Protein AF-A0A367GFA7-F1 (afdb_monomer_lite)

Secondary structure (DSSP, 8-state):
------------EEEHHHHTT--EEEEEHHHHHHS---S-HHHHHHHHHHHHT--TT--S-PEEEEEHHHHHHHHT--TT-TTHHHHHHHHHHHHHTSPPEEEEPTTSS-EEEE-SEEEEEEETTTTEEEEEE-GGGHHHHSS--SSEEEEETHHHHT---HHHHHHHHHHHHHHHHHHHHHHHTPPPEEEHHHHHHHTT-----HHHHIIIIIHHHHHHHHHHSSEEEEEEEEEEETTEEEEEEEEEEEPPHHHHHHHHHHHHHHHHHHHHGGG--------TT---TT---SS----TTSPPPGGGGG-HHHHHHHHHHHHTHHHHHHHS-HHHHHHHHHHHHHHHHHHHPPPTTPPEETTEEHHHHHHHHHHHHHHTSHHHHHHHHHHHIIIIIHHHHHTSS-HHHHHHHHHHHHHHSGGGGGG----PPPPPPP-------------------PPPPPP--SS-TT---HHHHHHHHHHH--HHHHHHHS-HHHHHHHHHHHHHHHHHTS--HHHHHH----HHHHHHHHHHHHHHHHHSSSHHHHHHHHHHT-HHHHHHHHTT-TT-S-HHHHHHHHHHHHHHSHHHHHHHHHHHHHHHHHHHTT-------S-TTTT-----------

pLDDT: mean 73.68, std 19.85, range [23.25, 96.25]

Foldseek 3Di:
DDDDPPPDDQFDEDECVRQQPFFKAKWFLQVLQQWALQADLLLVQVLSSLRSSADQPDQAFGWYKYALVVSCLRSQFDLQDLCSVVVSVVNVVCQQVTDWGWTDDPPDPDIDIAGQFPDKDADQLQNMIITTGTRVRNVTRYNDDDRMFMFGSLLSSPQDASLLSSVVSNLRSCVVVQVVCVVVVHFDKDWPVSVCRRHVPDDDDPVCCCVRHVVSSQVSPCQAAQWHKDWDQDDDDVPRGTMIGIDIHGHDPVVRVVSSVVSVVVLVVLAPPVPDDDDDDDDPDDDDPSGHHSYDDQHLLAADHLLCLQPLVVQLVSLCNVQVLVVCVVVDDPLLSVLLNVLSSLLSVQQNDDDVPFDHDNNTGSVSSSLQRVCSNVQSTNNLLSSLCSVCSSPPLVVVLVVDPHSSVSSNVVSVVCSVVSVVSNPPDDDDDDDDDDDDDDDDDDDDDDDDDDDDDDDDPDDPQLQDLPDADLVVLLVSQVVFADPVVCVVPDDPQLVVLLVVLSSLLSVLLHDDPVCVVPVDDPVSNVLLSVLLSVCCVVPVHCHLLSNLLSVVRRRVPQVVVLVPDPVRPDSVVVSSVVSSVCSSVRVVSSVVSVVVVVVVVCVVVPPDPPDDDPDPPVPPPDDDDDDDDD

Structure (mmCIF, N/CA/C/O backbone):
data_AF-A0A367GFA7-F1
#
_entry.id   AF-A0A367GFA7-F1
#
loop_
_atom_site.group_PDB
_atom_site.id
_atom_site.type_symbol
_atom_site.label_atom_id
_atom_site.label_alt_id
_atom_site.label_comp_id
_atom_site.label_asym_id
_atom_site.label_entity_id
_atom_site.label_seq_id
_atom_site.pdbx_PDB_ins_code
_atom_site.Cartn_x
_atom_site.Cartn_y
_atom_site.Cartn_z
_atom_site.occupancy
_atom_site.B_iso_or_equiv
_atom_site.auth_seq_id
_atom_site.auth_comp_id
_atom_site.auth_asym_id
_atom_site.auth_atom_id
_atom_site.pdbx_PDB_model_num
ATOM 1 N N . MET A 1 1 ? 47.691 -13.388 25.208 1.00 37.09 1 MET A N 1
ATOM 2 C CA . MET A 1 1 ? 46.562 -12.565 24.731 1.00 37.09 1 MET A CA 1
ATOM 3 C C . MET A 1 1 ? 46.347 -12.837 23.252 1.00 37.09 1 MET A C 1
ATOM 5 O O . MET A 1 1 ? 47.129 -12.370 22.441 1.00 37.09 1 MET A O 1
ATOM 9 N N . ALA A 1 2 ? 45.324 -13.606 22.904 1.00 31.75 2 ALA A N 1
ATOM 10 C CA . ALA A 1 2 ? 44.774 -13.623 21.554 1.00 31.75 2 ALA A CA 1
ATOM 11 C C . ALA A 1 2 ? 43.262 -13.665 21.746 1.00 31.75 2 ALA A C 1
ATOM 13 O O . ALA A 1 2 ? 42.684 -14.711 22.030 1.00 31.75 2 ALA A O 1
ATOM 14 N N . ALA A 1 3 ? 42.662 -12.476 21.766 1.00 32.75 3 ALA A N 1
ATOM 15 C CA . ALA A 1 3 ? 41.233 -12.314 21.928 1.00 32.75 3 ALA A CA 1
ATOM 16 C C . ALA A 1 3 ? 40.539 -12.980 20.738 1.00 32.75 3 ALA A C 1
ATOM 18 O O . ALA A 1 3 ? 40.661 -12.527 19.598 1.00 32.75 3 ALA A O 1
ATOM 19 N N . SER A 1 4 ? 39.826 -14.067 21.029 1.00 32.00 4 SER A N 1
ATOM 20 C CA . SER A 1 4 ? 38.764 -14.586 20.181 1.00 32.00 4 SER A CA 1
ATOM 21 C C . SER A 1 4 ? 37.814 -13.425 19.896 1.00 32.00 4 SER A C 1
ATOM 23 O O . SER A 1 4 ? 37.114 -12.951 20.792 1.00 32.00 4 SER A O 1
ATOM 25 N N . LYS A 1 5 ? 37.850 -12.897 18.668 1.00 36.34 5 LYS A N 1
ATOM 26 C CA . LYS A 1 5 ? 36.817 -11.987 18.180 1.00 36.34 5 LYS A CA 1
ATOM 27 C C . LYS A 1 5 ? 35.529 -12.800 18.128 1.00 36.34 5 LYS A C 1
ATOM 29 O O . LYS A 1 5 ? 35.286 -13.515 17.160 1.00 36.34 5 LYS A O 1
ATOM 34 N N . GLN A 1 6 ? 34.734 -12.701 19.190 1.00 31.38 6 GLN A N 1
ATOM 35 C CA . GLN A 1 6 ? 33.326 -13.067 19.179 1.00 31.38 6 GLN A CA 1
ATOM 36 C C . GLN A 1 6 ? 32.696 -12.425 17.936 1.00 31.38 6 GLN A C 1
ATOM 38 O O . GLN A 1 6 ? 32.674 -11.198 17.803 1.00 31.38 6 GLN A O 1
ATOM 43 N N . LYS A 1 7 ? 32.227 -13.261 17.001 1.00 31.41 7 LYS A N 1
ATOM 44 C CA . LYS A 1 7 ? 31.194 -12.863 16.044 1.00 31.41 7 LYS A CA 1
ATOM 45 C C . LYS A 1 7 ? 30.041 -12.345 16.900 1.00 31.41 7 LYS A C 1
ATOM 47 O O . LYS A 1 7 ? 29.426 -13.134 17.604 1.00 31.41 7 LYS A O 1
ATOM 52 N N . LYS A 1 8 ? 29.826 -11.029 16.902 1.00 33.38 8 LYS A N 1
ATOM 53 C CA . LYS A 1 8 ? 28.608 -10.426 17.447 1.00 33.38 8 LYS A CA 1
ATOM 54 C C . LYS A 1 8 ? 27.434 -11.133 16.779 1.00 33.38 8 LYS A C 1
ATOM 56 O O . LYS A 1 8 ? 27.402 -11.173 15.551 1.00 33.38 8 LYS A O 1
ATOM 61 N N . ASP A 1 9 ? 26.565 -11.709 17.597 1.00 39.31 9 ASP A N 1
ATOM 62 C CA . ASP A 1 9 ? 25.363 -12.433 17.206 1.00 39.31 9 ASP A CA 1
ATOM 63 C C . ASP A 1 9 ? 24.597 -11.646 16.130 1.00 39.31 9 ASP A C 1
ATOM 65 O O . ASP A 1 9 ? 24.011 -10.600 16.414 1.00 39.31 9 ASP A O 1
ATOM 69 N N . ASP A 1 10 ? 24.635 -12.110 14.875 1.00 46.47 10 ASP A N 1
ATOM 70 C CA . ASP A 1 10 ? 23.561 -11.758 13.949 1.00 46.47 10 ASP A CA 1
ATOM 71 C C . ASP A 1 10 ? 22.315 -12.454 14.527 1.00 46.47 10 ASP A C 1
ATOM 73 O O . ASP A 1 10 ? 22.379 -13.658 14.806 1.00 46.47 10 ASP A O 1
ATOM 77 N N . PRO A 1 11 ? 21.214 -11.724 14.780 1.00 55.59 11 PRO A N 1
ATOM 78 C CA . PRO A 1 11 ? 19.987 -12.329 15.281 1.00 55.59 11 PRO A CA 1
ATOM 79 C C . PRO A 1 11 ? 19.577 -13.481 14.362 1.00 55.59 11 PRO A C 1
ATOM 81 O O . PRO A 1 11 ? 19.750 -13.399 13.145 1.00 55.59 11 PRO A O 1
ATOM 84 N N . PHE A 1 12 ? 19.059 -14.559 14.955 1.00 74.19 12 PHE A N 1
ATOM 85 C CA . PHE A 1 12 ? 18.502 -15.699 14.225 1.00 74.19 12 PHE A CA 1
ATOM 86 C C . PHE A 1 12 ? 17.605 -15.180 13.088 1.00 74.19 12 PHE A C 1
ATOM 88 O O . PHE A 1 12 ? 16.720 -14.360 13.334 1.00 74.19 12 PHE A O 1
ATOM 95 N N . VAL A 1 13 ? 17.889 -15.583 11.845 1.00 80.12 13 VAL A N 1
ATOM 96 C CA . VAL A 1 13 ? 17.148 -15.138 10.658 1.00 80.12 13 VAL A CA 1
ATOM 97 C C . VAL A 1 13 ? 16.163 -16.228 10.270 1.00 80.12 13 VAL A C 1
ATOM 99 O O . VAL A 1 13 ? 16.548 -17.382 10.108 1.00 80.12 13 VAL A O 1
ATOM 102 N N . VAL A 1 14 ? 14.899 -15.851 10.120 1.00 82.12 14 VAL A N 1
ATOM 103 C CA . VAL A 1 14 ? 13.815 -16.719 9.663 1.00 82.12 14 VAL A CA 1
ATOM 104 C C . VAL A 1 14 ? 13.429 -16.301 8.257 1.00 82.12 14 VAL A C 1
ATOM 106 O O . VAL A 1 14 ? 13.132 -15.130 8.026 1.00 82.12 14 VAL A O 1
ATOM 109 N N . THR A 1 15 ? 13.408 -17.248 7.324 1.00 80.81 15 THR A N 1
ATOM 110 C CA . THR A 1 15 ? 13.050 -16.969 5.932 1.00 80.81 15 THR A CA 1
ATOM 111 C C . THR A 1 15 ? 11.555 -17.163 5.686 1.00 80.81 15 THR A C 1
ATOM 113 O O . THR A 1 15 ? 10.907 -18.045 6.255 1.00 80.81 15 THR A O 1
ATOM 116 N N . PHE A 1 16 ? 11.000 -16.352 4.789 1.00 73.38 16 PHE A N 1
ATOM 117 C CA . PHE A 1 16 ? 9.635 -16.511 4.295 1.00 73.38 16 PHE A CA 1
ATOM 118 C C . PHE A 1 16 ? 9.426 -17.879 3.618 1.00 73.38 16 PHE A C 1
ATOM 120 O O . PHE A 1 16 ? 8.361 -18.466 3.739 1.00 73.38 16 PHE A O 1
ATOM 127 N N . GLU A 1 17 ? 10.453 -18.453 2.995 1.00 72.06 17 GLU A N 1
ATOM 128 C CA . GLU A 1 17 ? 10.395 -19.796 2.396 1.00 72.06 17 GLU A CA 1
ATOM 129 C C . GLU A 1 17 ? 10.124 -20.900 3.440 1.00 72.06 17 GLU A C 1
ATOM 131 O O . GLU A 1 17 ? 9.496 -21.908 3.129 1.00 72.06 17 GLU A O 1
ATOM 136 N N . GLU A 1 18 ? 10.553 -20.710 4.693 1.00 74.00 18 GLU A N 1
ATOM 137 C CA . GLU A 1 18 ? 10.349 -21.681 5.775 1.00 74.00 18 GLU A CA 1
ATOM 138 C C . GLU A 1 18 ? 9.006 -21.533 6.500 1.00 74.00 18 GLU A C 1
ATOM 140 O O . GLU A 1 18 ? 8.484 -22.510 7.046 1.00 74.00 18 GLU A O 1
ATOM 145 N N . ARG A 1 19 ? 8.481 -20.304 6.608 1.00 77.38 19 ARG A N 1
ATOM 146 C CA . ARG A 1 19 ? 7.331 -19.986 7.482 1.00 77.38 19 ARG A CA 1
ATOM 147 C C . ARG A 1 19 ? 6.226 -19.160 6.818 1.00 77.38 19 ARG A C 1
ATOM 149 O O . ARG A 1 19 ? 5.247 -18.827 7.479 1.00 77.38 19 ARG A O 1
ATOM 156 N N . GLY A 1 20 ? 6.352 -18.850 5.536 1.00 64.56 20 GLY A N 1
ATOM 157 C CA . GLY A 1 20 ? 5.462 -17.956 4.795 1.00 64.56 20 GLY A CA 1
ATOM 158 C C . GLY A 1 20 ? 4.057 -18.491 4.541 1.00 64.56 20 GLY A C 1
ATOM 159 O O . GLY A 1 20 ? 3.131 -17.710 4.337 1.00 64.56 20 GLY A O 1
ATOM 160 N N . ASP A 1 21 ? 3.871 -19.809 4.622 1.00 70.44 21 ASP A N 1
ATOM 161 C CA . ASP A 1 21 ? 2.556 -20.447 4.484 1.00 70.44 21 ASP A CA 1
ATOM 162 C C . ASP A 1 21 ? 1.658 -20.244 5.716 1.00 70.44 21 ASP A C 1
ATOM 164 O O . ASP A 1 21 ? 0.487 -20.628 5.719 1.00 70.44 21 ASP A O 1
ATOM 168 N N . GLN A 1 22 ? 2.187 -19.654 6.792 1.00 79.06 22 GLN A N 1
ATOM 169 C CA . GLN A 1 22 ? 1.412 -19.393 7.994 1.00 79.06 22 GLN A CA 1
ATOM 170 C C . GLN A 1 22 ? 0.462 -18.212 7.794 1.00 79.06 22 GLN A C 1
ATOM 172 O O . GLN A 1 22 ? 0.869 -17.109 7.431 1.00 79.06 22 GLN A O 1
ATOM 177 N N . THR A 1 23 ? -0.814 -18.434 8.106 1.00 84.50 23 THR A N 1
ATOM 178 C CA . THR A 1 23 ? -1.873 -17.422 7.980 1.00 84.50 23 THR A CA 1
ATOM 179 C C . THR A 1 23 ? -2.392 -16.923 9.328 1.00 84.50 23 THR A C 1
ATOM 181 O O . THR A 1 23 ? -3.072 -15.902 9.399 1.00 84.50 23 THR A O 1
ATOM 184 N N . ILE A 1 24 ? -2.072 -17.612 10.425 1.00 88.38 24 ILE A N 1
ATOM 185 C CA . ILE A 1 24 ? -2.610 -17.288 11.747 1.00 88.38 24 ILE A CA 1
ATOM 186 C C . ILE A 1 24 ? -1.707 -16.292 12.463 1.00 88.38 24 ILE A C 1
ATOM 188 O O . ILE A 1 24 ? -0.560 -16.591 12.782 1.00 88.38 24 ILE A O 1
ATOM 192 N N . VAL A 1 25 ? -2.274 -15.141 12.809 1.00 90.62 25 VAL A N 1
ATOM 193 C CA . VAL A 1 25 ? -1.627 -14.101 13.607 1.00 90.62 25 VAL A CA 1
ATOM 194 C C . VAL A 1 25 ? -2.117 -14.147 15.043 1.00 90.62 25 VAL A C 1
ATOM 196 O O . VAL A 1 25 ? -3.310 -14.318 15.312 1.00 90.62 25 VAL A O 1
ATOM 199 N N . ARG A 1 26 ? -1.180 -13.942 15.974 1.00 89.94 26 ARG A N 1
ATOM 200 C CA . ARG A 1 26 ? -1.446 -13.815 17.409 1.00 89.94 26 ARG A CA 1
ATOM 201 C C . ARG A 1 26 ? -0.869 -12.499 17.913 1.00 89.94 26 ARG A C 1
ATOM 203 O O . ARG A 1 26 ? 0.305 -12.219 17.700 1.00 89.94 26 ARG A O 1
ATOM 210 N N . LYS A 1 27 ? -1.699 -11.686 18.563 1.00 91.44 27 LYS A N 1
ATOM 211 C CA . LYS A 1 27 ? -1.308 -10.383 19.127 1.00 91.44 27 LYS A CA 1
ATOM 212 C C . LYS A 1 27 ? -1.911 -10.215 20.507 1.00 91.44 27 LYS A C 1
ATOM 214 O O . LYS A 1 27 ? -3.053 -10.615 20.710 1.00 91.44 27 LYS A O 1
ATOM 219 N N . SER A 1 28 ? -1.206 -9.587 21.439 1.00 90.19 28 SER A N 1
ATOM 220 C CA . SER A 1 28 ? -1.817 -9.164 22.701 1.00 90.19 28 SER A CA 1
ATOM 221 C C . SER A 1 28 ? -2.974 -8.192 22.436 1.00 90.19 28 SER A C 1
ATOM 223 O O . SER A 1 28 ? -2.954 -7.412 21.478 1.00 90.19 28 SER A O 1
ATOM 225 N N . ASN A 1 29 ? -3.989 -8.218 23.296 1.00 89.19 29 ASN A N 1
ATOM 226 C CA . ASN A 1 29 ? -5.107 -7.287 23.181 1.00 89.19 29 ASN A CA 1
ATOM 227 C C . ASN A 1 29 ? -4.646 -5.840 23.371 1.00 89.19 29 ASN A C 1
ATOM 229 O O . ASN A 1 29 ? -5.164 -4.962 22.692 1.00 89.19 29 ASN A O 1
ATOM 233 N N . ASP A 1 30 ? -3.641 -5.590 24.211 1.00 87.25 30 ASP A N 1
ATOM 234 C CA . ASP A 1 30 ? -3.101 -4.243 24.427 1.00 87.25 30 ASP A CA 1
ATOM 235 C C . ASP A 1 30 ? -2.425 -3.698 23.170 1.00 87.25 30 ASP A C 1
ATOM 237 O O . ASP A 1 30 ? -2.676 -2.557 22.784 1.00 87.25 30 ASP A O 1
ATOM 241 N N . LEU A 1 31 ? -1.652 -4.532 22.461 1.00 89.94 31 LEU A N 1
ATOM 242 C CA . LEU A 1 31 ? -1.060 -4.145 21.182 1.00 89.94 31 LEU A CA 1
ATOM 243 C C . LEU A 1 31 ? -2.146 -3.808 20.164 1.00 89.94 31 LEU A C 1
ATOM 245 O O . LEU A 1 31 ? -2.027 -2.825 19.437 1.00 89.94 31 LEU A O 1
ATOM 249 N N . VAL A 1 32 ? -3.229 -4.584 20.125 1.00 89.50 32 VAL A N 1
ATOM 250 C CA . VAL A 1 32 ? -4.349 -4.308 19.223 1.00 89.50 32 VAL A CA 1
ATOM 251 C C . VAL A 1 32 ? -5.133 -3.071 19.654 1.00 89.50 32 VAL A C 1
ATOM 253 O O . VAL A 1 32 ? -5.514 -2.299 18.792 1.00 89.50 32 VAL A O 1
ATOM 256 N N . GLN A 1 33 ? -5.372 -2.827 20.937 1.00 88.69 33 GLN A N 1
ATOM 257 C CA . GLN A 1 33 ? -6.296 -1.782 21.393 1.00 88.69 33 GLN A CA 1
ATOM 258 C C . GLN A 1 33 ? -5.623 -0.426 21.635 1.00 88.69 33 GLN A C 1
ATOM 260 O O . GLN A 1 33 ? -6.298 0.598 21.545 1.00 88.69 33 GLN A O 1
ATOM 265 N N . MET A 1 34 ? -4.322 -0.385 21.932 1.00 84.12 34 MET A N 1
ATOM 266 C CA . MET A 1 34 ? -3.617 0.863 22.264 1.00 84.12 34 MET A CA 1
ATOM 267 C C . MET A 1 34 ? -2.897 1.508 21.079 1.00 84.12 34 MET A C 1
ATOM 269 O O . MET A 1 34 ? -2.650 2.712 21.097 1.00 84.12 34 MET A O 1
ATOM 273 N N . THR A 1 35 ? -2.575 0.737 20.040 1.00 84.62 35 THR A N 1
ATOM 274 C CA . THR A 1 35 ? -1.882 1.268 18.860 1.00 84.62 35 THR A CA 1
ATOM 275 C C . THR A 1 35 ? -2.814 2.067 17.951 1.00 84.62 35 THR A C 1
ATOM 277 O O . THR A 1 35 ? -4.036 1.888 17.933 1.00 84.62 35 THR A O 1
ATOM 280 N N . ARG A 1 36 ? -2.235 2.973 17.167 1.00 84.69 36 ARG A N 1
ATOM 281 C CA . ARG A 1 36 ? -2.951 3.782 16.181 1.00 84.69 36 ARG A CA 1
ATOM 282 C C . ARG A 1 36 ? -2.789 3.193 14.790 1.00 84.69 36 ARG A C 1
ATOM 284 O O . ARG A 1 36 ? -1.758 2.617 14.455 1.00 84.69 36 ARG A O 1
ATOM 291 N N . ASN A 1 37 ? -3.798 3.387 13.950 1.00 78.81 37 ASN A N 1
ATOM 292 C CA . ASN A 1 37 ? -3.736 2.991 12.554 1.00 78.81 37 ASN A CA 1
ATOM 293 C C . ASN A 1 37 ? -2.985 4.029 11.712 1.00 78.81 37 ASN A C 1
ATOM 295 O O . ASN A 1 37 ? -3.600 4.893 11.092 1.00 78.81 37 ASN A O 1
ATOM 299 N N . ASN A 1 38 ? -1.658 4.007 11.749 1.00 80.50 38 ASN A N 1
ATOM 300 C CA . ASN A 1 38 ? -0.807 4.951 11.020 1.00 80.50 38 ASN A CA 1
ATOM 301 C C . ASN A 1 38 ? -0.128 4.336 9.785 1.00 80.50 38 ASN A C 1
ATOM 303 O O . ASN A 1 38 ? 0.761 4.959 9.212 1.00 80.50 38 ASN A O 1
ATOM 307 N N . LEU A 1 39 ? -0.533 3.124 9.401 1.00 83.75 39 LEU A N 1
ATOM 308 C CA . LEU A 1 39 ? 0.043 2.372 8.293 1.00 83.75 39 LEU A CA 1
ATOM 309 C C . LEU A 1 39 ? -0.884 2.394 7.073 1.00 83.75 39 LEU A C 1
ATOM 311 O O . LEU A 1 39 ? -2.110 2.347 7.201 1.00 83.75 39 LEU A O 1
ATOM 315 N N . THR A 1 40 ? -0.301 2.423 5.876 1.00 83.31 40 THR A N 1
ATOM 316 C CA . THR A 1 40 ? -1.044 2.237 4.621 1.00 83.31 40 THR A CA 1
ATOM 317 C C . THR A 1 40 ? -1.580 0.806 4.508 1.00 83.31 40 THR A C 1
ATOM 319 O O . THR A 1 40 ? -1.138 -0.094 5.220 1.00 83.31 40 THR A O 1
ATOM 322 N N . LEU A 1 41 ? -2.518 0.554 3.587 1.00 81.12 41 LEU A N 1
ATOM 323 C CA . LEU A 1 41 ? -3.105 -0.783 3.401 1.00 81.12 41 LEU A CA 1
ATOM 324 C C . LEU A 1 41 ? -2.029 -1.844 3.112 1.00 81.12 41 LEU A C 1
ATOM 326 O O . LEU A 1 41 ? -2.036 -2.925 3.699 1.00 81.12 41 LEU A O 1
ATOM 330 N N . SER A 1 42 ? -1.075 -1.509 2.243 1.00 77.75 42 SER A N 1
ATOM 331 C CA . SER A 1 42 ? 0.053 -2.376 1.896 1.00 77.75 42 SER A CA 1
ATOM 332 C C . SER A 1 42 ? 0.965 -2.632 3.097 1.00 77.75 42 SER A C 1
ATOM 334 O O . SER A 1 42 ? 1.379 -3.766 3.326 1.00 77.75 42 SER A O 1
ATOM 336 N N . GLN A 1 43 ? 1.233 -1.603 3.905 1.00 82.19 43 GLN A N 1
ATOM 337 C CA . GLN A 1 43 ? 2.045 -1.716 5.118 1.00 82.19 43 GLN A CA 1
ATOM 338 C C . GLN A 1 43 ? 1.355 -2.548 6.208 1.00 82.19 43 GLN A C 1
ATOM 340 O O . GLN A 1 43 ? 2.000 -3.389 6.827 1.00 82.19 43 GLN A O 1
ATOM 345 N N . GLN A 1 44 ? 0.046 -2.374 6.419 1.00 84.81 44 GLN A N 1
ATOM 346 C CA . GLN A 1 44 ? -0.734 -3.201 7.347 1.00 84.81 44 GLN A CA 1
ATOM 347 C C . GLN A 1 44 ? -0.662 -4.682 6.968 1.00 84.81 44 GLN A C 1
ATOM 349 O O . GLN A 1 44 ? -0.426 -5.528 7.828 1.00 84.81 44 GLN A O 1
ATOM 354 N N . ARG A 1 45 ? -0.836 -4.994 5.677 1.00 81.94 45 ARG A N 1
ATOM 355 C CA . ARG A 1 45 ? -0.742 -6.365 5.161 1.00 81.94 45 ARG A CA 1
ATOM 356 C C . ARG A 1 45 ? 0.652 -6.947 5.349 1.00 81.94 45 ARG A C 1
ATOM 358 O O . ARG A 1 45 ? 0.757 -8.073 5.820 1.00 81.94 45 ARG A O 1
ATOM 365 N N . LEU A 1 46 ? 1.701 -6.174 5.052 1.00 80.62 46 LEU A N 1
ATOM 366 C CA . LEU A 1 46 ? 3.078 -6.588 5.322 1.00 80.62 46 LEU A CA 1
ATOM 367 C C . LEU A 1 46 ? 3.260 -6.937 6.802 1.00 80.62 46 LEU A C 1
ATOM 369 O O . LEU A 1 46 ? 3.746 -8.016 7.115 1.00 80.62 46 LEU A O 1
ATOM 373 N N . MET A 1 47 ? 2.855 -6.048 7.710 1.00 87.00 47 MET A N 1
ATOM 374 C CA . MET A 1 47 ? 3.019 -6.281 9.144 1.00 87.00 47 MET A CA 1
ATOM 375 C C . MET A 1 47 ? 2.237 -7.507 9.616 1.00 87.00 47 MET A C 1
ATOM 377 O O . MET A 1 47 ? 2.782 -8.325 10.348 1.00 87.00 47 MET A O 1
ATOM 381 N N . LEU A 1 48 ? 0.984 -7.672 9.179 1.00 87.62 48 LEU A N 1
ATOM 382 C CA . LEU A 1 48 ? 0.182 -8.860 9.488 1.00 87.62 48 LEU A CA 1
ATOM 383 C C . LEU A 1 48 ? 0.848 -10.140 8.996 1.00 87.62 48 LEU A C 1
ATOM 385 O O . LEU A 1 48 ? 0.857 -11.134 9.711 1.00 87.62 48 LEU A O 1
ATOM 389 N N . HIS A 1 49 ? 1.443 -10.095 7.813 1.00 83.31 49 HIS A N 1
ATOM 390 C CA . HIS A 1 49 ? 2.159 -11.225 7.264 1.00 83.31 49 HIS A CA 1
ATOM 391 C C . HIS A 1 49 ? 3.461 -11.527 8.030 1.00 83.31 49 HIS A C 1
ATOM 393 O O . HIS A 1 49 ? 3.759 -12.672 8.344 1.00 83.31 49 HIS A O 1
ATOM 399 N N . ILE A 1 50 ? 4.219 -10.503 8.432 1.00 87.00 50 ILE A N 1
ATOM 400 C CA . ILE A 1 50 ? 5.386 -10.704 9.306 1.00 87.00 50 ILE A CA 1
ATOM 401 C C . ILE A 1 50 ? 4.959 -11.341 10.630 1.00 87.00 50 ILE A C 1
ATOM 403 O O . ILE A 1 50 ? 5.598 -12.277 11.104 1.00 87.00 50 ILE A O 1
ATOM 407 N N . PHE A 1 51 ? 3.847 -10.884 11.206 1.00 89.62 51 PHE A N 1
ATOM 408 C CA . PHE A 1 51 ? 3.314 -11.463 12.434 1.00 89.62 51 PHE A CA 1
ATOM 409 C C . PHE A 1 51 ? 2.790 -12.890 12.260 1.00 89.62 51 PHE A C 1
ATOM 411 O O . PHE A 1 51 ? 2.750 -13.621 13.247 1.00 89.62 51 PHE A O 1
ATOM 418 N N . SER A 1 52 ? 2.390 -13.302 11.053 1.00 87.44 52 SER A N 1
ATOM 419 C CA . SER A 1 52 ? 1.926 -14.671 10.820 1.00 87.44 52 SER A CA 1
ATOM 420 C C . SER A 1 52 ? 3.079 -15.671 10.801 1.00 87.44 52 SER A C 1
ATOM 422 O O . SER A 1 52 ? 2.851 -16.826 11.130 1.00 87.44 52 SER A O 1
ATOM 424 N N . MET A 1 53 ? 4.312 -15.227 10.521 1.00 85.81 53 MET A N 1
ATOM 425 C CA . MET A 1 53 ? 5.531 -16.051 10.594 1.00 85.81 53 MET A CA 1
ATOM 426 C C . MET A 1 53 ? 5.994 -16.363 12.034 1.00 85.81 53 MET A C 1
ATOM 428 O O . MET A 1 53 ? 6.923 -17.161 12.228 1.00 85.81 53 MET A O 1
ATOM 432 N N . ILE A 1 54 ? 5.388 -15.719 13.041 1.00 88.06 54 ILE A N 1
ATOM 433 C CA . ILE A 1 54 ? 5.712 -15.904 14.461 1.00 88.06 54 ILE A CA 1
ATOM 434 C C . ILE A 1 54 ? 5.023 -17.164 14.975 1.00 88.06 54 ILE A C 1
ATOM 436 O O . ILE A 1 54 ? 3.791 -17.256 15.031 1.00 88.06 54 ILE A O 1
ATOM 440 N N . LYS A 1 55 ? 5.825 -18.135 15.409 1.00 84.31 55 LYS A N 1
ATOM 441 C CA . LYS A 1 55 ? 5.326 -19.399 15.939 1.00 84.31 55 LYS A CA 1
ATOM 442 C C . LYS A 1 55 ? 5.026 -19.292 17.438 1.00 84.31 55 LYS A C 1
ATOM 444 O O . LYS A 1 55 ? 5.729 -18.578 18.153 1.00 84.31 55 LYS A O 1
ATOM 449 N N . PRO A 1 56 ? 4.026 -20.029 17.957 1.00 80.88 56 PRO A N 1
ATOM 450 C CA . PRO A 1 56 ? 3.741 -20.062 19.394 1.00 80.88 56 PRO A CA 1
ATOM 451 C C . PRO A 1 56 ? 4.933 -20.507 20.252 1.00 80.88 56 PRO A C 1
ATOM 453 O O . PRO A 1 56 ? 5.029 -20.113 21.414 1.00 80.88 56 PRO A O 1
ATOM 456 N N . GLU A 1 57 ? 5.818 -21.331 19.687 1.00 82.75 57 GLU A N 1
ATOM 457 C CA . GLU A 1 57 ? 6.991 -21.886 20.363 1.00 82.75 57 GLU A CA 1
ATOM 458 C C . GLU A 1 57 ? 8.199 -20.941 20.351 1.00 82.75 57 GLU A C 1
ATOM 460 O O . GLU A 1 57 ? 9.166 -21.190 21.076 1.00 82.75 57 GLU A O 1
ATOM 465 N N . ASP A 1 58 ? 8.168 -19.874 19.542 1.00 85.31 58 ASP A N 1
ATOM 466 C CA . ASP A 1 58 ? 9.259 -18.907 19.505 1.00 85.31 58 ASP A CA 1
ATOM 467 C C . ASP A 1 58 ? 9.423 -18.270 20.901 1.00 85.31 58 ASP A C 1
ATOM 469 O O . ASP A 1 58 ? 8.465 -18.070 21.652 1.00 85.31 58 ASP A O 1
ATOM 473 N N . THR A 1 59 ? 10.666 -17.996 21.293 1.00 85.50 59 THR A N 1
ATOM 474 C CA . THR A 1 59 ? 11.007 -17.362 22.581 1.00 85.50 59 THR A CA 1
ATOM 475 C C . THR A 1 59 ? 11.562 -15.953 22.401 1.00 85.50 59 THR A C 1
ATOM 477 O O . THR A 1 59 ? 11.646 -15.182 23.361 1.00 85.50 59 THR A O 1
ATOM 480 N N . ASP A 1 60 ? 11.921 -15.605 21.168 1.00 86.69 60 ASP A N 1
ATOM 481 C CA . ASP A 1 60 ? 12.450 -14.313 20.771 1.00 86.69 60 ASP A CA 1
ATOM 482 C C . ASP A 1 60 ? 11.867 -13.866 19.432 1.00 86.69 60 ASP A C 1
ATOM 484 O O . ASP A 1 60 ? 11.262 -14.670 18.724 1.00 86.69 60 ASP A O 1
ATOM 488 N N . LEU A 1 61 ? 12.052 -12.589 19.094 1.00 88.19 61 LEU A N 1
ATOM 489 C CA . LEU A 1 61 ? 11.715 -12.049 17.780 1.00 88.19 61 LEU A CA 1
ATOM 490 C C . LEU A 1 61 ? 12.948 -12.117 16.865 1.00 88.19 61 LEU A C 1
ATOM 492 O O . LEU A 1 61 ? 13.844 -11.281 17.000 1.00 88.19 61 LEU A O 1
ATOM 496 N N . PRO A 1 62 ? 13.023 -13.096 15.944 1.00 87.12 62 PRO A N 1
ATOM 497 C CA . PRO A 1 62 ? 14.087 -13.143 14.953 1.00 87.12 62 PRO A CA 1
ATOM 498 C C . PRO A 1 62 ? 14.006 -11.993 13.949 1.00 87.12 62 PRO A C 1
ATOM 500 O O . PRO A 1 62 ? 13.025 -11.253 13.866 1.00 87.12 62 PRO A O 1
ATOM 503 N N . SER A 1 63 ? 15.048 -11.888 13.133 1.00 89.62 63 SER A N 1
ATOM 504 C CA . SER A 1 63 ? 14.987 -11.117 11.899 1.00 89.62 63 SER A CA 1
ATOM 505 C C . SER A 1 63 ? 14.231 -11.909 10.830 1.00 89.62 63 SER A C 1
ATOM 507 O O . SER A 1 63 ? 14.539 -13.072 10.587 1.00 89.62 63 SER A O 1
ATOM 509 N N . TYR A 1 64 ? 13.270 -11.279 10.161 1.00 88.62 64 TYR A N 1
ATOM 510 C CA . TYR A 1 64 ? 12.453 -11.905 9.121 1.00 88.62 64 TYR A CA 1
ATOM 511 C C . TYR A 1 64 ? 13.001 -11.549 7.746 1.00 88.62 64 TYR A C 1
ATOM 513 O O . TYR A 1 64 ? 13.040 -10.378 7.367 1.00 88.62 64 TYR A O 1
ATOM 521 N N . GLU A 1 65 ? 13.441 -12.551 7.000 1.00 86.56 65 GLU A N 1
ATOM 522 C CA . GLU A 1 65 ? 13.943 -12.407 5.642 1.00 86.56 65 GLU A CA 1
ATOM 523 C C . GLU A 1 65 ? 12.860 -12.773 4.632 1.00 86.56 65 GLU A C 1
ATOM 525 O O . GLU A 1 65 ? 12.305 -13.868 4.660 1.00 86.56 65 GLU A O 1
ATOM 530 N N . LEU A 1 66 ? 12.586 -11.864 3.705 1.00 77.81 66 LEU A N 1
ATOM 531 C CA . LEU A 1 66 ? 11.683 -12.096 2.591 1.00 77.81 66 LEU A CA 1
ATOM 532 C C . LEU A 1 66 ? 12.295 -11.576 1.297 1.00 77.81 66 LEU A C 1
ATOM 534 O O . LEU A 1 66 ? 13.040 -10.589 1.292 1.00 77.81 66 LEU A O 1
ATOM 538 N N . SER A 1 67 ? 11.982 -12.231 0.182 1.00 75.88 67 SER A N 1
ATOM 539 C CA . SER A 1 67 ? 12.363 -11.680 -1.109 1.00 75.88 67 SER A CA 1
ATOM 540 C C . SER A 1 67 ? 11.541 -10.419 -1.391 1.00 75.88 67 SER A C 1
ATOM 542 O O . SER A 1 67 ? 10.385 -10.281 -0.981 1.00 75.88 67 SER A O 1
ATOM 544 N N . ILE A 1 68 ? 12.139 -9.471 -2.110 1.00 72.88 68 ILE A N 1
ATOM 545 C CA . ILE A 1 68 ? 11.422 -8.281 -2.585 1.00 72.88 68 ILE A CA 1
ATOM 546 C C . ILE A 1 68 ? 10.251 -8.706 -3.475 1.00 72.88 68 ILE A C 1
ATOM 548 O O . ILE A 1 68 ? 9.188 -8.092 -3.448 1.00 72.88 68 ILE A O 1
ATOM 552 N N . TYR A 1 69 ? 10.426 -9.808 -4.197 1.00 66.62 69 TYR A N 1
ATOM 553 C CA . TYR A 1 69 ? 9.392 -10.440 -4.994 1.00 66.62 69 TYR A CA 1
ATOM 554 C C . TYR A 1 69 ? 8.184 -10.899 -4.152 1.00 66.62 69 TYR A C 1
ATOM 556 O O . TYR A 1 69 ? 7.049 -10.530 -4.462 1.00 66.62 69 TYR A O 1
ATOM 564 N N . ASP A 1 70 ? 8.412 -11.614 -3.047 1.00 68.88 70 ASP A N 1
ATOM 565 C CA . ASP A 1 70 ? 7.340 -12.042 -2.138 1.00 68.88 70 ASP A CA 1
ATOM 566 C C . ASP A 1 70 ? 6.622 -10.833 -1.542 1.00 68.88 70 ASP A C 1
ATOM 568 O O . ASP A 1 70 ? 5.396 -10.804 -1.466 1.00 68.88 70 ASP A O 1
ATOM 572 N N . PHE A 1 71 ? 7.364 -9.782 -1.193 1.00 67.69 71 PHE A N 1
ATOM 573 C CA . PHE A 1 71 ? 6.779 -8.533 -0.718 1.00 67.69 71 PHE A CA 1
ATOM 574 C C . PHE A 1 71 ? 5.815 -7.901 -1.725 1.00 67.69 71 PHE A C 1
ATOM 576 O O . PHE A 1 71 ? 4.715 -7.487 -1.354 1.00 67.69 71 PHE A O 1
ATOM 583 N N . ILE A 1 72 ? 6.192 -7.848 -3.001 1.00 65.56 72 ILE A N 1
ATOM 584 C CA . ILE A 1 72 ? 5.344 -7.308 -4.073 1.00 65.56 72 ILE A CA 1
ATOM 585 C C . ILE A 1 72 ? 4.079 -8.155 -4.223 1.00 65.56 72 ILE A C 1
ATOM 587 O O . ILE A 1 72 ? 2.972 -7.611 -4.250 1.00 65.56 72 ILE A O 1
ATOM 591 N N . LYS A 1 73 ? 4.236 -9.484 -4.230 1.00 63.16 73 LYS A N 1
ATOM 592 C CA . LYS A 1 73 ? 3.122 -10.434 -4.292 1.00 63.16 73 LYS A CA 1
ATOM 593 C C . LYS A 1 73 ? 2.151 -10.233 -3.126 1.00 63.16 73 LYS A C 1
ATOM 595 O O . LYS A 1 73 ? 0.947 -10.179 -3.343 1.00 63.16 73 LYS A O 1
ATOM 600 N N . MET A 1 74 ? 2.664 -10.068 -1.908 1.00 61.16 74 MET A N 1
ATOM 601 C CA . MET A 1 74 ? 1.863 -9.913 -0.689 1.00 61.16 74 MET A CA 1
ATOM 602 C C . MET A 1 74 ? 1.172 -8.551 -0.569 1.00 61.16 74 MET A C 1
ATOM 604 O O . MET A 1 74 ? 0.064 -8.457 -0.038 1.00 61.16 74 MET A O 1
ATOM 608 N N . THR A 1 75 ? 1.807 -7.489 -1.061 1.00 56.03 75 THR A N 1
ATOM 609 C CA . THR A 1 75 ? 1.271 -6.121 -0.986 1.00 56.03 75 THR A CA 1
ATOM 610 C C . THR A 1 75 ? 0.324 -5.774 -2.135 1.00 56.03 75 THR A C 1
ATOM 612 O O . THR A 1 75 ? -0.489 -4.861 -1.979 1.00 56.03 75 THR A O 1
ATOM 615 N N . GLY A 1 76 ? 0.364 -6.522 -3.245 1.00 53.84 76 GLY A N 1
ATOM 616 C CA . GLY A 1 76 ? -0.481 -6.304 -4.424 1.00 53.84 76 GLY A CA 1
ATOM 617 C C . GLY A 1 76 ? -0.024 -5.139 -5.310 1.00 53.84 76 GLY A C 1
ATOM 618 O O . GLY A 1 76 ? -0.859 -4.531 -5.978 1.00 53.84 76 GLY A O 1
ATOM 619 N N . MET A 1 77 ? 1.271 -4.798 -5.284 1.00 55.88 77 MET A N 1
ATOM 620 C CA . MET A 1 77 ? 1.879 -3.743 -6.116 1.00 55.88 77 MET A CA 1
ATOM 621 C C . MET A 1 77 ? 2.165 -4.209 -7.553 1.00 55.88 77 MET A C 1
ATOM 623 O O . MET A 1 77 ? 2.299 -5.410 -7.779 1.00 55.88 77 MET A O 1
ATOM 627 N N . ASP A 1 78 ? 2.283 -3.274 -8.515 1.00 49.84 78 ASP A N 1
ATOM 628 C CA . ASP A 1 78 ? 2.474 -3.617 -9.937 1.00 49.84 78 ASP A CA 1
ATOM 629 C C . ASP A 1 78 ? 3.888 -4.102 -10.238 1.00 49.84 78 ASP A C 1
ATOM 631 O O . ASP A 1 78 ? 4.819 -3.300 -10.142 1.00 49.84 78 ASP A O 1
ATOM 635 N N . PRO A 1 79 ? 4.080 -5.364 -10.660 1.00 49.06 79 PRO A N 1
ATOM 636 C CA . PRO A 1 79 ? 5.389 -5.877 -11.005 1.00 49.06 79 PRO A CA 1
ATOM 637 C C . PRO A 1 79 ? 5.955 -5.199 -12.260 1.00 49.06 79 PRO A C 1
ATOM 639 O O . PRO A 1 79 ? 7.159 -5.210 -12.457 1.00 49.06 79 PRO A O 1
ATOM 642 N N . HIS A 1 80 ? 5.144 -4.576 -13.122 1.00 45.31 80 HIS A N 1
ATOM 643 C CA . HIS A 1 80 ? 5.599 -4.149 -14.454 1.00 45.31 80 HIS A CA 1
ATOM 644 C C . HIS A 1 80 ? 6.351 -2.809 -14.512 1.00 45.31 80 HIS A C 1
ATOM 646 O O . HIS A 1 80 ? 6.693 -2.358 -15.604 1.00 45.31 80 HIS A O 1
ATOM 652 N N . SER A 1 81 ? 6.634 -2.162 -13.380 1.00 45.34 81 SER A N 1
ATOM 653 C CA . SER A 1 81 ? 7.331 -0.870 -13.354 1.00 45.34 81 SER A CA 1
ATOM 654 C C . SER A 1 81 ? 8.81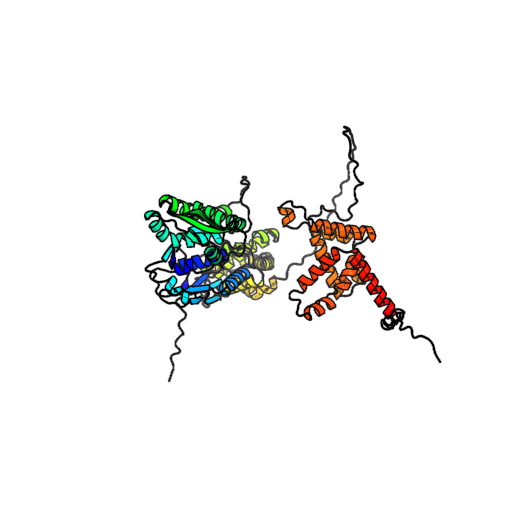0 -1.038 -12.988 1.00 45.34 81 SER A C 1
ATOM 656 O O . SER A 1 81 ? 9.108 -1.483 -11.888 1.00 45.34 81 SER A O 1
ATOM 658 N N . GLY A 1 82 ? 9.773 -0.607 -13.811 1.00 45.56 82 GLY A N 1
ATOM 659 C CA . GLY A 1 82 ? 11.189 -0.520 -13.395 1.00 45.56 82 GLY A CA 1
ATOM 660 C C . GLY A 1 82 ? 11.446 0.405 -12.206 1.00 45.56 82 GLY A C 1
ATOM 661 O O . GLY A 1 82 ? 12.518 0.376 -11.607 1.00 45.56 82 GLY A O 1
ATOM 662 N N . ALA A 1 83 ? 10.446 1.187 -11.787 1.00 52.12 83 ALA A N 1
ATOM 663 C CA . ALA A 1 83 ? 10.469 1.928 -10.531 1.00 52.12 83 ALA A CA 1
ATOM 664 C C . ALA A 1 83 ? 10.141 1.058 -9.295 1.00 52.12 83 ALA A C 1
ATOM 666 O O . ALA A 1 83 ? 10.064 1.593 -8.190 1.00 52.12 83 ALA A O 1
ATOM 667 N N . LEU A 1 84 ? 9.953 -0.258 -9.437 1.00 54.94 84 LEU A N 1
ATOM 668 C CA . LEU A 1 84 ? 9.456 -1.148 -8.384 1.00 54.94 84 LEU A CA 1
ATOM 669 C C . LEU A 1 84 ? 10.389 -1.257 -7.180 1.00 54.94 84 LEU A C 1
ATOM 671 O O . LEU A 1 84 ? 9.937 -1.069 -6.057 1.00 54.94 84 LEU A O 1
ATOM 675 N N . TYR A 1 85 ? 11.695 -1.458 -7.378 1.00 60.72 85 TYR A N 1
ATOM 676 C CA . TYR A 1 85 ? 12.653 -1.446 -6.261 1.00 60.72 85 TYR A CA 1
ATOM 677 C C . TYR A 1 85 ? 12.642 -0.109 -5.524 1.00 60.72 85 TYR A C 1
ATOM 679 O O . TYR A 1 85 ? 12.704 -0.072 -4.298 1.00 60.72 85 TYR A O 1
ATOM 687 N N . LYS A 1 86 ? 12.490 0.993 -6.267 1.00 64.44 86 LYS A N 1
ATOM 688 C CA . LYS A 1 86 ? 12.388 2.339 -5.701 1.00 64.44 86 LYS A CA 1
ATOM 689 C C . LYS A 1 86 ? 11.095 2.512 -4.900 1.00 64.44 86 LYS A C 1
ATOM 691 O O . LYS A 1 86 ? 11.123 3.126 -3.840 1.00 64.44 86 LYS A O 1
ATOM 696 N N . GLN A 1 87 ? 9.981 1.948 -5.365 1.00 63.28 87 GLN A N 1
ATOM 697 C CA . GLN A 1 87 ? 8.695 1.965 -4.662 1.00 63.28 87 GLN A CA 1
ATOM 698 C C . GLN A 1 87 ? 8.686 1.058 -3.429 1.00 63.28 87 GLN A C 1
ATOM 700 O O . GLN A 1 87 ? 8.183 1.467 -2.387 1.00 63.28 87 GLN A O 1
ATOM 705 N N . VAL A 1 88 ? 9.254 -0.146 -3.518 1.00 68.88 88 VAL A N 1
ATOM 706 C CA . VAL A 1 88 ? 9.421 -1.076 -2.393 1.00 68.88 88 VAL A CA 1
ATOM 707 C C . VAL A 1 88 ? 10.282 -0.424 -1.320 1.00 68.88 88 VAL A C 1
ATOM 709 O O . VAL A 1 88 ? 9.854 -0.305 -0.175 1.00 68.88 88 VAL A O 1
ATOM 712 N N . ARG A 1 89 ? 11.452 0.089 -1.714 1.00 72.75 89 ARG A N 1
ATOM 713 C CA . ARG A 1 89 ? 12.357 0.821 -0.831 1.00 72.75 89 ARG A CA 1
ATOM 714 C C . ARG A 1 89 ? 11.657 2.006 -0.176 1.00 72.75 89 ARG A C 1
ATOM 716 O O . ARG A 1 89 ? 11.695 2.109 1.042 1.00 72.75 89 ARG A O 1
ATOM 723 N N . LYS A 1 90 ? 10.948 2.831 -0.952 1.00 76.00 90 LYS A N 1
ATOM 724 C CA . LYS A 1 90 ? 10.177 3.965 -0.426 1.00 76.00 90 LYS A CA 1
ATOM 725 C C . LYS A 1 90 ? 9.102 3.526 0.576 1.00 76.00 90 LYS A C 1
ATOM 727 O O . LYS A 1 90 ? 9.019 4.107 1.648 1.00 76.00 90 LYS A O 1
ATOM 732 N N . ASN A 1 91 ? 8.317 2.489 0.277 1.00 74.25 91 ASN A N 1
ATOM 733 C CA . ASN A 1 91 ? 7.287 1.978 1.193 1.00 74.25 91 ASN A CA 1
ATOM 734 C C . ASN A 1 91 ? 7.880 1.473 2.515 1.00 74.25 91 ASN A C 1
ATOM 736 O O . ASN A 1 91 ? 7.274 1.658 3.570 1.00 74.25 91 ASN A O 1
ATOM 740 N N . ILE A 1 92 ? 9.045 0.822 2.456 1.00 76.81 92 ILE A N 1
ATOM 741 C CA . ILE A 1 92 ? 9.749 0.318 3.637 1.00 76.81 92 ILE A CA 1
ATOM 742 C C . ILE A 1 92 ? 10.382 1.465 4.427 1.00 76.81 92 ILE A C 1
ATOM 744 O O . ILE A 1 92 ? 10.301 1.474 5.651 1.00 76.81 92 ILE A O 1
ATOM 748 N N . GLU A 1 93 ? 10.969 2.450 3.746 1.00 79.44 93 GLU A N 1
ATOM 749 C CA . GLU A 1 93 ? 11.467 3.679 4.368 1.00 79.44 93 GLU A CA 1
ATOM 750 C C . GLU A 1 93 ? 10.324 4.429 5.069 1.00 79.44 93 GLU A C 1
ATOM 752 O O . GLU A 1 93 ? 10.488 4.864 6.206 1.00 79.44 93 GLU A O 1
ATOM 757 N N . GLU A 1 94 ? 9.145 4.523 4.453 1.00 81.94 94 GLU A N 1
ATOM 758 C CA . GLU A 1 94 ? 7.941 5.098 5.067 1.00 81.94 94 GLU A CA 1
ATOM 759 C C . GLU A 1 94 ? 7.445 4.273 6.263 1.00 81.94 94 GLU A C 1
ATOM 761 O O . GLU A 1 94 ? 7.046 4.849 7.271 1.00 81.94 94 GLU A O 1
ATOM 766 N N . LEU A 1 95 ? 7.510 2.939 6.192 1.00 81.75 95 LEU A N 1
ATOM 767 C CA . LEU A 1 95 ? 7.129 2.051 7.295 1.00 81.75 95 LEU A CA 1
ATOM 768 C C . LEU A 1 95 ? 8.096 2.160 8.485 1.00 81.75 95 LEU A C 1
ATOM 770 O O . LEU A 1 95 ? 7.660 2.234 9.632 1.00 81.75 95 LEU A O 1
ATOM 774 N N . ALA A 1 96 ? 9.403 2.216 8.226 1.00 80.88 96 ALA A N 1
ATOM 775 C CA . ALA A 1 96 ? 10.433 2.402 9.249 1.00 80.88 96 ALA A CA 1
ATOM 776 C C . ALA A 1 96 ? 10.385 3.808 9.883 1.00 80.88 96 ALA A C 1
ATOM 778 O O . ALA A 1 96 ? 10.723 3.990 11.057 1.00 80.88 96 ALA A O 1
ATOM 779 N N . ASN A 1 97 ? 9.928 4.803 9.115 1.00 82.44 97 ASN A N 1
ATOM 780 C CA . ASN A 1 97 ? 9.714 6.178 9.568 1.00 82.44 97 ASN A CA 1
ATOM 781 C C . ASN A 1 97 ? 8.270 6.462 10.009 1.00 82.44 97 ASN A C 1
ATOM 783 O O . ASN A 1 97 ? 7.924 7.624 10.239 1.00 82.44 97 ASN A O 1
ATOM 787 N N . ALA A 1 98 ? 7.428 5.433 10.150 1.00 81.88 98 ALA A N 1
ATOM 788 C CA . ALA A 1 98 ? 6.059 5.604 10.612 1.00 81.88 98 ALA A CA 1
ATOM 789 C C . ALA A 1 98 ? 6.031 6.273 12.004 1.00 81.88 98 ALA A C 1
ATOM 791 O O . ALA A 1 98 ? 6.929 6.035 12.822 1.00 81.88 98 ALA A O 1
ATOM 792 N N . PRO A 1 99 ? 5.004 7.094 12.311 1.00 81.69 99 PRO A N 1
ATOM 793 C CA . PRO A 1 99 ? 4.894 7.764 13.601 1.00 81.69 99 PRO A CA 1
ATOM 794 C C . PRO A 1 99 ? 5.039 6.805 14.786 1.00 81.69 99 PRO A C 1
ATOM 796 O O . PRO A 1 99 ? 4.441 5.724 14.798 1.00 81.69 99 PRO A O 1
ATOM 799 N N . ILE A 1 100 ? 5.800 7.244 15.791 1.00 84.81 100 ILE A N 1
ATOM 800 C CA . ILE A 1 100 ? 6.055 6.489 17.020 1.00 84.81 100 ILE A CA 1
ATOM 801 C C . ILE A 1 100 ? 4.731 6.056 17.654 1.00 84.81 100 ILE A C 1
ATOM 803 O O . ILE A 1 100 ? 3.800 6.854 17.803 1.00 84.81 100 ILE A O 1
ATOM 807 N N . GLN A 1 101 ? 4.669 4.781 18.022 1.00 86.94 101 GLN A N 1
ATOM 808 C CA . GLN A 1 101 ? 3.544 4.193 18.729 1.00 86.94 101 GLN A CA 1
ATOM 809 C C . GLN A 1 101 ? 3.782 4.224 20.232 1.00 86.94 101 GLN A C 1
ATOM 811 O O . GLN A 1 101 ? 4.921 4.279 20.689 1.00 86.94 101 GLN A O 1
ATOM 816 N N . TRP A 1 102 ? 2.689 4.186 20.987 1.00 85.12 102 TRP A N 1
ATOM 817 C CA . TRP A 1 102 ? 2.703 4.186 22.443 1.00 85.12 102 TRP A CA 1
ATOM 818 C C . TRP A 1 102 ? 1.987 2.936 22.935 1.00 85.12 102 TRP A C 1
ATOM 820 O O . TRP A 1 102 ? 0.893 2.623 22.462 1.00 85.12 102 TRP A O 1
ATOM 830 N N . ILE A 1 103 ? 2.589 2.239 23.890 1.00 83.69 103 ILE A N 1
ATOM 831 C CA . ILE A 1 103 ? 1.991 1.078 24.544 1.00 83.69 103 ILE A CA 1
ATOM 832 C C . ILE A 1 103 ? 2.207 1.169 26.049 1.00 83.69 103 ILE A C 1
ATOM 834 O O . ILE A 1 103 ? 3.229 1.668 26.518 1.00 83.69 103 ILE A O 1
ATOM 838 N N . LYS A 1 104 ? 1.210 0.746 26.826 1.00 73.06 104 LYS A N 1
ATOM 839 C CA . LYS A 1 104 ? 1.363 0.616 28.276 1.00 73.06 104 LYS A CA 1
ATOM 840 C C . LYS A 1 104 ? 1.854 -0.785 28.587 1.00 73.06 104 LYS A C 1
ATOM 842 O O . LYS A 1 104 ? 1.295 -1.752 28.075 1.00 73.06 104 LYS A O 1
ATOM 847 N N . ASN A 1 105 ? 2.850 -0.884 29.456 1.00 65.31 105 ASN A N 1
ATOM 848 C CA . ASN A 1 105 ? 3.317 -2.183 29.908 1.00 65.31 105 ASN A CA 1
ATOM 849 C C . ASN A 1 105 ? 2.340 -2.782 30.920 1.00 65.31 105 ASN A C 1
ATOM 851 O O . ASN A 1 105 ? 1.847 -2.115 31.834 1.00 65.31 105 ASN A O 1
ATOM 855 N N . ASN A 1 106 ? 2.033 -4.064 30.734 1.00 55.59 106 ASN A N 1
ATOM 856 C CA . ASN A 1 106 ? 1.064 -4.754 31.571 1.00 55.59 106 ASN A CA 1
ATOM 857 C C . ASN A 1 106 ? 1.554 -4.843 33.017 1.00 55.59 106 ASN A C 1
ATOM 859 O O . ASN A 1 106 ? 2.601 -5.420 33.300 1.00 55.59 106 ASN A O 1
ATOM 863 N N . GLY A 1 107 ? 0.761 -4.286 33.936 1.00 57.84 107 GLY A N 1
ATOM 864 C CA . GLY A 1 107 ? 1.054 -4.284 35.371 1.00 57.84 107 GLY A CA 1
ATOM 865 C C . GLY A 1 107 ? 1.925 -3.122 35.859 1.00 57.84 107 GLY A C 1
ATOM 866 O O . GLY A 1 107 ? 2.188 -3.052 37.058 1.00 57.84 107 GLY A O 1
ATOM 867 N N . THR A 1 108 ? 2.331 -2.189 34.990 1.00 60.75 108 THR A N 1
ATOM 868 C CA . THR A 1 108 ? 3.076 -0.980 35.376 1.00 60.75 108 THR A CA 1
ATOM 869 C C . THR A 1 108 ? 2.354 0.299 34.941 1.00 60.75 108 THR A C 1
ATOM 871 O O . THR A 1 108 ? 1.547 0.314 34.016 1.00 60.75 108 THR A O 1
ATOM 874 N N . SER A 1 109 ? 2.632 1.416 35.620 1.00 67.62 109 SER A N 1
ATOM 875 C CA . SER A 1 109 ? 2.150 2.754 35.233 1.00 67.62 109 SER A CA 1
ATOM 876 C C . SER A 1 109 ? 2.987 3.396 34.116 1.00 67.62 109 SER A C 1
ATOM 878 O O . SER A 1 109 ? 2.809 4.575 33.808 1.00 67.62 109 SER A O 1
ATOM 880 N N . THR A 1 110 ? 3.914 2.641 33.524 1.00 74.19 110 THR A N 1
ATOM 881 C CA . THR A 1 110 ? 4.867 3.126 32.527 1.00 74.19 110 THR A CA 1
ATOM 882 C C . THR A 1 110 ? 4.296 3.006 31.117 1.00 74.19 110 THR A C 1
ATOM 884 O O . THR A 1 110 ? 3.647 2.018 30.766 1.00 74.19 110 THR A O 1
ATOM 887 N N . VAL A 1 111 ? 4.540 4.034 30.304 1.00 79.94 111 VAL A N 1
ATOM 888 C CA . VAL A 1 111 ? 4.223 4.039 28.873 1.00 79.94 111 VAL A CA 1
ATOM 889 C C . VAL A 1 111 ? 5.538 3.973 28.113 1.00 79.94 111 VAL A C 1
ATOM 891 O O . VAL A 1 111 ? 6.438 4.765 28.386 1.00 79.94 111 VAL A O 1
ATOM 894 N N . GLU A 1 112 ? 5.641 3.036 27.182 1.00 85.44 112 GLU A N 1
ATOM 895 C CA . GLU A 1 112 ? 6.800 2.875 26.313 1.00 85.44 112 GLU A CA 1
ATOM 896 C C . GLU A 1 112 ? 6.452 3.287 24.890 1.00 85.44 112 GLU A C 1
ATOM 898 O O . GLU A 1 112 ? 5.321 3.129 24.415 1.00 85.44 112 GLU A O 1
ATOM 903 N N . THR A 1 113 ? 7.442 3.862 24.220 1.00 88.06 113 THR A N 1
ATOM 904 C CA . THR A 1 113 ? 7.366 4.222 22.814 1.00 88.06 113 THR A CA 1
ATOM 905 C C . THR A 1 113 ? 8.119 3.203 21.982 1.00 88.06 113 THR A C 1
ATOM 907 O O . THR A 1 113 ? 9.184 2.740 22.382 1.00 88.06 113 THR A O 1
ATOM 910 N N . PHE A 1 114 ? 7.581 2.864 20.814 1.00 89.81 114 PHE A N 1
ATOM 911 C CA . PHE A 1 114 ? 8.219 1.906 19.913 1.00 89.81 114 PHE A CA 1
ATOM 912 C C . PHE A 1 114 ? 7.981 2.266 18.445 1.00 89.81 114 PHE A C 1
ATOM 914 O O . PHE A 1 114 ? 7.068 3.034 18.103 1.00 89.81 114 PHE A O 1
ATOM 921 N N . ARG A 1 115 ? 8.813 1.704 17.566 1.00 89.88 115 ARG A N 1
ATOM 922 C CA . ARG A 1 115 ? 8.603 1.713 16.111 1.00 89.88 115 ARG A CA 1
ATOM 923 C C . ARG A 1 115 ? 8.197 0.320 15.654 1.00 89.88 115 ARG A C 1
ATOM 925 O O . ARG A 1 115 ? 8.569 -0.668 16.261 1.00 89.88 115 ARG A O 1
ATOM 932 N N . TRP A 1 116 ? 7.452 0.200 14.559 1.00 89.31 116 TRP A N 1
ATOM 933 C CA . TRP A 1 116 ? 7.103 -1.133 14.045 1.00 89.31 116 TRP A CA 1
ATOM 934 C C . TRP A 1 116 ? 8.334 -1.931 13.603 1.00 89.31 116 TRP A C 1
ATOM 936 O O . TRP A 1 116 ? 8.379 -3.147 13.772 1.00 89.31 116 TRP A O 1
ATOM 946 N N . ILE A 1 117 ? 9.327 -1.233 13.051 1.00 89.25 117 ILE A N 1
ATOM 947 C CA . ILE A 1 117 ? 10.566 -1.805 12.541 1.00 89.25 117 ILE A CA 1
ATOM 948 C C . ILE A 1 117 ? 11.740 -1.114 13.232 1.00 89.25 117 ILE A C 1
ATOM 950 O O . ILE A 1 117 ? 11.850 0.111 13.183 1.00 89.25 117 ILE A O 1
ATOM 954 N N . ASP A 1 118 ? 12.622 -1.913 13.826 1.00 89.38 118 ASP A N 1
ATOM 955 C CA . ASP A 1 118 ? 13.896 -1.462 14.390 1.00 89.38 118 ASP A CA 1
ATOM 956 C C . ASP A 1 118 ? 14.947 -1.291 13.287 1.00 89.38 118 ASP A C 1
ATOM 958 O O . ASP A 1 118 ? 15.630 -0.271 13.188 1.00 89.38 118 ASP A O 1
ATOM 962 N N . LYS A 1 119 ? 15.044 -2.283 12.392 1.00 88.44 119 LYS A N 1
ATOM 963 C CA . LYS A 1 119 ? 16.069 -2.305 11.349 1.00 88.44 119 LYS A CA 1
ATOM 964 C C . LYS A 1 119 ? 15.589 -2.987 10.079 1.00 88.44 119 LYS A C 1
ATOM 966 O O . LYS A 1 119 ? 14.946 -4.031 10.125 1.00 88.44 119 LYS A O 1
ATOM 971 N N . VAL A 1 120 ? 15.995 -2.437 8.937 1.00 86.94 120 VAL A N 1
ATOM 972 C CA . VAL A 1 120 ? 15.850 -3.068 7.620 1.00 86.94 120 VAL A CA 1
ATOM 973 C C . VAL A 1 120 ? 17.225 -3.206 6.981 1.00 86.94 120 VAL A C 1
ATOM 975 O O . VAL A 1 120 ? 18.011 -2.259 6.971 1.00 86.94 120 VAL A O 1
ATOM 978 N N . ARG A 1 121 ? 17.519 -4.380 6.426 1.00 85.06 121 ARG A N 1
ATOM 979 C CA . ARG A 1 121 ? 18.681 -4.633 5.569 1.00 85.06 121 ARG A CA 1
ATOM 980 C C . ARG A 1 121 ? 18.169 -5.068 4.200 1.00 85.06 121 ARG A C 1
ATOM 982 O O . ARG A 1 121 ? 17.409 -6.021 4.127 1.00 85.06 121 ARG A O 1
ATOM 989 N N . ILE A 1 122 ? 18.578 -4.385 3.136 1.00 79.88 122 ILE A N 1
ATOM 990 C CA . ILE A 1 122 ? 18.246 -4.762 1.756 1.00 79.88 122 ILE A CA 1
ATOM 991 C C . ILE A 1 122 ? 19.528 -5.254 1.087 1.00 79.88 122 ILE A C 1
ATOM 993 O O . ILE A 1 122 ? 20.531 -4.543 1.077 1.00 79.88 122 ILE A O 1
ATOM 997 N N . ASP A 1 123 ? 19.493 -6.470 0.550 1.00 77.19 123 ASP A N 1
ATOM 998 C CA . ASP A 1 123 ? 20.529 -7.024 -0.315 1.00 77.19 123 ASP A CA 1
ATOM 999 C C . ASP A 1 123 ? 20.055 -6.903 -1.768 1.00 77.19 123 ASP A C 1
ATOM 1001 O O . ASP A 1 123 ? 19.286 -7.729 -2.268 1.00 77.19 123 ASP A O 1
ATOM 1005 N N . GLU A 1 124 ? 20.492 -5.835 -2.441 1.00 66.75 124 GLU A N 1
ATOM 1006 C CA . GLU A 1 124 ? 20.142 -5.554 -3.839 1.00 66.75 124 GLU A CA 1
ATOM 1007 C C . GLU A 1 124 ? 20.655 -6.647 -4.791 1.00 66.75 124 GLU A C 1
ATOM 1009 O O . GLU A 1 124 ? 19.985 -6.977 -5.768 1.00 66.75 124 GLU A O 1
ATOM 1014 N N . GLY A 1 125 ? 21.796 -7.273 -4.477 1.00 61.88 125 GLY A N 1
ATOM 1015 C CA . GLY A 1 125 ? 22.382 -8.335 -5.294 1.00 61.88 125 GLY A CA 1
ATOM 1016 C C . GLY A 1 125 ? 21.592 -9.643 -5.237 1.00 61.88 125 GLY A C 1
ATOM 1017 O O . GLY A 1 125 ? 21.589 -10.399 -6.209 1.00 61.88 125 GLY A O 1
ATOM 1018 N N . ARG A 1 126 ? 20.908 -9.907 -4.117 1.00 66.88 126 ARG A N 1
ATOM 1019 C CA . ARG A 1 126 ? 20.039 -11.084 -3.929 1.00 66.88 126 ARG A CA 1
ATOM 1020 C C . ARG A 1 126 ? 18.550 -10.789 -4.079 1.00 66.88 126 ARG A C 1
ATOM 1022 O O . ARG A 1 126 ? 17.755 -11.721 -4.035 1.00 66.88 126 ARG A O 1
ATOM 1029 N N . ALA A 1 127 ? 18.171 -9.521 -4.235 1.00 71.25 127 ALA A N 1
ATOM 1030 C CA . ALA A 1 127 ? 16.784 -9.061 -4.192 1.00 71.25 127 ALA A CA 1
ATOM 1031 C C . ALA A 1 127 ? 16.031 -9.530 -2.928 1.00 71.25 127 ALA A C 1
ATOM 1033 O O . ALA A 1 127 ? 14.841 -9.853 -2.980 1.00 71.25 127 ALA A O 1
ATOM 1034 N N . ARG A 1 128 ? 16.724 -9.565 -1.784 1.00 79.62 128 ARG A N 1
ATOM 1035 C CA . ARG A 1 128 ? 16.159 -9.970 -0.491 1.00 79.62 128 ARG A CA 1
ATOM 1036 C C . ARG A 1 128 ? 16.223 -8.834 0.512 1.00 79.62 128 ARG A C 1
ATOM 1038 O O . ARG A 1 128 ? 17.102 -7.976 0.447 1.00 79.62 128 ARG A O 1
ATOM 1045 N N . MET A 1 129 ? 15.286 -8.833 1.448 1.00 81.56 129 MET A N 1
ATOM 1046 C CA . MET A 1 129 ? 15.291 -7.905 2.563 1.00 81.56 129 MET A CA 1
ATOM 1047 C C . MET A 1 129 ? 15.084 -8.625 3.881 1.00 81.56 129 MET A C 1
ATOM 1049 O O . MET A 1 129 ? 14.338 -9.593 3.973 1.00 81.56 129 MET A O 1
ATOM 1053 N N . THR A 1 130 ? 15.735 -8.106 4.908 1.00 88.44 130 THR A N 1
ATOM 1054 C CA . THR A 1 130 ? 15.664 -8.597 6.274 1.00 88.44 130 THR A CA 1
ATOM 1055 C C . THR A 1 130 ? 15.090 -7.494 7.150 1.00 88.44 130 THR A C 1
ATOM 1057 O O . THR A 1 130 ? 15.645 -6.394 7.200 1.00 88.44 130 THR A O 1
ATOM 1060 N N . ILE A 1 131 ? 13.987 -7.784 7.833 1.00 88.81 131 ILE A N 1
ATOM 1061 C CA . ILE A 1 131 ? 13.266 -6.867 8.713 1.00 88.81 131 ILE A CA 1
ATOM 1062 C C . ILE A 1 131 ? 13.419 -7.351 10.155 1.00 88.81 131 ILE A C 1
ATOM 1064 O O . ILE A 1 131 ? 13.086 -8.489 10.476 1.00 88.81 131 ILE A O 1
ATOM 1068 N N . THR A 1 132 ? 13.892 -6.477 11.033 1.00 91.44 132 THR A N 1
ATOM 1069 C CA . THR A 1 132 ? 13.937 -6.701 12.480 1.00 91.44 132 THR A CA 1
ATOM 1070 C C . THR A 1 132 ? 12.851 -5.863 13.139 1.00 91.44 132 THR A C 1
ATOM 1072 O O . THR A 1 132 ? 12.787 -4.649 12.934 1.00 91.44 132 THR A O 1
ATOM 1075 N N . LEU A 1 133 ? 11.992 -6.518 13.916 1.00 91.81 133 LEU A N 1
ATOM 1076 C CA . LEU A 1 133 ? 10.949 -5.863 14.703 1.00 91.81 133 LEU A CA 1
ATOM 1077 C C . LEU A 1 133 ? 11.537 -5.237 15.972 1.00 91.81 133 LEU A C 1
ATOM 1079 O O . LEU A 1 133 ? 12.542 -5.713 16.496 1.00 91.81 133 LEU A O 1
ATOM 1083 N N . ASP A 1 134 ? 10.885 -4.194 16.477 1.00 91.19 134 ASP A N 1
ATOM 1084 C CA . ASP A 1 134 ? 11.274 -3.554 17.735 1.00 91.19 134 ASP A CA 1
ATOM 1085 C C . ASP A 1 134 ? 11.108 -4.523 18.926 1.00 91.19 134 ASP A C 1
ATOM 1087 O O . ASP A 1 134 ? 10.039 -5.131 19.071 1.00 91.19 134 ASP A O 1
ATOM 1091 N N . PRO A 1 135 ? 12.131 -4.696 19.789 1.00 89.81 135 PRO A N 1
ATOM 1092 C CA . PRO A 1 135 ? 12.075 -5.600 20.937 1.00 89.81 135 PRO A CA 1
ATOM 1093 C C . PRO A 1 135 ? 10.919 -5.335 21.908 1.00 89.81 135 PRO A C 1
ATOM 1095 O O . PRO A 1 135 ? 10.473 -6.272 22.573 1.00 89.81 135 PRO A O 1
ATOM 1098 N N . VAL A 1 136 ? 10.388 -4.105 21.967 1.00 89.44 136 VAL A N 1
ATOM 1099 C CA . VAL A 1 136 ? 9.204 -3.761 22.782 1.00 89.44 136 VAL A CA 1
ATOM 1100 C C . VAL A 1 136 ? 7.977 -4.586 22.366 1.00 89.44 136 VAL A C 1
ATOM 1102 O O . VAL A 1 136 ? 7.097 -4.867 23.178 1.00 89.44 136 VAL A O 1
ATOM 1105 N N . LEU A 1 137 ? 7.925 -5.064 21.117 1.00 89.25 137 LEU A N 1
ATOM 1106 C CA . LEU A 1 137 ? 6.841 -5.914 20.621 1.00 89.25 137 LEU A CA 1
ATOM 1107 C C . LEU A 1 137 ? 6.894 -7.354 21.148 1.00 89.25 137 LEU A C 1
ATOM 1109 O O . LEU A 1 137 ? 5.875 -8.046 21.126 1.00 89.25 137 LEU A O 1
ATOM 1113 N N . LYS A 1 138 ? 8.050 -7.826 21.630 1.00 90.00 138 LYS A N 1
ATOM 1114 C CA . LYS A 1 138 ? 8.262 -9.214 22.073 1.00 90.00 138 LYS A CA 1
ATOM 1115 C C . LYS A 1 138 ? 7.203 -9.718 23.067 1.00 90.00 138 LYS A C 1
ATOM 1117 O O . LYS A 1 138 ? 6.558 -10.718 22.745 1.00 90.00 138 LYS A O 1
ATOM 1122 N N . PRO A 1 139 ? 6.939 -9.053 24.214 1.00 88.12 139 PRO A N 1
ATOM 1123 C CA . PRO A 1 139 ? 5.916 -9.497 25.171 1.00 88.12 139 PRO A CA 1
ATOM 1124 C C . PRO A 1 139 ? 4.487 -9.481 24.608 1.00 88.12 139 PRO A C 1
ATOM 1126 O O . PRO A 1 139 ? 3.575 -10.041 25.213 1.00 88.12 139 PRO A O 1
ATOM 1129 N N . HIS A 1 140 ? 4.274 -8.833 23.464 1.00 88.25 140 HIS A N 1
ATOM 1130 C CA . HIS A 1 140 ? 2.969 -8.671 22.842 1.00 88.25 140 HIS A CA 1
ATOM 1131 C C . HIS A 1 140 ? 2.733 -9.571 21.624 1.00 88.25 140 HIS A C 1
ATOM 1133 O O . HIS A 1 140 ? 1.613 -9.599 21.111 1.00 88.25 140 HIS A O 1
ATOM 1139 N N . LEU A 1 141 ? 3.745 -10.317 21.181 1.00 88.50 141 LEU A N 1
ATOM 1140 C CA . LEU A 1 141 ? 3.672 -11.206 20.018 1.00 88.50 141 LEU A CA 1
ATOM 1141 C C . LEU A 1 141 ? 4.096 -12.644 20.341 1.00 88.50 141 LEU A C 1
ATOM 1143 O O . LEU A 1 141 ? 3.615 -13.581 19.710 1.00 88.50 141 LEU A O 1
ATOM 1147 N N . VAL A 1 142 ? 4.969 -12.829 21.332 1.00 88.06 142 VAL A N 1
ATOM 1148 C CA . VAL A 1 142 ? 5.632 -14.103 21.624 1.00 88.06 142 VAL A CA 1
ATOM 1149 C C . VAL A 1 142 ? 5.186 -14.635 22.989 1.00 88.06 142 VAL A C 1
ATOM 1151 O O . VAL A 1 142 ? 4.967 -13.862 23.918 1.00 88.06 142 VAL A O 1
ATOM 1154 N N . GLN A 1 143 ? 5.033 -15.959 23.120 1.00 84.00 143 GLN A N 1
ATOM 1155 C CA . GLN A 1 143 ? 4.631 -16.636 24.369 1.00 84.00 143 GLN A CA 1
ATOM 1156 C C . GLN A 1 143 ? 3.353 -16.082 25.032 1.00 84.00 143 GLN A C 1
ATOM 1158 O O . GLN A 1 143 ? 3.210 -16.071 26.259 1.00 84.00 143 GLN A O 1
ATOM 1163 N N . LEU A 1 144 ? 2.389 -15.650 24.217 1.00 85.19 144 LEU A N 1
ATOM 1164 C CA . LEU A 1 144 ? 1.106 -15.129 24.684 1.00 85.19 144 LEU A CA 1
ATOM 1165 C C . LEU A 1 144 ? 0.272 -16.242 25.338 1.00 85.19 144 LEU A C 1
ATOM 1167 O O . LEU A 1 144 ? -0.139 -17.195 24.679 1.00 85.19 144 LEU A O 1
ATOM 1171 N N . LYS A 1 145 ? 0.009 -16.119 26.645 1.00 80.00 145 LYS A N 1
ATOM 1172 C CA . LYS A 1 145 ? -0.773 -17.108 27.417 1.00 80.00 145 LYS A CA 1
ATOM 1173 C C . LYS A 1 145 ? -2.227 -16.697 27.621 1.00 80.00 145 LYS A C 1
ATOM 1175 O O . LYS A 1 145 ? -3.120 -17.537 27.574 1.00 80.00 145 LYS A O 1
ATOM 1180 N N . THR A 1 146 ? -2.470 -15.415 27.871 1.00 79.56 146 THR A N 1
ATOM 1181 C CA . THR A 1 146 ? -3.789 -14.854 28.187 1.00 79.56 146 THR A CA 1
ATOM 1182 C C . THR A 1 146 ? -3.958 -13.498 27.505 1.00 79.56 146 THR A C 1
ATOM 1184 O O . THR A 1 146 ? -2.974 -12.886 27.099 1.00 79.56 146 THR A O 1
ATOM 1187 N N . LEU A 1 147 ? -5.210 -13.041 27.363 1.00 83.38 147 LEU A N 1
ATOM 1188 C CA . LEU A 1 147 ? -5.553 -11.709 26.834 1.00 83.38 147 LEU A CA 1
ATOM 1189 C C . LEU A 1 147 ? -4.911 -11.396 25.472 1.00 83.38 147 LEU A C 1
ATOM 1191 O O . LEU A 1 147 ? -4.372 -10.312 25.250 1.00 83.38 147 LEU A O 1
ATOM 1195 N N . TYR A 1 148 ? -4.982 -12.354 24.554 1.00 89.00 148 TYR A N 1
ATOM 1196 C CA . TYR A 1 148 ? -4.516 -12.188 23.187 1.00 89.00 148 TYR A CA 1
ATOM 1197 C C . TYR A 1 148 ? -5.628 -12.483 22.186 1.00 89.00 148 TYR A C 1
ATOM 1199 O O . TYR A 1 148 ? -6.603 -13.179 22.471 1.00 89.00 148 TYR A O 1
ATOM 1207 N N . THR A 1 149 ? -5.444 -11.930 21.000 1.00 88.88 149 THR A N 1
ATOM 1208 C CA . THR A 1 149 ? -6.309 -12.064 19.844 1.00 88.88 149 THR A CA 1
ATOM 1209 C C . THR A 1 149 ? -5.674 -13.028 18.854 1.00 88.88 149 THR A C 1
ATOM 1211 O O . THR A 1 149 ? -4.488 -12.904 18.539 1.00 88.88 149 THR A O 1
ATOM 1214 N N . THR A 1 150 ? -6.473 -13.958 18.337 1.00 90.25 150 THR A N 1
ATOM 1215 C CA . THR A 1 150 ? -6.125 -14.812 17.199 1.00 90.25 150 THR A CA 1
ATOM 1216 C C . THR A 1 150 ? -6.954 -14.410 15.986 1.00 90.25 150 THR A C 1
ATOM 1218 O O . THR A 1 150 ? -8.153 -14.145 16.102 1.00 90.25 150 THR A O 1
ATOM 1221 N N . MET A 1 151 ? -6.323 -14.340 14.817 1.00 91.06 151 MET A N 1
ATOM 1222 C CA . MET A 1 151 ? -7.012 -14.050 13.558 1.00 91.06 151 MET A CA 1
ATOM 1223 C C . MET A 1 151 ? -6.295 -14.702 12.378 1.00 91.06 151 MET A C 1
ATOM 1225 O O . MET A 1 151 ? -5.069 -14.808 12.389 1.00 91.06 151 MET A O 1
ATOM 1229 N N . ASP A 1 152 ? -7.049 -15.099 11.356 1.00 89.38 152 ASP A N 1
ATOM 1230 C CA . ASP A 1 152 ? -6.483 -15.499 10.066 1.00 89.38 152 ASP A CA 1
ATOM 1231 C C . ASP A 1 152 ? -6.318 -14.261 9.169 1.00 89.38 152 ASP A C 1
ATOM 1233 O O . ASP A 1 152 ? -7.270 -13.505 8.943 1.00 89.38 152 ASP A O 1
ATOM 1237 N N . VAL A 1 153 ? -5.099 -14.023 8.680 1.00 86.81 153 VAL A N 1
ATOM 1238 C CA . VAL A 1 153 ? -4.776 -12.873 7.821 1.00 86.81 153 VAL A CA 1
ATOM 1239 C C . VAL A 1 153 ? -5.364 -13.001 6.423 1.00 86.81 153 VAL A C 1
ATOM 1241 O O . VAL A 1 153 ? -5.563 -11.975 5.771 1.00 86.81 153 VAL A O 1
ATOM 1244 N N . THR A 1 154 ? -5.702 -14.213 5.977 1.00 85.25 154 THR A N 1
ATOM 1245 C CA . THR A 1 154 ? -6.345 -14.486 4.683 1.00 85.25 154 THR A CA 1
ATOM 1246 C C . THR A 1 154 ? -7.616 -13.658 4.521 1.00 85.25 154 THR A C 1
ATOM 1248 O O . THR A 1 154 ? -7.839 -13.056 3.469 1.00 85.25 154 THR A O 1
ATOM 1251 N N . TYR A 1 155 ? -8.395 -13.505 5.597 1.00 86.19 155 TYR A N 1
ATOM 1252 C CA . TYR A 1 155 ? -9.591 -12.661 5.616 1.00 86.19 155 TYR A CA 1
ATOM 1253 C C . TYR A 1 155 ? -9.311 -11.194 5.261 1.00 86.19 155 TYR A C 1
ATOM 1255 O O . TYR A 1 155 ? -10.122 -10.527 4.617 1.00 86.19 155 TYR A O 1
ATOM 1263 N N . THR A 1 156 ? -8.136 -10.684 5.630 1.00 83.75 156 THR A N 1
ATOM 1264 C CA . THR A 1 156 ? -7.747 -9.287 5.389 1.00 83.75 156 THR A CA 1
ATOM 1265 C C . THR A 1 156 ? -7.216 -9.042 3.972 1.00 83.75 156 THR A C 1
ATOM 1267 O O . THR A 1 156 ? -7.172 -7.896 3.515 1.00 83.75 156 THR A O 1
ATOM 1270 N N . MET A 1 157 ? -6.863 -10.099 3.228 1.00 77.00 157 MET A N 1
ATOM 1271 C CA . MET A 1 157 ? -6.208 -9.984 1.917 1.00 77.00 157 MET A CA 1
ATOM 1272 C C . MET A 1 157 ? -7.086 -9.301 0.860 1.00 77.00 157 MET A C 1
ATOM 1274 O O . MET A 1 157 ? -6.575 -8.558 0.024 1.00 77.00 157 MET A O 1
ATOM 1278 N N . LEU A 1 158 ? -8.408 -9.512 0.898 1.00 77.06 158 LEU A N 1
ATOM 1279 C CA . LEU A 1 158 ? -9.363 -8.915 -0.052 1.00 77.06 158 LEU A CA 1
ATOM 1280 C C . LEU A 1 158 ? -10.079 -7.664 0.487 1.00 77.06 158 LEU A C 1
ATOM 1282 O O . LEU A 1 158 ? -10.958 -7.117 -0.192 1.00 77.06 158 LEU A O 1
ATOM 1286 N N . MET A 1 159 ? -9.738 -7.202 1.693 1.00 83.50 159 MET A N 1
ATOM 1287 C CA . MET A 1 159 ? -10.254 -5.943 2.242 1.00 83.50 159 MET A CA 1
ATOM 1288 C C . MET A 1 159 ? -9.614 -4.754 1.526 1.00 83.50 159 MET A C 1
ATOM 1290 O O . MET A 1 159 ? -8.414 -4.772 1.253 1.00 83.50 159 MET A O 1
ATOM 1294 N N . ARG A 1 160 ? -10.398 -3.720 1.203 1.00 82.38 160 ARG A N 1
ATOM 1295 C CA . ARG A 1 160 ? -9.926 -2.544 0.446 1.00 82.38 160 ARG A CA 1
ATOM 1296 C C . ARG A 1 160 ? -9.802 -1.300 1.315 1.00 82.38 160 ARG A C 1
ATOM 1298 O O . ARG A 1 160 ? -9.257 -0.296 0.865 1.00 82.38 160 ARG A O 1
ATOM 1305 N N . SER A 1 161 ? -10.350 -1.310 2.527 1.00 85.12 161 SER A N 1
ATOM 1306 C CA . SER A 1 161 ? -10.213 -0.192 3.460 1.00 85.12 161 SER A CA 1
ATOM 1307 C C . SER A 1 161 ? -9.125 -0.462 4.491 1.00 85.12 161 SER A C 1
ATOM 1309 O O . SER A 1 161 ? -9.150 -1.497 5.156 1.00 85.12 161 SER A O 1
ATOM 1311 N N . THR A 1 162 ? -8.246 0.516 4.715 1.00 86.56 162 THR A N 1
ATOM 1312 C CA . THR A 1 162 ? -7.318 0.513 5.862 1.00 86.56 162 THR A CA 1
ATOM 1313 C C . THR A 1 162 ? -8.072 0.455 7.192 1.00 86.56 162 THR A C 1
ATOM 1315 O O . THR A 1 162 ? -7.594 -0.140 8.158 1.00 86.56 162 THR A O 1
ATOM 1318 N N . TYR A 1 163 ? -9.273 1.044 7.242 1.00 91.00 163 TYR A N 1
ATOM 1319 C CA . TYR A 1 163 ? -10.154 0.995 8.407 1.00 91.00 163 TYR A CA 1
ATOM 1320 C C . TYR A 1 163 ? -10.797 -0.382 8.604 1.00 91.00 163 TYR A C 1
ATOM 1322 O O . TYR A 1 163 ? -11.001 -0.769 9.747 1.00 91.00 163 TYR A O 1
ATOM 1330 N N . SER A 1 164 ? -11.083 -1.136 7.534 1.00 92.19 164 SER A N 1
ATOM 1331 C CA . SER A 1 164 ? -11.707 -2.467 7.636 1.00 92.19 164 SER A CA 1
ATOM 1332 C C . SER A 1 164 ? -10.795 -3.441 8.363 1.00 92.19 164 SER A C 1
ATOM 1334 O O . SER A 1 164 ? -11.232 -4.078 9.316 1.00 92.19 164 SER A O 1
ATOM 1336 N N . ILE A 1 165 ? -9.519 -3.497 7.958 1.00 90.94 165 ILE A N 1
ATOM 1337 C CA . ILE A 1 165 ? -8.515 -4.348 8.608 1.00 90.94 165 ILE A CA 1
ATOM 1338 C C . ILE A 1 165 ? -8.436 -3.987 10.089 1.00 90.94 165 ILE A C 1
ATOM 1340 O O . ILE A 1 165 ? -8.542 -4.854 10.950 1.00 90.94 165 ILE A O 1
ATOM 1344 N N . ARG A 1 166 ? -8.338 -2.690 10.398 1.00 92.81 166 ARG A N 1
ATOM 1345 C CA . ARG A 1 166 ? -8.200 -2.231 11.778 1.00 92.81 166 ARG A CA 1
ATOM 1346 C C . ARG A 1 166 ? -9.427 -2.520 12.644 1.00 92.81 166 ARG A C 1
ATOM 1348 O O . ARG A 1 166 ? -9.285 -2.966 13.778 1.00 92.81 166 ARG A O 1
ATOM 1355 N N . ILE A 1 167 ? -10.627 -2.260 12.129 1.00 94.50 167 ILE A N 1
ATOM 1356 C CA . ILE A 1 167 ? -11.881 -2.530 12.842 1.00 94.50 167 ILE A CA 1
ATOM 1357 C C . ILE A 1 167 ? -12.043 -4.035 13.054 1.00 94.50 167 ILE A C 1
ATOM 1359 O O . ILE A 1 167 ? -12.438 -4.439 14.141 1.00 94.50 167 ILE A O 1
ATOM 1363 N N . TYR A 1 168 ? -11.659 -4.863 12.082 1.00 94.88 168 TYR A N 1
ATOM 1364 C CA . TYR A 1 168 ? -11.642 -6.314 12.238 1.00 94.88 168 TYR A CA 1
ATOM 1365 C C . TYR A 1 168 ? -10.711 -6.766 13.375 1.00 94.88 168 TYR A C 1
ATOM 1367 O O . TYR A 1 168 ? -11.134 -7.545 14.230 1.00 94.88 168 TYR A O 1
ATOM 1375 N N . GLU A 1 169 ? -9.488 -6.225 13.463 1.00 93.50 169 GLU A N 1
ATOM 1376 C CA . GLU A 1 169 ? -8.589 -6.515 14.590 1.00 93.50 169 GLU A CA 1
ATOM 1377 C C . GLU A 1 169 ? -9.224 -6.134 15.938 1.00 93.50 169 GLU A C 1
ATOM 1379 O O . GLU A 1 169 ? -9.208 -6.927 16.883 1.00 93.50 169 GLU A O 1
ATOM 1384 N N . LEU A 1 170 ? -9.825 -4.938 16.023 1.00 94.38 170 LEU A N 1
ATOM 1385 C CA . LEU A 1 170 ? -10.521 -4.478 17.226 1.00 94.38 170 LEU A CA 1
ATOM 1386 C C . LEU A 1 170 ? -11.682 -5.413 17.582 1.00 94.38 170 LEU A C 1
ATOM 1388 O O . LEU A 1 170 ? -11.787 -5.826 18.739 1.00 94.38 170 LEU A O 1
ATOM 1392 N N . CYS A 1 171 ? -12.501 -5.805 16.602 1.00 94.62 171 CYS A N 1
ATOM 1393 C CA . CYS A 1 171 ? -13.597 -6.752 16.784 1.00 94.62 171 CYS A CA 1
ATOM 1394 C C . CYS A 1 171 ? -13.102 -8.068 17.387 1.00 94.62 171 CYS A C 1
ATOM 1396 O O . CYS A 1 171 ? -13.627 -8.500 18.413 1.00 94.62 171 CYS A O 1
ATOM 1398 N N . LYS A 1 172 ? -12.052 -8.668 16.815 1.00 93.88 172 LYS A N 1
ATOM 1399 C CA . LYS A 1 172 ? -11.467 -9.913 17.334 1.00 93.88 172 LYS A CA 1
ATOM 1400 C C . LYS A 1 172 ? -10.923 -9.744 18.757 1.00 93.88 172 LYS A C 1
ATOM 1402 O O . LYS A 1 172 ? -11.139 -10.623 19.588 1.00 93.88 172 LYS A O 1
ATOM 1407 N N . SER A 1 173 ? -10.319 -8.598 19.083 1.00 93.44 173 SER A N 1
ATOM 1408 C CA . SER A 1 173 ? -9.816 -8.334 20.442 1.00 93.44 173 SER A CA 1
ATOM 1409 C C . SER A 1 173 ? -10.920 -8.191 21.496 1.00 93.44 173 SER A C 1
ATOM 1411 O O . SER A 1 173 ? -10.748 -8.618 22.640 1.00 93.44 173 SER A O 1
ATOM 1413 N N . TYR A 1 174 ? -12.076 -7.634 21.116 1.00 93.50 174 TYR A N 1
ATOM 1414 C CA . TYR A 1 174 ? -13.221 -7.440 22.008 1.00 93.50 174 TYR A CA 1
ATOM 1415 C C . TYR A 1 174 ? -14.232 -8.593 21.973 1.00 93.50 174 TYR A C 1
ATOM 1417 O O . TYR A 1 174 ? -15.137 -8.607 22.805 1.00 93.50 174 TYR A O 1
ATOM 1425 N N . GLN A 1 175 ? -14.084 -9.574 21.077 1.00 91.62 175 GLN A N 1
ATOM 1426 C CA . GLN A 1 175 ? -15.049 -10.663 20.877 1.00 91.62 175 GLN A CA 1
ATOM 1427 C C . GLN A 1 175 ? -15.348 -11.430 22.175 1.00 91.62 175 GLN A C 1
ATOM 1429 O O . GLN A 1 175 ? -16.506 -11.615 22.546 1.00 91.62 175 GLN A O 1
ATOM 1434 N N . SER A 1 176 ? -14.311 -11.819 22.923 1.00 89.62 176 SER A N 1
ATOM 1435 C CA . SER A 1 176 ? -14.484 -12.543 24.192 1.00 89.62 176 SER A CA 1
ATOM 1436 C C . SER A 1 176 ? -15.183 -11.704 25.271 1.00 89.62 176 SER A C 1
ATOM 1438 O O . SER A 1 176 ? -15.993 -12.228 26.038 1.00 89.62 176 SER A O 1
ATOM 1440 N N . LEU A 1 177 ? -14.904 -10.396 25.323 1.00 90.00 177 LEU A N 1
ATOM 1441 C CA . LEU A 1 177 ? -15.558 -9.462 26.240 1.00 90.00 177 LEU A CA 1
ATOM 1442 C C . LEU A 1 177 ? -17.026 -9.251 25.856 1.00 90.00 177 LEU A C 1
ATOM 1444 O O . LEU A 1 177 ? -17.891 -9.261 26.729 1.00 90.00 177 LEU A O 1
ATOM 1448 N N . TYR A 1 178 ? -17.302 -9.096 24.562 1.00 93.25 178 TYR A N 1
ATOM 1449 C CA . TYR A 1 178 ? -18.651 -8.970 24.026 1.00 93.25 178 TYR A CA 1
ATOM 1450 C C . TYR A 1 178 ? -19.509 -10.182 24.390 1.00 93.25 178 TYR A C 1
ATOM 1452 O O . TYR A 1 178 ? -20.589 -9.999 24.938 1.00 93.25 178 TYR A O 1
ATOM 1460 N N . LEU A 1 179 ? -19.023 -11.410 24.176 1.00 91.25 179 LEU A N 1
ATOM 1461 C CA . LEU A 1 179 ? -19.787 -12.624 24.491 1.00 91.25 179 LEU A CA 1
ATOM 1462 C C . LEU A 1 179 ? -20.135 -12.721 25.985 1.00 91.25 179 LEU A C 1
ATOM 1464 O O . LEU A 1 179 ? -21.264 -13.065 26.332 1.00 91.25 179 LEU A O 1
ATOM 1468 N N . LYS A 1 180 ? -19.199 -12.351 26.872 1.00 92.00 180 LYS A N 1
ATOM 1469 C CA . LYS A 1 180 ? -19.452 -12.282 28.322 1.00 92.00 180 LYS A CA 1
ATOM 1470 C C . LYS A 1 180 ? -20.518 -11.242 28.666 1.00 92.00 180 LYS A C 1
ATOM 1472 O O . LYS A 1 180 ? -21.435 -11.541 29.423 1.00 92.00 180 LYS A O 1
ATOM 1477 N N . LYS A 1 181 ? -20.413 -10.038 28.096 1.00 92.62 181 LYS A N 1
ATOM 1478 C CA . LYS A 1 181 ? -21.383 -8.957 28.310 1.00 92.62 181 LYS A CA 1
ATOM 1479 C C . LYS A 1 181 ? -22.766 -9.299 27.761 1.00 92.62 181 LYS A C 1
ATOM 1481 O O . LYS A 1 181 ? -23.749 -9.129 28.470 1.00 92.62 181 LYS A O 1
ATOM 1486 N N . LYS A 1 182 ? -22.835 -9.888 26.565 1.00 91.00 182 LYS A N 1
ATOM 1487 C CA . LYS A 1 182 ? -24.070 -10.380 25.943 1.00 91.00 182 LYS A CA 1
ATOM 1488 C C . LYS A 1 182 ? -24.768 -11.408 26.834 1.00 91.00 182 LYS A C 1
ATOM 1490 O O . LYS A 1 182 ? -25.971 -11.304 27.041 1.00 91.00 182 LYS A O 1
ATOM 1495 N N . ALA A 1 183 ? -24.017 -12.355 27.403 1.00 92.31 183 ALA A N 1
ATOM 1496 C CA . ALA A 1 183 ? -24.555 -13.339 28.345 1.00 92.31 183 ALA A CA 1
ATOM 1497 C C . ALA A 1 183 ? -25.071 -12.701 29.651 1.00 92.31 183 ALA A C 1
ATOM 1499 O O . ALA A 1 183 ? -26.037 -13.191 30.227 1.00 92.31 183 ALA A O 1
ATOM 1500 N N . ALA A 1 184 ? -24.459 -11.599 30.093 1.00 92.12 184 ALA A N 1
ATOM 1501 C CA . ALA A 1 184 ? -24.906 -10.808 31.241 1.00 92.12 184 ALA A CA 1
ATOM 1502 C C . ALA A 1 184 ? -26.030 -9.799 30.910 1.00 92.12 184 ALA A C 1
ATOM 1504 O O . ALA A 1 184 ? -26.538 -9.143 31.815 1.00 92.12 184 ALA A O 1
ATOM 1505 N N . GLY A 1 185 ? -26.422 -9.657 29.637 1.00 90.00 185 GLY A N 1
ATOM 1506 C CA . GLY A 1 185 ? -27.401 -8.661 29.186 1.00 90.00 185 GLY A CA 1
ATOM 1507 C C . GLY A 1 185 ? -26.867 -7.223 29.107 1.00 90.00 185 GLY A C 1
ATOM 1508 O O . GLY A 1 185 ? -27.653 -6.287 28.983 1.00 90.00 185 GLY A O 1
ATOM 1509 N N . GLU A 1 186 ? -25.549 -7.025 29.165 1.00 91.50 186 GLU A N 1
ATOM 1510 C CA . GLU A 1 186 ? -24.911 -5.710 29.077 1.00 91.50 186 GLU A CA 1
ATOM 1511 C C . GLU A 1 186 ? -24.455 -5.382 27.643 1.00 91.50 186 GLU A C 1
ATOM 1513 O O . GLU A 1 186 ? -23.914 -6.248 26.947 1.00 91.50 186 GLU A O 1
ATOM 1518 N N . PRO A 1 187 ? -24.579 -4.122 27.187 1.00 91.75 187 PRO A N 1
ATOM 1519 C CA . PRO A 1 187 ? -24.043 -3.712 25.896 1.00 91.75 187 PRO A CA 1
ATOM 1520 C C . PRO A 1 187 ? -22.512 -3.558 25.931 1.00 91.75 187 PRO A C 1
ATOM 1522 O O . PRO A 1 187 ? -21.915 -3.052 26.893 1.00 91.75 187 PRO A O 1
ATOM 1525 N N . LEU A 1 188 ? -21.852 -3.935 24.832 1.00 94.00 188 LEU A N 1
ATOM 1526 C CA . LEU A 1 188 ? -20.479 -3.510 24.567 1.00 94.00 188 LEU A CA 1
ATOM 1527 C C . LEU A 1 188 ? -20.514 -2.115 23.941 1.00 94.00 188 LEU A C 1
ATOM 1529 O O . LEU A 1 188 ? -21.041 -1.937 22.847 1.00 94.00 188 LEU A O 1
ATOM 1533 N N . VAL A 1 189 ? -19.933 -1.137 24.633 1.00 93.88 189 VAL A N 1
ATOM 1534 C CA . VAL A 1 189 ? -19.922 0.262 24.197 1.00 93.88 189 VAL A CA 1
ATOM 1535 C C . VAL A 1 189 ? -18.506 0.672 23.809 1.00 93.88 189 VAL A C 1
ATOM 1537 O O . VAL A 1 189 ? -17.575 0.545 24.604 1.00 93.88 189 VAL A O 1
ATOM 1540 N N . TRP A 1 190 ? -18.347 1.179 22.590 1.00 93.62 190 TRP A N 1
ATOM 1541 C CA . TRP A 1 190 ? -17.127 1.816 22.107 1.00 93.62 190 TRP A CA 1
ATOM 1542 C C . TRP A 1 190 ? -17.245 3.331 22.219 1.00 93.62 190 TRP A C 1
ATOM 1544 O O . TRP A 1 190 ? -18.211 3.942 21.757 1.00 93.62 190 TRP A O 1
ATOM 1554 N N . ASN A 1 191 ? -16.235 3.949 22.826 1.00 91.12 191 ASN A N 1
ATOM 1555 C CA . ASN A 1 191 ? -16.133 5.396 22.898 1.00 91.12 191 ASN A CA 1
ATOM 1556 C C . ASN A 1 191 ? -15.602 5.953 21.566 1.00 91.12 191 ASN A C 1
ATOM 1558 O O . ASN A 1 191 ? -14.585 5.487 21.051 1.00 91.12 191 ASN A O 1
ATOM 1562 N N . LEU A 1 192 ? -16.273 6.969 21.021 1.00 89.25 192 LEU A N 1
ATOM 1563 C CA . LEU A 1 192 ? -15.949 7.488 19.696 1.00 89.25 192 LEU A CA 1
ATOM 1564 C C . LEU A 1 192 ? -14.615 8.247 19.651 1.00 89.25 192 LEU A C 1
ATOM 1566 O O . LEU A 1 192 ? -13.914 8.150 18.648 1.00 89.25 192 LEU A O 1
ATOM 1570 N N . SER A 1 193 ? -14.225 8.961 20.716 1.00 86.56 193 SER A N 1
ATOM 1571 C CA . SER A 1 193 ? -12.924 9.647 20.736 1.00 86.56 193 SER A CA 1
ATOM 1572 C C . SER A 1 193 ? -11.775 8.646 20.759 1.00 86.56 193 SER A C 1
ATOM 1574 O O . SER A 1 193 ? -10.806 8.814 20.026 1.00 86.56 193 SER A O 1
ATOM 1576 N N . MET A 1 194 ? -11.918 7.561 21.525 1.00 87.88 194 MET A N 1
ATOM 1577 C CA . MET A 1 194 ? -10.941 6.471 21.527 1.00 87.88 194 MET A CA 1
ATOM 1578 C C . MET A 1 194 ? -10.868 5.784 20.159 1.00 87.88 194 MET A C 1
ATOM 1580 O O . MET A 1 194 ? -9.776 5.547 19.649 1.00 87.88 194 MET A O 1
ATOM 1584 N N . LEU A 1 195 ? -12.018 5.528 19.528 1.00 89.69 195 LEU A N 1
ATOM 1585 C CA . LEU A 1 195 ? -12.070 4.906 18.207 1.00 89.69 195 LEU A CA 1
ATOM 1586 C C . LEU A 1 195 ? -11.417 5.783 17.125 1.00 89.69 195 LEU A C 1
ATOM 1588 O O . LEU A 1 195 ? -10.710 5.267 16.261 1.00 89.69 195 LEU A O 1
ATOM 1592 N N . TYR A 1 196 ? -11.601 7.106 17.179 1.00 89.19 196 TYR A N 1
ATOM 1593 C CA . TYR A 1 196 ? -10.909 8.034 16.279 1.00 89.19 196 TYR A CA 1
ATOM 1594 C C . TYR A 1 196 ? -9.394 7.969 16.439 1.00 89.19 196 TYR A C 1
ATOM 1596 O O . TYR A 1 196 ? -8.689 7.921 15.433 1.00 89.19 196 TYR A O 1
ATOM 1604 N N . GLU A 1 197 ? -8.889 7.899 17.671 1.00 87.25 197 GLU A N 1
ATOM 1605 C CA . GLU A 1 197 ? -7.454 7.735 17.907 1.00 87.25 197 GLU A CA 1
ATOM 1606 C C . GLU A 1 197 ? -6.933 6.389 17.392 1.00 87.25 197 GLU A C 1
ATOM 1608 O O . GLU A 1 197 ? -5.929 6.354 16.681 1.00 87.25 197 GLU A O 1
ATOM 1613 N N . GLN A 1 198 ? -7.636 5.291 17.679 1.00 89.06 198 GLN A N 1
ATOM 1614 C CA . GLN A 1 198 ? -7.266 3.944 17.226 1.00 89.06 198 GLN A CA 1
ATOM 1615 C C . GLN A 1 198 ? -7.240 3.824 15.697 1.00 89.06 198 GLN A C 1
ATOM 1617 O O . GLN A 1 198 ? -6.419 3.087 15.145 1.00 89.06 198 GLN A O 1
ATOM 1622 N N . LEU A 1 199 ? -8.122 4.550 15.006 1.00 88.00 199 LEU A N 1
ATOM 1623 C CA . LEU A 1 199 ? -8.202 4.592 13.546 1.00 88.00 199 LEU A CA 1
ATOM 1624 C C . LEU A 1 199 ? -7.362 5.715 12.919 1.00 88.00 199 LEU A C 1
ATOM 1626 O O . LEU A 1 199 ? -7.328 5.807 11.694 1.00 88.00 199 LEU A O 1
ATOM 1630 N N . SER A 1 200 ? -6.696 6.556 13.719 1.00 85.50 200 SER A N 1
ATOM 1631 C CA . SER A 1 200 ? -6.039 7.796 13.269 1.00 85.50 200 SER A CA 1
ATOM 1632 C C . SER A 1 200 ? -6.949 8.681 12.403 1.00 85.50 200 SER A C 1
ATOM 1634 O O . SER A 1 200 ? -6.507 9.292 11.429 1.00 85.50 200 SER A O 1
ATOM 1636 N N . TYR A 1 201 ? -8.245 8.719 12.711 1.00 84.25 201 TYR A N 1
ATOM 1637 C CA . TYR A 1 201 ? -9.218 9.476 11.934 1.00 84.25 201 TYR A CA 1
ATOM 1638 C C . TYR A 1 201 ? -9.221 10.943 12.373 1.00 84.25 201 TYR A C 1
ATOM 1640 O O . TYR A 1 201 ? -9.518 11.255 13.523 1.00 84.25 201 TYR A O 1
ATOM 1648 N N . THR A 1 202 ? -8.891 11.849 11.453 1.00 73.94 202 THR A N 1
ATOM 1649 C CA . THR A 1 202 ? -8.708 13.281 11.749 1.00 73.94 202 THR A CA 1
ATOM 1650 C C . THR A 1 202 ? -9.943 14.137 11.468 1.00 73.94 202 THR A C 1
ATOM 1652 O O . THR A 1 202 ? -10.005 15.280 11.918 1.00 73.94 202 THR A O 1
ATOM 1655 N N . ALA A 1 203 ? -10.934 13.630 10.726 1.00 64.06 203 ALA A N 1
ATOM 1656 C CA . ALA A 1 203 ? -12.075 14.445 10.320 1.00 64.06 203 ALA A CA 1
ATOM 1657 C C . ALA A 1 203 ? -13.158 14.523 11.410 1.00 64.06 203 ALA A C 1
ATOM 1659 O O . ALA A 1 203 ? -13.503 13.546 12.068 1.00 64.06 203 ALA A O 1
ATOM 1660 N N . ASN A 1 204 ? -13.745 15.711 11.568 1.00 64.38 204 ASN A N 1
ATOM 1661 C CA . ASN A 1 204 ? -14.665 16.019 12.669 1.00 64.38 204 ASN A CA 1
ATOM 1662 C C . ASN A 1 204 ? -16.141 15.656 12.389 1.00 64.38 204 ASN A C 1
ATOM 1664 O O . ASN A 1 204 ? -16.993 15.806 13.267 1.00 64.38 204 ASN A O 1
ATOM 1668 N N . ARG A 1 205 ? -16.477 15.220 11.165 1.00 81.31 205 ARG A N 1
ATOM 1669 C CA . ARG A 1 205 ? -17.865 14.968 10.739 1.00 81.31 205 ARG A CA 1
ATOM 1670 C C . ARG A 1 205 ? -18.258 13.503 10.919 1.00 81.31 205 ARG A C 1
ATOM 1672 O O . ARG A 1 205 ? -17.724 12.618 10.257 1.00 81.31 205 ARG A O 1
ATOM 1679 N N . TRP A 1 206 ? -19.279 13.268 11.748 1.00 85.12 206 TRP A N 1
ATOM 1680 C CA . TRP A 1 206 ? -19.850 11.936 11.990 1.00 85.12 206 TRP A CA 1
ATOM 1681 C C . TRP A 1 206 ? -20.335 11.246 10.706 1.00 85.12 206 TRP A C 1
ATOM 1683 O O . TRP A 1 206 ? -20.114 10.051 10.535 1.00 85.12 206 TRP A O 1
ATOM 1693 N N . SER A 1 207 ? -20.960 11.985 9.783 1.00 85.38 207 SER A N 1
ATOM 1694 C CA . SER A 1 207 ? -21.455 11.434 8.512 1.00 85.38 207 SER A CA 1
ATOM 1695 C C . SER A 1 207 ? -20.336 10.845 7.651 1.00 85.38 207 SER A C 1
ATOM 1697 O O . SER A 1 207 ? -20.500 9.767 7.081 1.00 85.38 207 SER A O 1
ATOM 1699 N N . ASP A 1 208 ? -19.197 11.536 7.581 1.00 86.31 208 ASP A N 1
ATOM 1700 C CA . ASP A 1 208 ? -18.048 11.102 6.792 1.00 86.31 208 ASP A CA 1
ATOM 1701 C C . ASP A 1 208 ? -17.365 9.908 7.454 1.00 86.31 208 ASP A C 1
ATOM 1703 O O . ASP A 1 208 ? -17.068 8.930 6.770 1.00 86.31 208 ASP A O 1
ATOM 1707 N N . PHE A 1 209 ? -17.199 9.935 8.781 1.00 88.88 209 PHE A N 1
ATOM 1708 C CA . PHE A 1 209 ? -16.661 8.798 9.526 1.00 88.88 209 PHE A CA 1
ATOM 1709 C C . PHE A 1 209 ? -17.515 7.545 9.337 1.00 88.88 209 PHE A C 1
ATOM 1711 O O . PHE A 1 209 ? -17.007 6.469 9.015 1.00 88.88 209 PHE A O 1
ATOM 1718 N N . ARG A 1 210 ? -18.834 7.701 9.475 1.00 88.81 210 ARG A N 1
ATOM 1719 C CA . ARG A 1 210 ? -19.794 6.623 9.279 1.00 88.81 210 ARG A CA 1
ATOM 1720 C C . ARG A 1 210 ? -19.665 6.023 7.878 1.00 88.81 210 ARG A C 1
ATOM 1722 O O . ARG A 1 210 ? -19.489 4.817 7.756 1.00 88.81 210 ARG A O 1
ATOM 1729 N N . ARG A 1 211 ? -19.703 6.853 6.830 1.00 86.00 211 ARG A N 1
ATOM 1730 C CA . ARG A 1 211 ? -19.660 6.402 5.428 1.00 86.00 211 ARG A CA 1
ATOM 1731 C C . ARG A 1 211 ? -18.310 5.791 5.037 1.00 86.00 211 ARG A C 1
ATOM 1733 O O . ARG A 1 211 ? -18.283 4.775 4.353 1.00 86.00 211 ARG A O 1
ATOM 1740 N N . LEU A 1 212 ? -17.198 6.417 5.427 1.00 84.62 212 LEU A N 1
ATOM 1741 C CA . LEU A 1 212 ? -15.857 6.060 4.945 1.00 84.62 212 LEU A CA 1
ATOM 1742 C C . LEU A 1 212 ? -15.184 4.957 5.770 1.00 84.62 212 LEU A C 1
ATOM 1744 O O . LEU A 1 212 ? -14.422 4.168 5.208 1.00 84.62 212 LEU A O 1
ATOM 1748 N N . ALA A 1 213 ? -15.450 4.898 7.079 1.00 89.06 213 ALA A N 1
ATOM 1749 C CA . ALA A 1 213 ? -14.848 3.918 7.978 1.00 89.06 213 ALA A CA 1
ATOM 1750 C C . ALA A 1 213 ? -15.845 2.821 8.373 1.00 89.06 213 ALA A C 1
ATOM 1752 O O . ALA A 1 213 ? -15.630 1.664 8.024 1.00 89.06 213 ALA A O 1
ATOM 1753 N N . LEU A 1 214 ? -16.939 3.168 9.061 1.00 91.94 214 LEU A N 1
ATOM 1754 C CA . LEU A 1 214 ? -17.813 2.171 9.694 1.00 91.94 214 LEU A CA 1
ATOM 1755 C C . LEU A 1 214 ? -18.635 1.343 8.699 1.00 91.94 214 LEU A C 1
ATOM 1757 O O . LEU A 1 214 ? -18.613 0.121 8.786 1.00 91.94 214 LEU A O 1
ATOM 1761 N N . GLU A 1 215 ? -19.345 1.970 7.756 1.00 92.12 215 GLU A N 1
ATOM 1762 C CA . GLU A 1 215 ? -20.183 1.249 6.780 1.00 92.12 215 GLU A CA 1
ATOM 1763 C C . GLU A 1 215 ? -19.328 0.396 5.838 1.00 92.12 215 GLU A C 1
ATOM 1765 O O . GLU A 1 215 ? -19.664 -0.752 5.552 1.00 92.12 215 GLU A O 1
ATOM 1770 N N . LYS A 1 216 ? -18.171 0.921 5.414 1.00 91.81 216 LYS A N 1
ATOM 1771 C CA . LYS A 1 216 ? -17.227 0.173 4.579 1.00 91.81 216 LYS A CA 1
ATOM 1772 C C . LYS A 1 216 ? -16.637 -1.027 5.325 1.00 91.81 216 LYS A C 1
ATOM 1774 O O . LYS A 1 216 ? -16.584 -2.117 4.762 1.00 91.81 216 LYS A O 1
ATOM 1779 N N . ALA A 1 217 ? -16.244 -0.845 6.588 1.00 93.06 217 ALA A N 1
ATOM 1780 C CA . ALA A 1 217 ? -15.759 -1.940 7.422 1.00 93.06 217 ALA A CA 1
ATOM 1781 C C . ALA A 1 217 ? -16.852 -2.973 7.693 1.00 93.06 217 ALA A C 1
ATOM 1783 O O . ALA A 1 217 ? -16.604 -4.160 7.550 1.00 93.06 217 ALA A O 1
ATOM 1784 N N . LYS A 1 218 ? -18.075 -2.540 8.005 1.00 94.69 218 LYS A N 1
ATOM 1785 C CA . LYS A 1 218 ? -19.229 -3.425 8.191 1.00 94.69 218 LYS A CA 1
ATOM 1786 C C . LYS A 1 218 ? -19.501 -4.288 6.963 1.00 94.69 218 LYS A C 1
ATOM 1788 O O . LYS A 1 218 ? -19.661 -5.495 7.113 1.00 94.69 218 LYS A O 1
ATOM 1793 N N . ALA A 1 219 ? -19.519 -3.694 5.772 1.00 93.31 219 ALA A N 1
ATOM 1794 C CA . ALA A 1 219 ? -19.716 -4.438 4.533 1.00 93.31 219 ALA A CA 1
ATOM 1795 C C . ALA A 1 219 ? -18.594 -5.463 4.303 1.00 93.31 219 ALA A C 1
ATOM 1797 O O . ALA A 1 219 ? -18.872 -6.643 4.122 1.00 93.31 219 ALA A O 1
ATOM 1798 N N . GLU A 1 220 ? -17.328 -5.036 4.3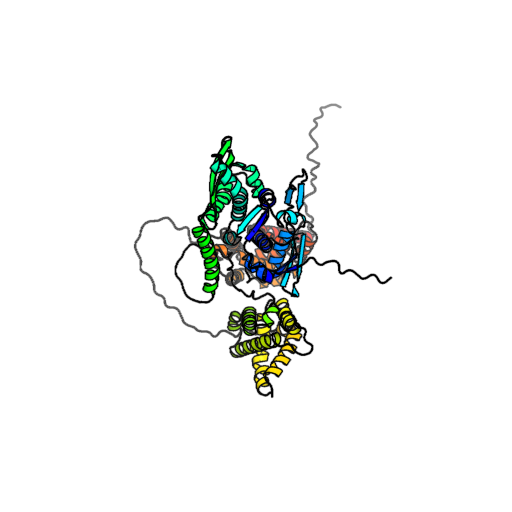69 1.00 91.88 220 GLU A N 1
ATOM 1799 C CA . GLU A 1 220 ? -16.195 -5.926 4.091 1.00 91.88 220 GLU A CA 1
ATOM 1800 C C . GLU A 1 220 ? -16.013 -7.021 5.152 1.00 91.88 220 GLU A C 1
ATOM 1802 O O . GLU A 1 220 ? -15.642 -8.136 4.796 1.00 91.88 220 GLU A O 1
ATOM 1807 N N . ILE A 1 221 ? -16.262 -6.726 6.432 1.00 94.06 221 ILE A N 1
ATOM 1808 C CA . ILE A 1 221 ? -16.137 -7.697 7.527 1.00 94.06 221 ILE A CA 1
ATOM 1809 C C . ILE A 1 221 ? -17.226 -8.763 7.392 1.00 94.06 221 ILE A C 1
ATOM 1811 O O . ILE A 1 221 ? -16.902 -9.942 7.309 1.00 94.06 221 ILE A O 1
ATOM 1815 N N . ASN A 1 222 ? -18.492 -8.354 7.276 1.00 93.56 222 ASN A N 1
ATOM 1816 C CA . ASN A 1 222 ? -19.617 -9.294 7.236 1.00 93.56 222 ASN A CA 1
ATOM 1817 C C . ASN A 1 222 ? -19.631 -10.163 5.972 1.00 93.56 222 ASN A C 1
ATOM 1819 O O . ASN A 1 222 ? -20.179 -11.259 5.994 1.00 93.56 222 ASN A O 1
ATOM 1823 N N . GLU A 1 223 ? -19.055 -9.676 4.871 1.00 89.69 223 GLU A N 1
ATOM 1824 C CA . GLU A 1 223 ? -18.937 -10.435 3.625 1.00 89.69 223 GLU A CA 1
ATOM 1825 C C . GLU A 1 223 ? -17.787 -11.454 3.667 1.00 89.69 223 GLU A C 1
ATOM 1827 O O . GLU A 1 223 ? -17.895 -12.515 3.059 1.00 89.69 223 GLU A O 1
ATOM 1832 N N . LYS A 1 224 ? -16.669 -11.137 4.336 1.00 85.94 224 LYS A N 1
ATOM 1833 C CA . LYS A 1 224 ? -15.395 -11.838 4.096 1.00 85.94 224 LYS A CA 1
ATOM 1834 C C . LYS A 1 224 ? -14.820 -12.568 5.298 1.00 85.94 224 LYS A C 1
ATOM 1836 O O . LYS A 1 224 ? -13.893 -13.338 5.084 1.00 85.94 224 LYS A O 1
ATOM 1841 N N . THR A 1 225 ? -15.271 -12.316 6.525 1.00 91.25 225 THR A N 1
ATOM 1842 C CA . THR A 1 225 ? -14.585 -12.801 7.739 1.00 91.25 225 THR A CA 1
ATOM 1843 C C . THR A 1 225 ? -15.383 -13.865 8.496 1.00 91.25 225 THR A C 1
ATOM 1845 O O . THR A 1 225 ? -16.452 -14.297 8.067 1.00 91.25 225 THR A O 1
ATOM 1848 N N . ASP A 1 226 ? -14.829 -14.298 9.629 1.00 91.94 226 ASP A N 1
ATOM 1849 C CA . ASP A 1 226 ? -15.421 -15.190 10.627 1.00 91.94 226 ASP A CA 1
ATOM 1850 C C . ASP A 1 226 ? -16.292 -14.457 11.670 1.00 91.94 226 ASP A C 1
ATOM 1852 O O . ASP A 1 226 ? -16.724 -15.057 12.657 1.00 91.94 226 ASP A O 1
ATOM 1856 N N . VAL A 1 227 ? -16.536 -13.153 11.502 1.00 93.50 227 VAL A N 1
ATOM 1857 C CA . VAL A 1 227 ? -17.257 -12.325 12.479 1.00 93.50 227 VAL A CA 1
ATOM 1858 C C . VAL A 1 227 ? -18.290 -11.436 11.798 1.00 93.50 227 VAL A C 1
ATOM 1860 O O . VAL A 1 227 ? -18.019 -10.800 10.786 1.00 93.50 227 VAL A O 1
ATOM 1863 N N . ILE A 1 228 ? -19.458 -11.314 12.425 1.00 93.88 228 ILE A N 1
ATOM 1864 C CA . ILE A 1 228 ? -20.487 -10.339 12.075 1.00 93.88 228 ILE A CA 1
ATOM 1865 C C . ILE A 1 228 ? -20.316 -9.107 12.960 1.00 93.88 228 ILE A C 1
ATOM 1867 O O . ILE A 1 228 ? -20.507 -9.152 14.177 1.00 93.88 228 ILE A O 1
ATOM 1871 N N . PHE A 1 229 ? -19.985 -7.988 12.327 1.00 96.25 229 PHE A N 1
ATOM 1872 C CA . PHE A 1 229 ? -19.891 -6.672 12.931 1.00 96.25 229 PHE A CA 1
ATOM 1873 C C . PHE A 1 229 ? -21.140 -5.839 12.621 1.00 96.25 229 PHE A C 1
ATOM 1875 O O . PHE A 1 229 ? -21.500 -5.595 11.466 1.00 96.25 229 PHE A O 1
ATOM 1882 N N . ASN A 1 230 ? -21.784 -5.350 13.678 1.00 95.94 230 ASN A N 1
ATOM 1883 C CA . ASN A 1 230 ? -22.834 -4.339 13.611 1.00 95.94 230 ASN A CA 1
ATOM 1884 C C . ASN A 1 230 ? -22.601 -3.272 14.680 1.00 95.94 230 ASN A C 1
ATOM 1886 O O . ASN A 1 230 ? -21.955 -3.519 15.699 1.00 95.94 230 ASN A O 1
ATOM 1890 N N . TYR A 1 231 ? -23.144 -2.082 14.451 1.00 95.25 231 TYR A N 1
ATOM 1891 C CA . TYR A 1 231 ? -23.065 -0.985 15.400 1.00 95.25 231 TYR A CA 1
ATOM 1892 C C . TYR A 1 231 ? -24.335 -0.142 15.343 1.00 95.25 231 TYR A C 1
ATOM 1894 O O . TYR A 1 231 ? -24.889 0.072 14.264 1.00 95.25 231 TYR A O 1
ATOM 1902 N N . ASP A 1 232 ? -24.727 0.389 16.495 1.00 92.88 232 ASP A N 1
ATOM 1903 C CA . ASP A 1 232 ? -25.791 1.376 16.630 1.00 92.88 232 ASP A CA 1
ATOM 1904 C C . ASP A 1 232 ? -25.318 2.536 17.505 1.00 92.88 232 ASP A C 1
ATOM 1906 O O . ASP A 1 232 ? -24.356 2.432 18.272 1.00 92.88 232 ASP A O 1
ATOM 1910 N N . VAL A 1 233 ? -25.974 3.689 17.377 1.00 93.00 233 VAL A N 1
ATOM 1911 C CA . VAL A 1 233 ? -25.622 4.846 18.202 1.00 93.00 233 VAL A CA 1
ATOM 1912 C C . VAL A 1 233 ? -26.167 4.654 19.613 1.00 93.00 233 VAL A C 1
ATOM 1914 O O . VAL A 1 233 ? -27.375 4.509 19.779 1.00 93.00 233 VAL A O 1
ATOM 1917 N N . TYR A 1 234 ? -25.281 4.710 20.610 1.00 90.62 234 TYR A N 1
ATOM 1918 C CA . TYR A 1 234 ? -25.637 4.532 22.016 1.00 90.62 234 TYR A CA 1
ATOM 1919 C C . TYR A 1 234 ? -25.937 5.877 22.688 1.00 90.62 234 TYR A C 1
ATOM 1921 O O . TYR A 1 234 ? -27.088 6.164 23.004 1.00 90.62 234 TYR A O 1
ATOM 1929 N N . GLU A 1 235 ? -24.940 6.760 22.818 1.00 88.25 235 GLU A N 1
ATOM 1930 C CA . GLU A 1 235 ? -25.136 8.093 23.405 1.00 88.25 235 GLU A CA 1
ATOM 1931 C C . GLU A 1 235 ? -24.889 9.220 22.403 1.00 88.25 235 GLU A C 1
ATOM 1933 O O . GLU A 1 235 ? -23.947 9.208 21.599 1.00 88.25 235 GLU A O 1
ATOM 1938 N N . LYS A 1 236 ? -25.725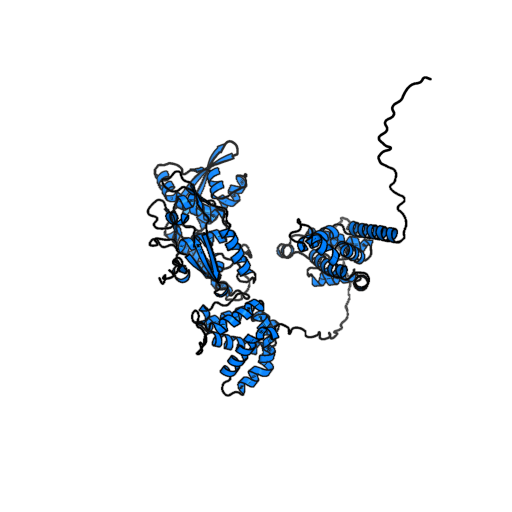 10.257 22.510 1.00 90.25 236 LYS A N 1
ATOM 1939 C CA . LYS A 1 236 ? -25.606 11.517 21.774 1.00 90.25 236 LYS A CA 1
ATOM 1940 C C . LYS A 1 236 ? -25.667 12.691 22.747 1.00 90.25 236 LYS A C 1
ATOM 1942 O O . LYS A 1 236 ? -26.427 12.669 23.709 1.00 90.25 236 LYS A O 1
ATOM 1947 N N . LYS A 1 237 ? -24.916 13.751 22.453 1.00 85.94 237 LYS A N 1
ATOM 1948 C CA . LYS A 1 237 ? -25.021 15.060 23.107 1.00 85.94 237 LYS A CA 1
ATOM 1949 C C . LYS A 1 237 ? -25.390 16.096 22.048 1.00 85.94 237 LYS A C 1
ATOM 1951 O O . LYS A 1 237 ? -24.539 16.548 21.281 1.00 85.94 237 LYS A O 1
ATOM 1956 N N . GLY A 1 238 ? -26.681 16.420 21.964 1.00 84.00 238 GLY A N 1
ATOM 1957 C CA . GLY A 1 238 ? -27.238 17.185 20.846 1.00 84.00 238 GLY A CA 1
ATOM 1958 C C . GLY A 1 238 ? -27.108 16.408 19.531 1.00 84.00 238 GLY A C 1
ATOM 1959 O O . GLY A 1 238 ? -27.496 15.245 19.456 1.00 84.00 238 GLY A O 1
ATOM 1960 N N . GLN A 1 239 ? -26.518 17.026 18.504 1.00 77.75 239 GLN A N 1
ATOM 1961 C CA . GLN A 1 239 ? -26.228 16.362 17.222 1.00 77.75 239 GLN A CA 1
ATOM 1962 C C . GLN A 1 239 ? -24.915 15.555 17.222 1.00 77.75 239 GLN A C 1
ATOM 1964 O O . GLN A 1 239 ? -24.641 14.825 16.269 1.00 77.75 239 GLN A O 1
ATOM 1969 N N . LYS A 1 240 ? -24.095 15.659 18.277 1.00 84.56 240 LYS A N 1
ATOM 1970 C CA . LYS A 1 240 ? -22.804 14.968 18.363 1.00 84.56 240 LYS A CA 1
ATOM 1971 C C . LYS A 1 240 ? -22.983 13.566 18.941 1.00 84.56 240 LYS A C 1
ATOM 1973 O O . LYS A 1 240 ? -23.469 13.411 20.058 1.00 84.56 240 LYS A O 1
ATOM 1978 N N . VAL A 1 241 ? -22.552 12.551 18.199 1.00 87.50 241 VAL A N 1
ATOM 1979 C CA . VAL A 1 241 ? -22.472 11.164 18.684 1.00 87.50 241 VAL A CA 1
ATOM 1980 C C . VAL A 1 241 ? -21.264 11.021 19.613 1.00 87.50 241 VAL A C 1
ATOM 1982 O O . VAL A 1 241 ? -20.198 11.554 19.307 1.00 87.50 241 VAL A O 1
ATOM 1985 N N . LEU A 1 242 ? -21.431 10.346 20.752 1.00 89.00 242 LEU A N 1
ATOM 1986 C CA . LEU A 1 242 ? -20.370 10.144 21.748 1.00 89.00 242 LEU A CA 1
ATOM 1987 C C . LEU A 1 242 ? -19.891 8.693 21.814 1.00 89.00 242 LEU A C 1
ATOM 1989 O O . LEU A 1 242 ? -18.694 8.447 21.968 1.00 89.00 242 LEU A O 1
ATOM 1993 N N . SER A 1 243 ? -20.810 7.739 21.695 1.00 92.38 243 SER A N 1
ATOM 1994 C CA . SER A 1 243 ? -20.501 6.321 21.853 1.00 92.38 243 SER A CA 1
ATOM 1995 C C . SER A 1 243 ? -21.391 5.440 20.979 1.00 92.38 243 SER A C 1
ATOM 1997 O O . SER A 1 243 ? -22.499 5.823 20.587 1.00 92.38 243 SER A O 1
ATOM 1999 N N . LEU A 1 244 ? -20.867 4.263 20.646 1.00 93.75 244 LEU A N 1
ATOM 2000 C CA . LEU A 1 244 ? -21.507 3.265 19.796 1.00 93.75 244 LEU A CA 1
ATOM 2001 C C . LEU A 1 244 ? -21.697 1.983 20.589 1.00 93.75 244 LEU A C 1
ATOM 2003 O O . LEU A 1 244 ? -20.766 1.542 21.260 1.00 93.75 244 LEU A O 1
ATOM 2007 N N . VAL A 1 245 ? -22.871 1.371 20.489 1.00 95.50 245 VAL A N 1
ATOM 2008 C CA . VAL A 1 245 ? -23.055 -0.010 20.929 1.00 95.50 245 VAL A CA 1
ATOM 2009 C C . VAL A 1 245 ? -22.645 -0.919 19.782 1.00 95.50 245 VAL A C 1
ATOM 2011 O O . VAL A 1 245 ? -23.028 -0.690 18.636 1.00 95.50 245 VAL A O 1
ATOM 2014 N N . VAL A 1 246 ? -21.814 -1.913 20.078 1.00 95.69 246 VAL A N 1
ATOM 2015 C CA . VAL A 1 246 ? -21.191 -2.772 19.075 1.00 95.69 246 VAL A CA 1
ATOM 2016 C C . VAL A 1 246 ? -21.589 -4.220 19.298 1.00 95.69 246 VAL A C 1
ATOM 2018 O O . VAL A 1 246 ? -21.545 -4.735 20.414 1.00 95.69 246 VAL A O 1
ATOM 2021 N N . THR A 1 247 ? -21.953 -4.872 18.201 1.00 94.88 247 THR A N 1
ATOM 2022 C CA . THR A 1 247 ? -22.336 -6.282 18.133 1.00 94.88 247 THR A CA 1
ATOM 2023 C C . THR A 1 247 ? -21.251 -7.034 17.368 1.00 94.88 247 THR A C 1
ATOM 2025 O O . THR A 1 247 ? -20.880 -6.616 16.269 1.00 94.88 247 THR A O 1
ATOM 2028 N N . ILE A 1 248 ? -20.717 -8.102 17.969 1.00 95.31 248 ILE A N 1
ATOM 2029 C CA . ILE A 1 248 ? -19.580 -8.882 17.452 1.00 95.31 248 ILE A CA 1
ATOM 2030 C C . ILE A 1 248 ? -19.915 -10.374 17.547 1.00 95.31 248 ILE A C 1
ATOM 2032 O O . ILE A 1 248 ? -19.425 -11.084 18.428 1.00 95.31 248 ILE A O 1
ATOM 2036 N N . ASP A 1 249 ? -20.793 -10.854 16.675 1.00 93.81 249 ASP A N 1
ATOM 2037 C CA . ASP A 1 249 ? -21.231 -12.251 16.711 1.00 93.81 249 ASP A CA 1
ATOM 2038 C C . ASP A 1 249 ? -20.301 -13.144 15.871 1.00 93.81 249 ASP A C 1
ATOM 2040 O O . ASP A 1 249 ? -19.873 -12.729 14.793 1.00 93.81 249 ASP A O 1
ATOM 2044 N N . PRO A 1 250 ? -19.946 -14.355 16.340 1.00 92.88 250 PRO A N 1
ATOM 2045 C CA . PRO A 1 250 ? -19.202 -15.306 15.521 1.00 92.88 250 PRO A CA 1
ATOM 2046 C C . PRO A 1 250 ? -20.071 -15.798 14.358 1.00 92.88 250 PRO A C 1
ATOM 2048 O O . PRO A 1 250 ? -21.271 -16.029 14.520 1.00 92.88 250 PRO A O 1
ATOM 2051 N N . VAL A 1 251 ? -19.453 -15.962 13.192 1.00 91.81 251 VAL A N 1
ATOM 2052 C CA . VAL A 1 251 ? -20.045 -16.687 12.064 1.00 91.81 251 VAL A CA 1
ATOM 2053 C C . VAL A 1 251 ? -19.932 -18.190 12.341 1.00 91.81 251 VAL A C 1
ATOM 2055 O O . VAL A 1 251 ? -19.025 -18.625 13.047 1.00 91.81 251 VAL A O 1
ATOM 2058 N N . ASP A 1 252 ? -20.863 -18.978 11.807 1.00 89.88 252 ASP A N 1
ATOM 2059 C CA . ASP A 1 252 ? -20.786 -20.440 11.866 1.00 89.88 252 ASP A CA 1
ATOM 2060 C C . ASP A 1 252 ? -19.513 -20.967 11.179 1.00 89.88 252 ASP A C 1
ATOM 2062 O O . ASP A 1 252 ? -19.115 -20.458 10.126 1.00 89.88 252 ASP A O 1
ATOM 2066 N N . ASP A 1 253 ? -18.899 -22.008 11.743 1.00 86.62 253 ASP A N 1
ATOM 2067 C CA . ASP A 1 253 ? -17.606 -22.532 11.284 1.00 86.62 253 ASP A CA 1
ATOM 2068 C C . ASP A 1 253 ? -17.635 -22.947 9.801 1.00 86.62 253 ASP A C 1
ATOM 2070 O O . ASP A 1 253 ? -16.664 -22.726 9.071 1.00 86.62 253 ASP A O 1
ATOM 2074 N N . ALA A 1 254 ? -18.759 -23.491 9.313 1.00 86.38 254 ALA A N 1
ATOM 2075 C CA . ALA A 1 254 ? -18.890 -23.889 7.912 1.00 86.38 254 ALA A CA 1
ATOM 2076 C C . ALA A 1 254 ? -18.921 -22.676 6.969 1.00 86.38 254 ALA A C 1
ATOM 2078 O O . ALA A 1 254 ? -18.313 -22.699 5.896 1.00 86.38 254 ALA A O 1
ATOM 2079 N N . ALA A 1 255 ? -19.597 -21.600 7.374 1.00 86.12 255 ALA A N 1
ATOM 2080 C CA . ALA A 1 255 ? -19.646 -20.360 6.608 1.00 86.12 255 ALA A CA 1
ATOM 2081 C C . ALA A 1 255 ? -18.299 -19.616 6.643 1.00 86.12 255 ALA A C 1
ATOM 2083 O O . ALA A 1 255 ? -17.854 -19.109 5.614 1.00 86.12 255 ALA A O 1
ATOM 2084 N N . ALA A 1 256 ? -17.606 -19.617 7.784 1.00 85.81 256 ALA A N 1
ATOM 2085 C CA . ALA A 1 256 ? -16.259 -19.061 7.903 1.00 85.81 256 ALA A CA 1
ATOM 2086 C C . ALA A 1 256 ? -15.261 -19.793 6.981 1.00 85.81 256 ALA A C 1
ATOM 2088 O O . ALA A 1 256 ? -14.513 -19.155 6.235 1.00 85.81 256 ALA A O 1
ATOM 2089 N N . GLN A 1 257 ? -15.312 -21.129 6.942 1.00 85.50 257 GLN A N 1
ATOM 2090 C CA . GLN A 1 257 ? -14.481 -21.920 6.033 1.00 85.50 257 GLN A CA 1
ATOM 2091 C C . GLN A 1 257 ? -14.823 -21.656 4.558 1.00 85.50 257 GLN A C 1
ATOM 2093 O O . GLN A 1 257 ? -13.921 -21.493 3.736 1.00 85.50 257 GLN A O 1
ATOM 2098 N N . ALA A 1 258 ? -16.110 -21.534 4.218 1.00 86.19 258 ALA A N 1
ATOM 2099 C CA . ALA A 1 258 ? -16.534 -21.174 2.866 1.00 86.19 258 ALA A CA 1
ATOM 2100 C C . ALA A 1 258 ? -16.007 -19.791 2.443 1.00 86.19 258 ALA A C 1
ATOM 2102 O O . ALA A 1 258 ? -15.577 -19.621 1.299 1.00 86.19 258 ALA A O 1
ATOM 2103 N N . ASN A 1 259 ? -15.970 -18.820 3.362 1.00 85.19 259 ASN A N 1
ATOM 2104 C CA . ASN A 1 259 ? -15.370 -17.510 3.116 1.00 85.19 259 ASN A CA 1
ATOM 2105 C C . ASN A 1 259 ? -13.871 -17.640 2.804 1.00 85.19 259 ASN A C 1
ATOM 2107 O O . ASN A 1 259 ? -13.425 -17.105 1.786 1.00 85.19 259 ASN A O 1
ATOM 2111 N N . LEU A 1 260 ? -13.107 -18.414 3.583 1.00 84.62 260 LEU A N 1
ATOM 2112 C CA . LEU A 1 260 ? -11.690 -18.690 3.294 1.00 84.62 260 LEU A CA 1
ATOM 2113 C C . LEU A 1 260 ? -11.492 -19.359 1.929 1.00 84.62 260 LEU A C 1
ATOM 2115 O O . LEU A 1 260 ? -10.640 -18.936 1.145 1.00 84.62 260 LEU A O 1
ATOM 2119 N N . ASP A 1 261 ? -12.301 -20.365 1.604 1.00 83.31 261 ASP A N 1
ATOM 2120 C CA . ASP A 1 261 ? -12.221 -21.077 0.327 1.00 83.31 261 ASP A CA 1
ATOM 2121 C C . ASP A 1 261 ? -12.603 -20.170 -0.853 1.00 83.31 261 ASP A C 1
ATOM 2123 O O . ASP A 1 261 ? -11.992 -20.228 -1.927 1.00 83.31 261 ASP A O 1
ATOM 2127 N N . SER A 1 262 ? -13.570 -19.270 -0.663 1.00 83.06 262 SER A N 1
ATOM 2128 C CA . SER A 1 262 ? -13.946 -18.259 -1.654 1.00 83.06 262 SER A CA 1
ATOM 2129 C C . SER A 1 262 ? -12.809 -17.260 -1.898 1.00 83.06 262 SER A C 1
ATOM 2131 O O . SER A 1 262 ? -12.500 -16.944 -3.051 1.00 83.06 262 SER A O 1
ATOM 2133 N N . ILE A 1 263 ? -12.114 -16.833 -0.839 1.00 80.19 263 ILE A N 1
ATOM 2134 C CA . ILE A 1 263 ? -10.960 -15.939 -0.921 1.00 80.19 263 ILE A CA 1
ATOM 2135 C C . ILE A 1 263 ? -9.827 -16.650 -1.658 1.00 80.19 263 ILE A C 1
ATOM 2137 O O . ILE A 1 263 ? -9.356 -16.160 -2.685 1.00 80.19 263 ILE A O 1
ATOM 2141 N N . ASN A 1 264 ? -9.461 -17.851 -1.213 1.00 78.06 264 ASN A N 1
ATOM 2142 C CA . ASN A 1 264 ? -8.405 -18.660 -1.813 1.00 78.06 264 ASN A CA 1
ATOM 2143 C C . ASN A 1 264 ? -8.703 -19.007 -3.277 1.00 78.06 264 ASN A C 1
ATOM 2145 O O . ASN A 1 264 ? -7.815 -18.953 -4.129 1.00 78.06 264 ASN A O 1
ATOM 2149 N N . SER A 1 265 ? -9.953 -19.323 -3.615 1.00 76.50 265 SER A N 1
ATOM 2150 C CA . SER A 1 265 ? -10.354 -19.597 -4.997 1.00 76.50 265 SER A CA 1
ATOM 2151 C C . SER A 1 265 ? -10.381 -18.338 -5.860 1.00 76.50 265 SER A C 1
ATOM 2153 O O . SER A 1 265 ? -10.008 -18.414 -7.025 1.00 76.50 265 SER A O 1
ATOM 2155 N N . THR A 1 266 ? -10.746 -17.176 -5.317 1.00 70.19 266 THR A N 1
ATOM 2156 C CA . THR A 1 266 ? -10.667 -15.887 -6.022 1.00 70.19 266 THR A CA 1
ATOM 2157 C C . THR A 1 266 ? -9.217 -15.518 -6.307 1.00 70.19 266 THR A C 1
ATOM 2159 O O . THR A 1 266 ? -8.884 -15.138 -7.430 1.00 70.19 266 THR A O 1
ATOM 2162 N N . VAL A 1 267 ? -8.342 -15.710 -5.320 1.00 62.44 267 VAL A N 1
ATOM 2163 C CA . VAL A 1 267 ? -6.889 -15.559 -5.447 1.00 62.44 267 VAL A CA 1
ATOM 2164 C C . VAL A 1 267 ? -6.348 -16.504 -6.538 1.00 62.44 267 VAL A C 1
ATOM 2166 O O . VAL A 1 267 ? -5.655 -16.049 -7.446 1.00 62.44 267 VAL A O 1
ATOM 2169 N N . ARG A 1 268 ? -6.766 -17.780 -6.555 1.00 58.91 268 ARG A N 1
ATOM 2170 C CA . ARG A 1 268 ? -6.365 -18.793 -7.562 1.00 58.91 268 ARG A CA 1
ATOM 2171 C C . ARG A 1 268 ? -7.008 -18.634 -8.954 1.00 58.91 268 ARG A C 1
ATOM 2173 O O . ARG A 1 268 ? -6.421 -19.034 -9.955 1.00 58.91 268 ARG A O 1
ATOM 2180 N N . LYS A 1 269 ? -8.225 -18.097 -9.069 1.00 54.47 269 LYS A N 1
ATOM 2181 C CA . LYS A 1 269 ? -8.916 -17.872 -10.360 1.00 54.47 269 LYS A CA 1
ATOM 2182 C C . LYS A 1 269 ? -8.384 -16.632 -11.068 1.00 54.47 269 LYS A C 1
ATOM 2184 O O . LYS A 1 269 ? -8.228 -16.655 -12.287 1.00 54.47 269 LYS A O 1
ATOM 2189 N N . LYS A 1 270 ? -8.072 -15.577 -10.307 1.00 45.88 270 LYS A N 1
ATOM 2190 C CA . LYS A 1 270 ? -7.356 -14.396 -10.814 1.00 45.88 270 LYS A CA 1
ATOM 2191 C C . LYS A 1 270 ? -5.983 -14.753 -11.372 1.00 45.88 270 LYS A C 1
ATOM 2193 O O . LYS A 1 270 ? -5.527 -14.098 -12.299 1.00 45.88 270 LYS A O 1
ATOM 2198 N N . SER A 1 271 ? -5.397 -15.813 -10.831 1.00 42.56 271 SER A N 1
ATOM 2199 C CA . SER A 1 271 ? -4.184 -16.424 -11.338 1.00 42.56 271 SER A CA 1
ATOM 2200 C C . SER A 1 271 ? -4.385 -17.038 -12.744 1.00 42.56 271 SER A C 1
ATOM 2202 O O . SER A 1 271 ? -3.922 -16.523 -13.761 1.00 42.56 271 SER A O 1
ATOM 2204 N N . LYS A 1 272 ? -5.263 -18.040 -12.875 1.00 34.41 272 LYS A N 1
ATOM 2205 C CA . LYS A 1 272 ? -5.462 -18.768 -14.148 1.00 34.41 272 LYS A CA 1
ATOM 2206 C C . LYS A 1 272 ? -5.999 -17.950 -15.338 1.00 34.41 272 LYS A C 1
ATOM 2208 O O . LYS A 1 272 ? -5.789 -18.353 -16.481 1.00 34.41 272 LYS A O 1
ATOM 2213 N N . LYS A 1 273 ? -6.722 -16.843 -15.122 1.00 38.31 273 LYS A N 1
ATOM 2214 C CA . LYS A 1 273 ? -7.405 -16.099 -16.207 1.00 38.31 273 LYS A CA 1
ATOM 2215 C C . LYS A 1 273 ? -6.457 -15.284 -17.108 1.00 38.31 273 LYS A C 1
ATOM 2217 O O . LYS A 1 273 ? -6.876 -14.892 -18.190 1.00 38.31 273 LYS A O 1
ATOM 2222 N N . LYS A 1 274 ? -5.190 -15.075 -16.721 1.00 38.84 274 LYS A N 1
ATOM 2223 C CA . LYS A 1 274 ? -4.183 -14.361 -17.536 1.00 38.84 274 LYS A CA 1
ATOM 2224 C C . LYS A 1 274 ? -3.449 -15.237 -18.568 1.00 38.84 274 LYS A C 1
ATOM 2226 O O . LYS A 1 274 ? -2.717 -14.699 -19.387 1.00 38.84 274 LYS A O 1
ATOM 2231 N N . GLY A 1 275 ? -3.679 -16.556 -18.578 1.00 31.11 275 GLY A N 1
ATOM 2232 C CA . GLY A 1 275 ? -3.032 -17.503 -19.504 1.00 31.11 275 GLY A CA 1
ATOM 2233 C C . GLY A 1 275 ? -3.792 -17.826 -20.802 1.00 31.11 275 GLY A C 1
ATOM 2234 O O . GLY A 1 275 ? -3.343 -18.680 -21.562 1.00 31.11 275 GLY A O 1
ATOM 2235 N N . ARG A 1 276 ? -4.951 -17.206 -21.079 1.00 24.47 276 ARG A N 1
ATOM 2236 C CA . ARG A 1 276 ? -5.709 -17.409 -22.333 1.00 24.47 276 ARG A CA 1
ATOM 2237 C C . ARG A 1 276 ? -6.092 -16.070 -22.969 1.00 24.47 276 ARG A C 1
ATOM 2239 O O . ARG A 1 276 ? -6.750 -15.278 -22.297 1.00 24.47 276 ARG A O 1
ATOM 2246 N N . PRO A 1 277 ? -5.792 -15.834 -24.257 1.00 33.34 277 PRO A N 1
ATOM 2247 C CA . PRO A 1 277 ? -6.356 -14.706 -24.977 1.00 33.34 277 PRO A CA 1
ATOM 2248 C C . PRO A 1 277 ? -7.740 -15.105 -25.502 1.00 33.34 277 PRO A C 1
ATOM 2250 O O . PRO A 1 277 ? -7.819 -15.920 -26.411 1.00 33.34 277 PRO A O 1
ATOM 2253 N N . THR A 1 278 ? -8.832 -14.563 -24.948 1.00 25.02 278 THR A N 1
ATOM 2254 C CA . THR A 1 278 ? -10.128 -14.518 -25.665 1.00 25.02 278 THR A CA 1
ATOM 2255 C C . THR A 1 278 ? -11.125 -13.536 -25.039 1.00 25.02 278 THR A C 1
ATOM 2257 O O . THR A 1 278 ? -11.528 -13.707 -23.893 1.00 25.02 278 THR A O 1
ATOM 2260 N N . VAL A 1 279 ? -11.472 -12.528 -25.848 1.00 25.69 279 VAL A N 1
ATOM 2261 C CA . VAL A 1 279 ? -12.795 -11.974 -26.216 1.00 25.69 279 VAL A CA 1
ATOM 2262 C C . VAL A 1 279 ? -13.919 -11.882 -25.160 1.00 25.69 279 VAL A C 1
ATOM 2264 O O . VAL A 1 279 ? -14.352 -12.871 -24.579 1.00 25.69 279 VAL A O 1
ATOM 2267 N N . ALA A 1 280 ? -14.407 -10.641 -25.044 1.00 33.62 280 ALA A N 1
ATOM 2268 C CA . ALA A 1 280 ? -15.642 -10.090 -24.474 1.00 33.62 280 ALA A CA 1
ATOM 2269 C C . ALA A 1 280 ? -16.727 -11.040 -23.925 1.00 33.62 280 ALA A C 1
ATOM 2271 O O . ALA A 1 280 ? -17.344 -11.791 -24.677 1.00 33.62 280 ALA A O 1
ATOM 2272 N N . ILE A 1 281 ? -17.061 -10.838 -22.642 1.00 23.78 281 ILE A N 1
ATOM 2273 C CA . ILE A 1 281 ? -18.424 -10.897 -22.085 1.00 23.78 281 ILE A CA 1
ATOM 2274 C C . ILE A 1 281 ? -18.528 -9.752 -21.064 1.00 23.78 281 ILE A C 1
ATOM 2276 O O . ILE A 1 281 ? -17.629 -9.584 -20.239 1.00 23.78 281 ILE A O 1
ATOM 2280 N N . GLU A 1 282 ? -19.592 -8.959 -21.174 1.00 31.23 282 GLU A N 1
ATOM 2281 C CA . GLU A 1 282 ? -19.946 -7.834 -20.304 1.00 31.23 282 GLU A CA 1
ATOM 2282 C C . GLU A 1 282 ? -20.028 -8.248 -18.825 1.00 31.23 282 GLU A C 1
ATOM 2284 O O . GLU A 1 282 ? -20.782 -9.152 -18.472 1.00 31.23 282 GLU A O 1
ATOM 2289 N N . ASP A 1 283 ? -19.287 -7.552 -17.958 1.00 25.12 283 ASP A N 1
ATOM 2290 C CA . ASP A 1 283 ? -19.644 -7.391 -16.545 1.00 25.12 283 ASP A CA 1
ATOM 2291 C C . ASP A 1 283 ? -19.110 -6.038 -16.047 1.00 25.12 283 ASP A C 1
ATOM 2293 O O . ASP A 1 283 ? -17.909 -5.798 -15.906 1.00 25.12 283 ASP A O 1
ATOM 2297 N N . SER A 1 284 ? -20.031 -5.098 -15.892 1.00 29.12 284 SER A N 1
ATOM 2298 C CA . SER A 1 284 ? -19.809 -3.657 -15.869 1.00 29.12 284 SER A CA 1
ATOM 2299 C C . SER A 1 284 ? -19.572 -3.090 -14.466 1.00 29.12 284 SER A C 1
ATOM 2301 O O . SER A 1 284 ? -20.216 -2.105 -14.116 1.00 29.12 284 SER A O 1
ATOM 2303 N N . LEU A 1 285 ? -18.684 -3.673 -13.643 1.00 30.64 285 LEU A N 1
ATOM 2304 C CA . LEU A 1 285 ? -18.424 -3.133 -12.289 1.00 30.64 285 LEU A CA 1
ATOM 2305 C C . LEU A 1 285 ? -17.013 -3.295 -11.682 1.00 30.64 285 LEU A C 1
ATOM 2307 O O . LEU A 1 285 ? -16.839 -2.950 -10.511 1.00 30.64 285 LEU A O 1
ATOM 2311 N N . LEU A 1 286 ? -15.976 -3.749 -12.393 1.00 34.28 286 LEU A N 1
ATOM 2312 C CA . LEU A 1 286 ? -14.641 -3.895 -11.783 1.00 34.28 286 LEU A CA 1
ATOM 2313 C C . LEU A 1 286 ? -13.487 -3.706 -12.778 1.00 34.28 286 LEU A C 1
ATOM 2315 O O . LEU A 1 286 ? -12.917 -4.692 -13.223 1.00 34.28 286 LEU A O 1
ATOM 2319 N N . ASP A 1 287 ? -13.068 -2.463 -13.018 1.00 30.58 287 ASP A N 1
ATOM 2320 C CA . ASP A 1 287 ? -11.748 -2.165 -13.597 1.00 30.58 287 ASP A CA 1
ATOM 2321 C C . ASP A 1 287 ? -11.114 -0.964 -12.878 1.00 30.58 287 ASP A C 1
ATOM 2323 O O . ASP A 1 287 ? -11.202 0.184 -13.310 1.00 30.58 287 ASP A O 1
ATOM 2327 N N . ASP A 1 288 ? -10.474 -1.236 -11.736 1.00 33.16 288 ASP A N 1
ATOM 2328 C CA . ASP A 1 288 ? -9.530 -0.308 -11.108 1.00 33.16 288 ASP A CA 1
ATOM 2329 C C . ASP A 1 288 ? -8.098 -0.826 -11.373 1.00 33.16 288 ASP A C 1
ATOM 2331 O O . ASP A 1 288 ? -7.765 -1.937 -10.939 1.00 33.16 288 ASP A O 1
ATOM 2335 N N . PRO A 1 289 ? -7.239 -0.063 -12.080 1.00 32.09 289 PRO A N 1
ATOM 2336 C CA . PRO A 1 289 ? -5.873 -0.451 -12.451 1.00 32.09 289 PRO A CA 1
ATOM 2337 C C . PRO A 1 289 ? -4.893 -0.572 -11.266 1.00 32.09 289 PRO A C 1
ATOM 2339 O O . PRO A 1 289 ? -3.703 -0.780 -11.477 1.00 32.09 289 PRO A O 1
ATOM 2342 N N . SER A 1 290 ? -5.362 -0.453 -10.021 1.00 35.38 290 SER A N 1
ATOM 2343 C CA . SER A 1 290 ? -4.557 -0.596 -8.799 1.00 35.38 290 SER A CA 1
ATOM 2344 C C . SER A 1 290 ? -4.519 -2.017 -8.209 1.00 35.38 290 SER A C 1
ATOM 2346 O O . SER A 1 290 ? -3.946 -2.225 -7.139 1.00 35.38 290 SER A O 1
ATOM 2348 N N . VAL A 1 291 ? -5.110 -3.014 -8.877 1.00 35.81 291 VAL A N 1
ATOM 2349 C CA . VAL A 1 291 ? -5.177 -4.398 -8.376 1.00 35.81 291 VAL A CA 1
ATOM 2350 C C . VAL A 1 291 ? -4.223 -5.310 -9.139 1.00 35.81 291 VAL A C 1
ATOM 2352 O O . VAL A 1 291 ? -4.544 -5.776 -10.232 1.00 35.81 291 VAL A O 1
ATOM 2355 N N . ILE A 1 292 ? -3.096 -5.665 -8.518 1.00 31.73 292 ILE A N 1
ATOM 2356 C CA . ILE A 1 292 ? -2.266 -6.767 -9.004 1.00 31.73 292 ILE A CA 1
ATOM 2357 C C . ILE A 1 292 ? -2.651 -8.072 -8.328 1.00 31.73 292 ILE A C 1
ATOM 2359 O O . ILE A 1 292 ? -2.854 -8.185 -7.122 1.00 31.73 292 ILE A O 1
ATOM 2363 N N . THR A 1 293 ? -2.812 -9.063 -9.194 1.00 32.41 293 THR A N 1
ATOM 2364 C CA . THR A 1 293 ? -3.133 -10.457 -8.928 1.00 32.41 293 THR A CA 1
ATOM 2365 C C . THR A 1 293 ? -1.948 -11.186 -8.287 1.00 32.41 293 THR A C 1
ATOM 2367 O O . THR A 1 293 ? -0.816 -10.977 -8.704 1.00 32.41 293 THR A O 1
ATOM 2370 N N . PHE A 1 294 ? -2.222 -12.090 -7.340 1.00 33.97 294 PHE A N 1
ATOM 2371 C CA . PHE A 1 294 ? -1.278 -12.970 -6.617 1.00 33.97 294 PHE A CA 1
ATOM 2372 C C . PHE A 1 294 ? -0.627 -14.067 -7.489 1.00 33.97 294 PHE A C 1
ATOM 2374 O O . PHE A 1 294 ? -0.447 -15.202 -7.048 1.00 33.97 294 PHE A O 1
ATOM 2381 N N . ASP A 1 295 ? -0.276 -13.732 -8.725 1.00 33.16 295 ASP A N 1
ATOM 2382 C CA . ASP A 1 295 ? 0.310 -14.651 -9.689 1.00 33.16 295 ASP A CA 1
ATOM 2383 C C . ASP A 1 295 ? 1.722 -14.254 -10.080 1.00 33.16 295 ASP A C 1
ATOM 2385 O O . ASP A 1 295 ? 2.095 -13.087 -9.963 1.00 33.16 295 ASP A O 1
ATOM 2389 N N . TYR A 1 296 ? 2.496 -15.242 -10.528 1.00 37.72 296 TYR A N 1
ATOM 2390 C CA . TYR A 1 296 ? 3.854 -15.028 -11.001 1.00 37.72 296 TYR A CA 1
ATOM 2391 C C . TYR A 1 296 ? 3.867 -14.060 -12.177 1.00 37.72 296 TYR A C 1
ATOM 2393 O O . TYR A 1 296 ? 3.307 -14.331 -13.236 1.00 37.72 296 TYR A O 1
ATOM 2401 N N . VAL A 1 297 ? 4.493 -12.909 -11.963 1.00 38.81 297 VAL A N 1
ATOM 2402 C CA . VAL A 1 297 ? 4.715 -11.907 -12.992 1.00 38.81 297 VAL A CA 1
ATOM 2403 C C . VAL A 1 297 ? 6.169 -11.504 -12.877 1.00 38.81 297 VAL A C 1
ATOM 2405 O O . VAL A 1 297 ? 6.561 -10.760 -11.974 1.00 38.81 297 VAL A O 1
ATOM 2408 N N . SER A 1 298 ? 6.970 -12.015 -13.801 1.00 43.50 298 SER A N 1
ATOM 2409 C CA . SER A 1 298 ? 8.304 -11.492 -14.020 1.00 43.50 298 SER A CA 1
ATOM 2410 C C . SER A 1 298 ? 8.216 -10.009 -14.343 1.00 43.50 298 SER A C 1
ATOM 2412 O O . SER A 1 298 ? 7.656 -9.605 -15.364 1.00 43.50 298 SER A O 1
ATOM 2414 N N . ALA A 1 299 ? 8.755 -9.179 -13.462 1.00 47.75 299 ALA A N 1
ATOM 2415 C CA . ALA A 1 299 ? 8.901 -7.767 -13.745 1.00 47.75 299 ALA A CA 1
ATOM 2416 C C . ALA A 1 299 ? 9.952 -7.610 -14.860 1.00 47.75 299 ALA A C 1
ATOM 2418 O O . ALA A 1 299 ? 11.101 -7.992 -14.648 1.00 47.75 299 ALA A O 1
ATOM 2419 N N . PRO A 1 300 ? 9.626 -7.063 -16.040 1.00 51.22 300 PRO A N 1
ATOM 2420 C CA . PRO A 1 300 ? 10.523 -7.088 -17.199 1.00 51.22 300 PRO A CA 1
ATOM 2421 C C . PRO A 1 300 ? 11.861 -6.355 -16.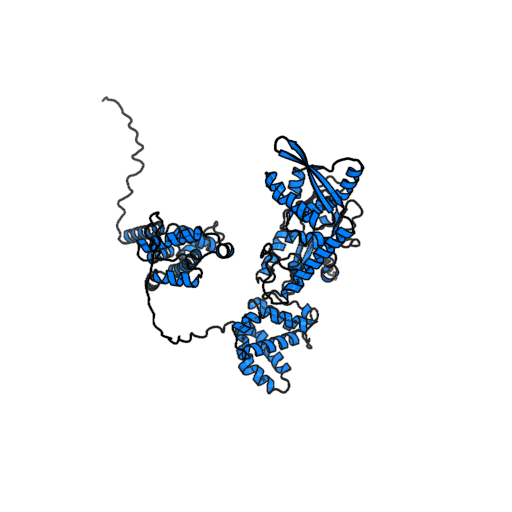987 1.00 51.22 300 PRO A C 1
ATOM 2423 O O . PRO A 1 300 ? 12.803 -6.562 -17.743 1.00 51.22 300 PRO A O 1
ATOM 2426 N N . GLU A 1 301 ? 11.947 -5.510 -15.958 1.00 52.88 301 GLU A N 1
ATOM 2427 C CA . GLU A 1 301 ? 13.082 -4.622 -15.682 1.00 52.88 301 GLU A CA 1
ATOM 2428 C C . GLU A 1 301 ? 13.783 -4.949 -14.344 1.00 52.88 301 GLU A C 1
ATOM 2430 O O . GLU A 1 301 ? 14.616 -4.178 -13.877 1.00 52.88 301 GLU A O 1
ATOM 2435 N N . THR A 1 302 ? 13.459 -6.079 -13.697 1.00 60.34 302 THR A N 1
ATOM 2436 C CA . THR A 1 302 ? 14.114 -6.508 -12.442 1.00 60.34 302 THR A CA 1
ATOM 2437 C C . THR A 1 302 ? 15.103 -7.646 -12.660 1.00 60.34 302 THR A C 1
ATOM 2439 O O . THR A 1 302 ? 15.009 -8.379 -13.645 1.00 60.34 302 THR A O 1
ATOM 2442 N N . THR A 1 303 ? 16.023 -7.840 -11.711 1.00 67.69 303 THR A N 1
ATOM 2443 C CA . THR A 1 303 ? 16.970 -8.962 -11.727 1.00 67.69 303 THR A CA 1
ATOM 2444 C C . THR A 1 303 ? 16.250 -10.312 -11.697 1.00 67.69 303 THR A C 1
ATOM 2446 O O . THR A 1 303 ? 15.124 -10.435 -11.209 1.00 67.69 303 THR A O 1
ATOM 2449 N N . ILE A 1 304 ? 16.910 -11.333 -12.238 1.00 73.19 304 ILE A N 1
ATOM 2450 C CA . ILE A 1 304 ? 16.487 -12.727 -12.136 1.00 73.19 304 ILE A CA 1
ATOM 2451 C C . ILE A 1 304 ? 17.135 -13.327 -10.875 1.00 73.19 304 ILE A C 1
ATOM 2453 O O . ILE A 1 304 ? 18.368 -13.300 -10.760 1.00 73.19 304 ILE A O 1
ATOM 2457 N N . PRO A 1 305 ? 16.348 -13.867 -9.923 1.00 67.12 305 PRO A N 1
ATOM 2458 C CA . PRO A 1 305 ? 16.881 -14.548 -8.745 1.00 67.12 305 PRO A CA 1
ATOM 2459 C C . PRO A 1 305 ? 17.751 -15.762 -9.103 1.00 67.12 305 PRO A C 1
ATOM 2461 O O . PRO A 1 305 ? 17.448 -16.515 -10.026 1.00 67.12 305 PRO A O 1
ATOM 2464 N N . TYR A 1 306 ? 18.807 -16.003 -8.321 1.00 68.88 306 TYR A N 1
ATOM 2465 C CA . TYR A 1 306 ? 19.720 -17.137 -8.532 1.00 68.88 306 TYR A CA 1
ATOM 2466 C C . TYR A 1 306 ? 19.047 -18.508 -8.316 1.00 68.88 306 TYR A C 1
ATOM 2468 O O . TYR A 1 306 ? 19.508 -19.508 -8.864 1.00 68.88 306 TYR A O 1
ATOM 2476 N N . SER A 1 307 ? 17.930 -18.556 -7.578 1.00 64.38 307 SER A N 1
ATOM 2477 C CA . SER A 1 307 ? 17.144 -19.771 -7.313 1.00 64.38 307 SER A CA 1
ATOM 2478 C C . SER A 1 307 ? 16.566 -20.425 -8.573 1.00 64.38 307 SER A C 1
ATOM 2480 O O . SER A 1 307 ? 16.370 -21.641 -8.590 1.00 64.38 307 SER A O 1
ATOM 2482 N N . PHE A 1 308 ? 16.384 -19.664 -9.658 1.00 69.50 308 PHE A N 1
ATOM 2483 C CA . PHE A 1 308 ? 15.975 -20.199 -10.963 1.00 69.50 308 PHE A CA 1
ATOM 2484 C C . PHE A 1 308 ? 17.033 -21.112 -11.600 1.00 69.50 308 PHE A C 1
ATOM 2486 O O . PHE A 1 308 ? 16.718 -21.884 -12.503 1.00 69.50 308 PHE A O 1
ATOM 2493 N N . GLY A 1 309 ? 18.280 -21.091 -11.116 1.00 66.69 309 GLY A N 1
ATOM 2494 C CA . GLY A 1 309 ? 19.356 -21.945 -11.624 1.00 66.69 309 GLY A CA 1
ATOM 2495 C C . GLY A 1 309 ? 19.077 -23.450 -11.521 1.00 66.69 309 GLY A C 1
ATOM 2496 O O . GLY A 1 309 ? 19.617 -24.218 -12.315 1.00 66.69 309 GLY A O 1
ATOM 2497 N N . ARG A 1 310 ? 18.179 -23.874 -10.617 1.00 70.50 310 ARG A N 1
ATOM 2498 C CA . ARG A 1 310 ? 17.804 -25.288 -10.417 1.00 70.50 310 ARG A CA 1
ATOM 2499 C C . ARG A 1 310 ? 16.893 -25.847 -11.513 1.00 70.50 310 ARG A C 1
ATOM 2501 O O . ARG A 1 310 ? 16.886 -27.057 -11.739 1.00 70.50 310 ARG A O 1
ATOM 2508 N N . HIS A 1 311 ? 16.134 -24.985 -12.190 1.00 75.62 311 HIS A N 1
ATOM 2509 C CA . HIS A 1 311 ? 15.087 -25.375 -13.133 1.00 75.62 311 HIS A CA 1
ATOM 2510 C C . HIS A 1 311 ? 15.254 -24.629 -14.463 1.00 75.62 311 HIS A C 1
ATOM 2512 O O . HIS A 1 311 ? 14.721 -23.541 -14.664 1.00 75.62 311 HIS A O 1
ATOM 2518 N N . ARG A 1 312 ? 15.973 -25.247 -15.413 1.00 80.44 312 ARG A N 1
ATOM 2519 C CA . ARG A 1 312 ? 16.266 -24.677 -16.746 1.00 80.44 312 ARG A CA 1
ATOM 2520 C C . ARG A 1 312 ? 15.021 -24.158 -17.474 1.00 80.44 312 ARG A C 1
ATOM 2522 O O . ARG A 1 312 ? 15.085 -23.124 -18.132 1.00 80.44 312 ARG A O 1
ATOM 2529 N N . THR A 1 313 ? 13.911 -24.891 -17.409 1.00 76.88 313 THR A N 1
ATOM 2530 C CA . THR A 1 313 ? 12.656 -24.531 -18.087 1.00 76.88 313 THR A CA 1
ATOM 2531 C C . THR A 1 313 ? 12.057 -23.249 -17.519 1.00 76.88 313 THR A C 1
ATOM 2533 O O . THR A 1 313 ? 11.735 -22.348 -18.284 1.00 76.88 313 THR A O 1
ATOM 2536 N N . GLU A 1 314 ? 12.007 -23.134 -16.192 1.00 73.69 314 GLU A N 1
ATOM 2537 C CA . GLU A 1 314 ? 11.492 -21.954 -15.489 1.00 73.69 314 GLU A CA 1
ATOM 2538 C C . GLU A 1 314 ? 12.402 -20.741 -15.714 1.00 73.69 314 GLU A C 1
ATOM 2540 O O . GLU A 1 314 ? 11.928 -19.644 -15.992 1.00 73.69 314 GLU A O 1
ATOM 2545 N N . LEU A 1 315 ? 13.724 -20.944 -15.693 1.00 79.12 315 LEU A N 1
ATOM 2546 C CA . LEU A 1 315 ? 14.687 -19.889 -16.003 1.00 79.12 315 LEU A CA 1
ATOM 2547 C C . LEU A 1 315 ? 14.549 -19.382 -17.443 1.00 79.12 315 LEU A C 1
ATOM 2549 O O . LEU A 1 315 ? 14.642 -18.184 -17.693 1.00 79.12 315 LEU A O 1
ATOM 2553 N N . ARG A 1 316 ? 14.340 -20.284 -18.404 1.00 83.12 316 ARG A N 1
ATOM 2554 C CA . ARG A 1 316 ? 14.151 -19.913 -19.809 1.00 83.12 316 ARG A CA 1
ATOM 2555 C C . ARG A 1 316 ? 12.889 -19.074 -19.989 1.00 83.12 316 ARG A C 1
ATOM 2557 O O . ARG A 1 316 ? 12.937 -18.068 -20.690 1.00 83.12 316 ARG A O 1
ATOM 2564 N N . GLU A 1 317 ? 11.782 -19.483 -19.376 1.00 77.12 317 GLU A N 1
ATOM 2565 C CA . GLU A 1 317 ? 10.530 -18.718 -19.386 1.00 77.12 317 GLU A CA 1
ATOM 2566 C C . GLU A 1 317 ? 10.732 -17.330 -18.771 1.00 77.12 317 GLU A C 1
ATOM 2568 O O . GLU A 1 317 ? 10.328 -16.331 -19.362 1.00 77.12 317 GLU A O 1
ATOM 2573 N N . GLU A 1 318 ? 11.464 -17.250 -17.663 1.00 75.38 318 GLU A N 1
ATOM 2574 C CA . GLU A 1 318 ? 11.790 -15.984 -17.013 1.00 75.38 318 GLU A CA 1
ATOM 2575 C C . GLU A 1 318 ? 12.630 -15.067 -17.917 1.00 75.38 318 GLU A C 1
ATOM 2577 O O . GLU A 1 318 ? 12.294 -13.897 -18.104 1.00 75.38 318 GLU A O 1
ATOM 2582 N N . ILE A 1 319 ? 13.673 -15.594 -18.569 1.00 81.88 319 ILE A N 1
ATOM 2583 C CA . ILE A 1 319 ? 14.496 -14.835 -19.527 1.00 81.88 319 ILE A CA 1
ATOM 2584 C C . ILE A 1 319 ? 13.649 -14.342 -20.712 1.00 81.88 319 ILE A C 1
ATOM 2586 O O . ILE A 1 319 ? 13.821 -13.205 -21.150 1.00 81.88 319 ILE A O 1
ATOM 2590 N N . VAL A 1 320 ? 12.711 -15.153 -21.216 1.00 81.25 320 VAL A N 1
ATOM 2591 C CA . VAL A 1 320 ? 11.781 -14.764 -22.293 1.00 81.25 320 VAL A CA 1
ATOM 2592 C C . VAL A 1 320 ? 10.914 -13.574 -21.881 1.00 81.25 320 VAL A C 1
ATOM 2594 O O . VAL A 1 320 ? 10.732 -12.644 -22.675 1.00 81.25 320 VAL A O 1
ATOM 2597 N N . VAL A 1 321 ? 10.410 -13.564 -20.643 1.00 70.94 321 VAL A N 1
ATOM 2598 C CA . VAL A 1 321 ? 9.604 -12.441 -20.151 1.00 70.94 321 VAL A CA 1
ATOM 2599 C C . VAL A 1 321 ? 10.465 -11.186 -19.965 1.00 70.94 321 VAL A C 1
ATOM 2601 O O . VAL A 1 321 ? 10.063 -10.108 -20.409 1.00 70.94 321 VAL A O 1
ATOM 2604 N N . LYS A 1 322 ? 11.688 -11.308 -19.423 1.00 73.50 322 LYS A N 1
ATOM 2605 C CA . LYS A 1 322 ? 12.641 -10.179 -19.316 1.00 73.50 322 LYS A CA 1
ATOM 2606 C C . LYS A 1 322 ? 13.093 -9.635 -20.669 1.00 73.50 322 LYS A C 1
ATOM 2608 O O . LYS A 1 322 ? 13.390 -8.450 -20.795 1.00 73.50 322 LYS A O 1
ATOM 2613 N N . ALA A 1 323 ? 13.169 -10.495 -21.681 1.00 78.75 323 ALA A N 1
ATOM 2614 C CA . ALA A 1 323 ? 13.506 -10.107 -23.044 1.00 78.75 323 ALA A CA 1
ATOM 2615 C C . ALA A 1 323 ? 12.381 -9.309 -23.720 1.00 78.75 323 ALA A C 1
ATOM 2617 O O . ALA A 1 323 ? 12.651 -8.607 -24.693 1.00 78.75 323 ALA A O 1
ATOM 2618 N N . ARG A 1 324 ? 11.141 -9.376 -23.204 1.00 76.19 324 ARG A N 1
ATOM 2619 C CA . ARG A 1 324 ? 9.929 -8.831 -23.838 1.00 76.19 324 ARG A CA 1
ATOM 2620 C C . ARG A 1 324 ? 9.829 -9.268 -25.299 1.00 76.19 324 ARG A C 1
ATOM 2622 O O . ARG A 1 324 ? 9.807 -8.439 -26.209 1.00 76.19 324 ARG A O 1
ATOM 2629 N N . MET A 1 325 ? 9.775 -10.582 -25.524 1.00 74.81 325 MET A N 1
ATOM 2630 C CA . MET A 1 325 ? 9.768 -11.159 -26.876 1.00 74.81 325 MET A CA 1
ATOM 2631 C C . MET A 1 325 ? 8.684 -10.571 -27.792 1.00 74.81 325 MET A C 1
ATOM 2633 O O . MET A 1 325 ? 8.917 -10.453 -28.990 1.00 74.81 325 MET A O 1
ATOM 2637 N N . ASP A 1 326 ? 7.547 -10.133 -27.248 1.00 75.94 326 ASP A N 1
ATOM 2638 C CA . ASP A 1 326 ? 6.490 -9.465 -28.018 1.00 75.94 326 ASP A CA 1
ATOM 2639 C C . ASP A 1 326 ? 6.939 -8.121 -28.619 1.00 75.94 326 ASP A C 1
ATOM 2641 O O . ASP A 1 326 ? 6.585 -7.803 -29.752 1.00 75.94 326 ASP A O 1
ATOM 2645 N N . GLN A 1 327 ? 7.760 -7.350 -27.896 1.00 75.88 327 GLN A N 1
ATOM 2646 C CA . GLN A 1 327 ? 8.340 -6.097 -28.393 1.00 75.88 327 GLN A CA 1
ATOM 2647 C C . GLN A 1 327 ? 9.449 -6.376 -29.411 1.00 75.88 327 GLN A C 1
ATOM 2649 O O . GLN A 1 327 ? 9.479 -5.755 -30.470 1.00 75.88 327 GLN A O 1
ATOM 2654 N N . LEU A 1 328 ? 10.315 -7.360 -29.140 1.00 78.06 328 LEU A N 1
ATOM 2655 C CA . LEU A 1 328 ? 11.378 -7.758 -30.072 1.00 78.06 328 LEU A CA 1
ATOM 2656 C C . LEU A 1 328 ? 10.806 -8.243 -31.408 1.00 78.06 328 LEU A C 1
ATOM 2658 O O . LEU A 1 328 ? 11.310 -7.859 -32.458 1.00 78.06 328 LEU A O 1
ATOM 2662 N N . ARG A 1 329 ? 9.707 -9.007 -31.386 1.00 80.62 329 ARG A N 1
ATOM 2663 C CA . ARG A 1 329 ? 9.002 -9.466 -32.596 1.00 80.62 329 ARG A CA 1
ATOM 2664 C C . ARG A 1 329 ? 8.517 -8.329 -33.492 1.00 80.62 329 ARG A C 1
ATOM 2666 O O . ARG A 1 329 ? 8.414 -8.531 -34.696 1.00 80.62 329 ARG A O 1
ATOM 2673 N N . ALA A 1 330 ? 8.201 -7.167 -32.924 1.00 76.69 330 ALA A N 1
ATOM 2674 C CA . ALA A 1 330 ? 7.754 -6.005 -33.687 1.00 76.69 330 ALA A CA 1
ATOM 2675 C C . ALA A 1 330 ? 8.918 -5.192 -34.281 1.00 76.69 330 ALA A C 1
ATOM 2677 O O . ALA A 1 330 ? 8.716 -4.447 -35.238 1.00 76.69 330 ALA A O 1
ATOM 2678 N N . GLU A 1 331 ? 10.124 -5.310 -33.718 1.00 72.94 331 GLU A N 1
ATOM 2679 C CA . GLU A 1 331 ? 11.270 -4.457 -34.059 1.00 72.94 331 GLU A CA 1
ATOM 2680 C C . GLU A 1 331 ? 12.347 -5.146 -34.909 1.00 72.94 331 GLU A C 1
ATOM 2682 O O . GLU A 1 331 ? 13.196 -4.461 -35.480 1.00 72.94 331 GLU A O 1
ATOM 2687 N N . ILE A 1 332 ? 12.339 -6.479 -34.968 1.00 81.38 332 ILE A N 1
ATOM 2688 C CA . ILE A 1 332 ? 13.459 -7.304 -35.431 1.00 81.38 332 ILE A CA 1
ATOM 2689 C C . ILE A 1 332 ? 13.003 -8.265 -36.540 1.00 81.38 332 ILE A C 1
ATOM 2691 O O . ILE A 1 332 ? 11.844 -8.678 -36.588 1.00 81.38 332 ILE A O 1
ATOM 2695 N N . THR A 1 333 ? 13.907 -8.628 -37.455 1.00 85.94 333 THR A N 1
ATOM 2696 C CA . THR A 1 333 ? 13.599 -9.568 -38.547 1.00 85.94 333 THR A CA 1
ATOM 2697 C C . THR A 1 333 ? 13.383 -11.008 -38.043 1.00 85.94 333 THR A C 1
ATOM 2699 O O . THR A 1 333 ? 13.876 -11.369 -36.974 1.00 85.94 333 THR A O 1
ATOM 2702 N N . PRO A 1 334 ? 12.698 -11.889 -38.801 1.00 83.88 334 PRO A N 1
ATOM 2703 C CA . PRO A 1 334 ? 12.497 -13.287 -38.398 1.00 83.88 334 PRO A CA 1
ATOM 2704 C C . PRO A 1 334 ? 13.803 -14.068 -38.162 1.00 83.88 334 PRO A C 1
ATOM 2706 O O . PRO A 1 334 ? 13.861 -14.932 -37.288 1.00 83.88 334 PRO A O 1
ATOM 2709 N N . GLU A 1 335 ? 14.862 -13.752 -38.913 1.00 82.69 335 GLU A N 1
ATOM 2710 C CA . GLU A 1 335 ? 16.187 -14.376 -38.776 1.00 82.69 335 GLU A CA 1
ATOM 2711 C C . GLU A 1 335 ? 16.885 -13.947 -37.479 1.00 82.69 335 GLU A C 1
ATOM 2713 O O . GLU A 1 335 ? 17.462 -14.761 -36.757 1.00 82.69 335 GLU A O 1
ATOM 2718 N N . GLU A 1 336 ? 16.781 -12.666 -37.140 1.00 84.12 336 GLU A N 1
ATOM 2719 C CA . GLU A 1 336 ? 17.287 -12.109 -35.890 1.00 84.12 336 GLU A CA 1
ATOM 2720 C C . GLU A 1 336 ? 16.446 -12.558 -34.682 1.00 84.12 336 GLU A C 1
ATOM 2722 O O . GLU A 1 336 ? 16.997 -12.796 -33.610 1.00 84.12 336 GLU A O 1
ATOM 2727 N N . LEU A 1 337 ? 15.136 -12.769 -34.845 1.00 86.50 337 LEU A N 1
ATOM 2728 C CA . LEU A 1 337 ? 14.279 -13.355 -33.812 1.00 86.50 337 LEU A CA 1
ATOM 2729 C C . LEU A 1 337 ? 14.701 -14.794 -33.484 1.00 86.50 337 LEU A C 1
ATOM 2731 O O . LEU A 1 337 ? 14.820 -15.142 -32.309 1.00 86.50 337 LEU A O 1
ATOM 2735 N N . HIS A 1 338 ? 14.990 -15.611 -34.503 1.00 86.25 338 HIS A N 1
ATOM 2736 C CA . HIS A 1 338 ? 15.548 -16.949 -34.296 1.00 86.25 338 HIS A CA 1
ATOM 2737 C C . HIS A 1 338 ? 16.894 -16.883 -33.561 1.00 86.25 338 HIS A C 1
ATOM 2739 O O . HIS A 1 338 ? 17.158 -17.678 -32.658 1.00 86.25 338 HIS A O 1
ATOM 2745 N N . ALA A 1 339 ? 17.727 -15.892 -33.887 1.00 86.94 339 ALA A N 1
ATOM 2746 C CA . ALA A 1 339 ? 18.982 -15.677 -33.183 1.00 86.94 339 ALA A CA 1
ATOM 2747 C C . ALA A 1 339 ? 18.782 -15.329 -31.700 1.00 86.94 339 ALA A C 1
ATOM 2749 O O . ALA A 1 339 ? 19.504 -15.853 -30.851 1.00 86.94 339 ALA A O 1
ATOM 2750 N N . VAL A 1 340 ? 17.777 -14.512 -31.372 1.00 87.19 340 VAL A N 1
ATOM 2751 C CA . VAL A 1 340 ? 17.395 -14.211 -29.985 1.00 87.19 340 VAL A CA 1
ATOM 2752 C C . VAL A 1 340 ? 16.949 -15.470 -29.242 1.00 87.19 340 VAL A C 1
ATOM 2754 O O . VAL A 1 340 ? 17.388 -15.689 -28.115 1.00 87.19 340 VAL A O 1
ATOM 2757 N N . GLU A 1 341 ? 16.133 -16.329 -29.854 1.00 86.62 341 GLU A N 1
ATOM 2758 C CA . GLU A 1 341 ? 15.704 -17.590 -29.231 1.00 86.62 341 GLU A CA 1
ATOM 2759 C C . GLU A 1 341 ? 16.898 -18.500 -28.906 1.00 86.62 341 GLU A C 1
ATOM 2761 O O . GLU A 1 341 ? 16.991 -19.028 -27.796 1.00 86.62 341 GLU A O 1
ATOM 2766 N N . VAL A 1 342 ? 17.864 -18.604 -29.825 1.00 86.12 342 VAL A N 1
ATOM 2767 C CA . VAL A 1 342 ? 19.112 -19.351 -29.606 1.00 86.12 342 VAL A CA 1
ATOM 2768 C C . VAL A 1 342 ? 19.943 -18.735 -28.475 1.00 86.12 342 VAL A C 1
ATOM 2770 O O . VAL A 1 342 ? 20.468 -19.468 -27.638 1.00 86.12 342 VAL A O 1
ATOM 2773 N N . ILE A 1 343 ? 20.052 -17.404 -28.403 1.00 87.50 343 ILE A N 1
ATOM 2774 C CA . ILE A 1 343 ? 20.758 -16.715 -27.310 1.00 87.50 343 ILE A CA 1
ATOM 2775 C C . ILE A 1 343 ? 20.105 -17.027 -25.959 1.00 87.50 343 ILE A C 1
ATOM 2777 O O . ILE A 1 343 ? 20.812 -17.339 -25.003 1.00 87.50 343 ILE A O 1
ATOM 2781 N N . ILE A 1 344 ? 18.773 -16.984 -25.879 1.00 88.88 344 ILE A N 1
ATOM 2782 C CA . ILE A 1 344 ? 18.015 -17.282 -24.655 1.00 88.88 344 ILE A CA 1
ATOM 2783 C C . ILE A 1 344 ? 18.256 -18.724 -24.197 1.00 88.88 344 ILE A C 1
ATOM 2785 O O . ILE A 1 344 ? 18.495 -18.961 -23.012 1.00 88.88 344 ILE A O 1
ATOM 2789 N N . ASP A 1 345 ? 18.243 -19.683 -25.122 1.00 85.88 345 ASP A N 1
ATOM 2790 C CA . ASP A 1 345 ? 18.512 -21.086 -24.806 1.00 85.88 345 ASP A CA 1
ATOM 2791 C C . ASP A 1 345 ? 19.945 -21.304 -24.294 1.00 85.88 345 ASP A C 1
ATOM 2793 O O . ASP A 1 345 ? 20.146 -22.000 -23.295 1.00 85.88 345 ASP A O 1
ATOM 2797 N N . VAL A 1 346 ? 20.936 -20.645 -24.905 1.00 85.88 346 VAL A N 1
ATOM 2798 C CA . VAL A 1 346 ? 22.340 -20.719 -24.467 1.00 85.88 346 VAL A CA 1
ATOM 2799 C C . VAL A 1 346 ? 22.556 -19.992 -23.132 1.00 85.88 346 VAL A C 1
ATOM 2801 O O . VAL A 1 346 ? 23.355 -20.458 -22.317 1.00 85.88 346 VAL A O 1
ATOM 2804 N N . LEU A 1 347 ? 21.842 -18.891 -22.866 1.00 85.62 347 LEU A N 1
ATOM 2805 C CA . LEU A 1 347 ? 21.856 -18.186 -21.577 1.00 85.62 347 LEU A CA 1
ATOM 2806 C C . LEU A 1 347 ? 21.291 -19.057 -20.454 1.00 85.62 347 LEU A C 1
ATOM 2808 O O . LEU A 1 347 ? 21.923 -19.167 -19.401 1.00 85.62 347 LEU A O 1
ATOM 2812 N N . ALA A 1 348 ? 20.141 -19.697 -20.683 1.00 86.38 348 ALA A N 1
ATOM 2813 C CA . ALA A 1 348 ? 19.534 -20.609 -19.719 1.00 86.38 348 ALA A CA 1
ATOM 2814 C C . ALA A 1 348 ? 20.483 -21.779 -19.402 1.00 86.38 348 ALA A C 1
ATOM 2816 O O . ALA A 1 348 ? 20.729 -22.079 -18.234 1.00 86.38 348 ALA A O 1
ATOM 2817 N N . ASP A 1 349 ? 21.110 -22.369 -20.426 1.00 85.00 349 ASP A N 1
ATOM 2818 C CA . ASP A 1 349 ? 22.113 -23.424 -20.245 1.00 85.00 349 ASP A CA 1
ATOM 2819 C C . ASP A 1 349 ? 23.355 -22.931 -19.490 1.00 85.00 349 ASP A C 1
ATOM 2821 O O . ASP A 1 349 ? 23.861 -23.617 -18.602 1.00 85.00 349 ASP A O 1
ATOM 2825 N N . ALA A 1 350 ? 23.861 -21.735 -19.802 1.00 82.75 350 ALA A N 1
ATOM 2826 C CA . ALA A 1 350 ? 25.036 -21.164 -19.144 1.00 82.75 350 ALA A CA 1
ATOM 2827 C C . ALA A 1 350 ? 24.790 -20.845 -17.662 1.00 82.75 350 ALA A C 1
ATOM 2829 O O . ALA A 1 350 ? 25.700 -20.977 -16.845 1.00 82.75 350 ALA A O 1
ATOM 2830 N N . CYS A 1 351 ? 23.570 -20.438 -17.320 1.00 81.81 351 CYS A N 1
ATOM 2831 C CA . CYS A 1 351 ? 23.151 -20.138 -15.958 1.00 81.81 351 CYS A CA 1
ATOM 2832 C C . CYS A 1 351 ? 22.937 -21.404 -15.111 1.00 81.81 351 CYS A C 1
ATOM 2834 O O . CYS A 1 351 ? 23.255 -21.396 -13.923 1.00 81.81 351 CYS A O 1
ATOM 2836 N N . CYS A 1 352 ? 22.453 -22.494 -15.715 1.00 81.94 352 CYS A N 1
ATOM 2837 C CA . CYS A 1 352 ? 22.235 -23.780 -15.042 1.00 81.94 352 CYS A CA 1
ATOM 2838 C C . CYS A 1 352 ? 23.479 -24.692 -15.014 1.00 81.94 352 CYS A C 1
ATOM 2840 O O . CYS A 1 352 ? 23.484 -25.700 -14.311 1.00 81.94 352 CYS A O 1
ATOM 2842 N N . THR A 1 353 ? 24.539 -24.381 -15.772 1.00 80.38 353 THR A N 1
ATOM 2843 C CA . THR A 1 353 ? 25.767 -25.195 -15.818 1.00 80.38 353 THR A CA 1
ATOM 2844 C C . THR A 1 353 ? 26.895 -24.583 -14.986 1.00 80.38 353 THR A C 1
ATOM 2846 O O . THR A 1 353 ? 27.369 -23.473 -15.239 1.00 80.38 353 THR A O 1
ATOM 2849 N N . ILE A 1 354 ? 27.368 -25.335 -13.992 1.00 76.31 354 ILE A N 1
ATOM 2850 C CA . ILE A 1 354 ? 28.473 -24.935 -13.112 1.00 76.31 354 ILE A CA 1
ATOM 2851 C C . ILE A 1 354 ? 29.768 -25.553 -13.654 1.00 76.31 354 ILE A C 1
ATOM 2853 O O . ILE A 1 354 ? 29.887 -26.774 -13.762 1.00 76.31 354 ILE A O 1
ATOM 2857 N N . GLN A 1 355 ? 30.734 -24.715 -14.038 1.00 70.94 355 GLN A N 1
ATOM 2858 C CA . GLN A 1 355 ? 32.053 -25.152 -14.512 1.00 70.94 355 GLN A CA 1
ATOM 2859 C C . GLN A 1 355 ? 33.092 -25.084 -13.384 1.00 70.94 355 GLN A C 1
ATOM 2861 O O . GLN A 1 355 ? 32.924 -24.354 -12.410 1.00 70.94 355 GLN A O 1
ATOM 2866 N N . ALA A 1 356 ? 34.192 -25.832 -13.513 1.00 55.84 356 ALA A N 1
ATOM 2867 C CA . ALA A 1 356 ? 35.274 -25.820 -12.528 1.00 55.84 356 ALA A CA 1
ATOM 2868 C C . ALA A 1 356 ? 35.914 -24.418 -12.439 1.00 55.84 356 ALA A C 1
ATOM 2870 O O . ALA A 1 356 ? 36.589 -23.986 -13.371 1.00 55.84 356 ALA A O 1
ATOM 2871 N N . GLY A 1 357 ? 35.687 -23.721 -11.320 1.00 63.00 357 GLY A N 1
ATOM 2872 C CA . GLY A 1 357 ? 36.151 -22.349 -11.072 1.00 63.00 357 GLY A CA 1
ATOM 2873 C C . GLY A 1 357 ? 35.038 -21.294 -11.000 1.00 63.00 357 GLY A C 1
ATOM 2874 O O . GLY A 1 357 ? 35.297 -20.198 -10.508 1.00 63.00 357 GLY A O 1
ATOM 2875 N N . ASP A 1 358 ? 33.810 -21.617 -11.422 1.00 68.94 358 ASP A N 1
ATOM 2876 C CA . ASP A 1 358 ? 32.642 -20.750 -11.234 1.00 68.94 358 ASP A CA 1
ATOM 2877 C C . ASP A 1 358 ? 32.050 -20.934 -9.825 1.00 68.94 358 ASP A C 1
ATOM 2879 O O . ASP A 1 358 ? 31.981 -22.044 -9.297 1.00 68.94 358 ASP A O 1
ATOM 2883 N N . GLY A 1 359 ? 31.621 -19.834 -9.199 1.00 71.56 359 GLY A N 1
ATOM 2884 C CA . GLY A 1 359 ? 30.914 -19.889 -7.919 1.00 71.56 359 GLY A CA 1
ATOM 2885 C C . GLY A 1 359 ? 29.473 -20.370 -8.095 1.00 71.56 359 GLY A C 1
ATOM 2886 O O . GLY A 1 359 ? 28.806 -19.983 -9.052 1.00 71.56 359 GLY A O 1
ATOM 2887 N N . GLU A 1 360 ? 28.969 -21.161 -7.154 1.00 79.12 360 GLU A N 1
ATOM 2888 C CA . GLU A 1 360 ? 27.559 -21.560 -7.093 1.00 79.12 360 GLU A CA 1
ATOM 2889 C C . GLU A 1 360 ? 26.802 -20.689 -6.082 1.00 79.12 360 GLU A C 1
ATOM 2891 O O . GLU A 1 360 ? 27.309 -20.388 -4.997 1.00 79.12 360 GLU A O 1
ATOM 2896 N N . GLN A 1 361 ? 25.586 -20.272 -6.438 1.00 66.88 361 GLN A N 1
ATOM 2897 C CA . GLN A 1 361 ? 24.656 -19.620 -5.520 1.00 66.88 361 GLN A CA 1
ATOM 2898 C C . GLN A 1 361 ? 23.227 -20.079 -5.835 1.00 66.88 361 GLN A C 1
ATOM 2900 O O . GLN A 1 361 ? 22.790 -19.967 -6.974 1.00 66.88 361 GLN A O 1
ATOM 2905 N N . ASP A 1 362 ? 22.523 -20.625 -4.839 1.00 62.06 362 ASP A N 1
ATOM 2906 C CA . ASP A 1 362 ? 21.151 -21.158 -4.940 1.00 62.06 362 ASP A CA 1
ATOM 2907 C C . ASP A 1 362 ? 20.881 -22.146 -6.095 1.00 62.06 362 ASP A C 1
ATOM 2909 O O . ASP A 1 362 ? 19.734 -22.351 -6.489 1.00 62.06 362 ASP A O 1
ATOM 2913 N N . GLY A 1 363 ? 21.912 -22.847 -6.577 1.00 65.19 363 GLY A N 1
ATOM 2914 C CA . GLY A 1 363 ? 21.819 -23.794 -7.694 1.00 65.19 363 GLY A CA 1
ATOM 2915 C C . GLY A 1 363 ? 22.016 -23.165 -9.077 1.00 65.19 363 GLY A C 1
ATOM 2916 O O . GLY A 1 363 ? 21.813 -23.841 -10.080 1.00 65.19 363 GLY A O 1
ATOM 2917 N N . GLY A 1 364 ? 22.409 -21.888 -9.149 1.00 74.44 364 GLY A N 1
ATOM 2918 C CA . GLY A 1 364 ? 22.791 -21.191 -10.376 1.00 74.44 364 GLY A CA 1
ATOM 2919 C C . GLY A 1 364 ? 24.274 -20.816 -10.423 1.00 74.44 364 GLY A C 1
ATOM 2920 O O . GLY A 1 364 ? 24.935 -20.632 -9.396 1.00 74.44 364 GLY A O 1
ATOM 2921 N N . ASN A 1 365 ? 24.803 -20.660 -11.638 1.00 82.62 365 ASN A N 1
ATOM 2922 C CA . ASN A 1 365 ? 26.158 -20.172 -11.881 1.00 82.62 365 ASN A CA 1
ATOM 2923 C C . ASN A 1 365 ? 26.260 -18.682 -11.514 1.00 82.62 365 ASN A C 1
ATOM 2925 O O . ASN A 1 365 ? 25.785 -17.810 -12.248 1.00 82.62 365 ASN A O 1
ATOM 2929 N N . LYS A 1 366 ? 26.908 -18.383 -10.383 1.00 80.06 366 LYS A N 1
ATOM 2930 C CA . LYS A 1 36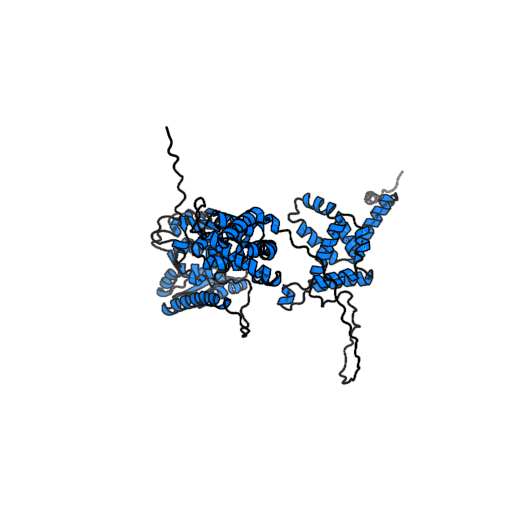6 ? 26.988 -17.038 -9.803 1.00 80.06 366 LYS A CA 1
ATOM 2931 C C . LYS A 1 366 ? 27.587 -16.016 -10.770 1.00 80.06 366 LYS A C 1
ATOM 2933 O O . LYS A 1 366 ? 27.120 -14.881 -10.833 1.00 80.06 366 LYS A O 1
ATOM 2938 N N . THR A 1 367 ? 28.609 -16.414 -11.525 1.00 80.88 367 THR A N 1
ATOM 2939 C CA . THR A 1 367 ? 29.319 -15.535 -12.461 1.00 80.88 367 THR A CA 1
ATOM 2940 C C . THR A 1 367 ? 28.410 -15.117 -13.615 1.00 80.88 367 THR A C 1
ATOM 2942 O O . THR A 1 367 ? 28.335 -13.938 -13.955 1.00 80.88 367 THR A O 1
ATOM 2945 N N . VAL A 1 368 ? 27.698 -16.077 -14.212 1.00 81.88 368 VAL A N 1
ATOM 2946 C CA . VAL A 1 368 ? 26.840 -15.831 -15.382 1.00 81.88 368 VAL A CA 1
ATOM 2947 C C . VAL A 1 368 ? 25.571 -15.082 -14.982 1.00 81.88 368 VAL A C 1
ATOM 2949 O O . VAL A 1 368 ? 25.237 -14.083 -15.619 1.00 81.88 368 VAL A O 1
ATOM 2952 N N . PHE A 1 369 ? 24.916 -15.492 -13.891 1.00 80.44 369 PHE A N 1
ATOM 2953 C CA . PHE A 1 369 ? 23.752 -14.783 -13.353 1.00 80.44 369 PHE A CA 1
ATOM 2954 C C . PHE A 1 369 ? 24.094 -13.345 -12.953 1.00 80.44 369 PHE A C 1
ATOM 2956 O O . PHE A 1 369 ? 23.332 -12.430 -13.255 1.00 80.44 369 PHE A O 1
ATOM 2963 N N . GLY A 1 370 ? 25.254 -13.122 -12.326 1.00 78.25 370 GLY A N 1
ATOM 2964 C CA . GLY A 1 370 ? 25.715 -11.783 -11.965 1.00 78.25 370 GLY A CA 1
ATOM 2965 C C . GLY A 1 370 ? 25.877 -10.871 -13.182 1.00 78.25 370 GLY A C 1
ATOM 2966 O O . GLY A 1 370 ? 25.396 -9.740 -13.164 1.00 78.25 370 GLY A O 1
ATOM 2967 N N . LYS A 1 371 ? 26.481 -11.376 -14.267 1.00 82.19 371 LYS A N 1
ATOM 2968 C CA . LYS A 1 371 ? 26.626 -10.631 -15.531 1.00 82.19 371 LYS A CA 1
ATOM 2969 C C . LYS A 1 371 ? 25.278 -10.371 -16.204 1.00 82.19 371 LYS A C 1
ATOM 2971 O O . LYS A 1 371 ? 25.020 -9.254 -16.632 1.00 82.19 371 LYS A O 1
ATOM 2976 N N . MET A 1 372 ? 24.399 -11.370 -16.257 1.00 82.94 372 MET A N 1
ATOM 2977 C CA . MET A 1 372 ? 23.055 -11.219 -16.824 1.00 82.94 372 MET A CA 1
ATOM 2978 C C . MET A 1 372 ? 22.241 -10.161 -16.067 1.00 82.94 372 MET A C 1
ATOM 2980 O O . MET A 1 372 ? 21.630 -9.289 -16.678 1.00 82.94 372 MET A O 1
ATOM 2984 N N . ASN A 1 373 ? 22.296 -10.181 -14.735 1.00 80.62 373 ASN A N 1
ATOM 2985 C CA . ASN A 1 373 ? 21.631 -9.188 -13.898 1.00 80.62 373 ASN A CA 1
ATOM 2986 C C . ASN A 1 373 ? 22.249 -7.789 -14.038 1.00 80.62 373 ASN A C 1
ATOM 2988 O O . ASN A 1 373 ? 21.512 -6.808 -14.024 1.00 80.62 373 ASN A O 1
ATOM 2992 N N . ALA A 1 374 ? 23.565 -7.682 -14.247 1.00 76.12 374 ALA A N 1
ATOM 2993 C CA . ALA A 1 374 ? 24.212 -6.408 -14.563 1.00 76.12 374 ALA A CA 1
ATOM 2994 C C . ALA A 1 374 ? 23.733 -5.833 -15.908 1.00 76.12 374 ALA A C 1
ATOM 2996 O O . ALA A 1 374 ? 23.453 -4.642 -15.987 1.00 76.12 374 ALA A O 1
ATOM 2997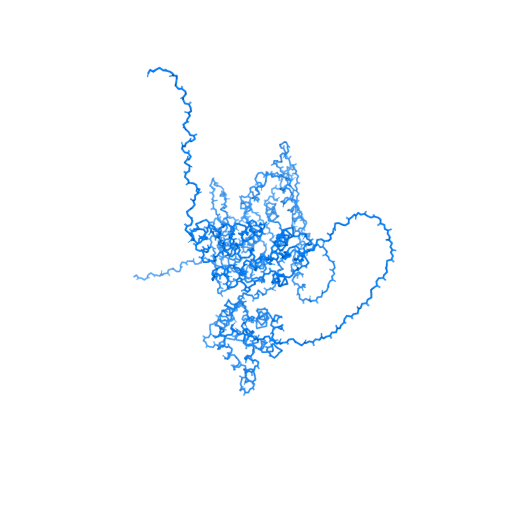 N N . ILE A 1 375 ? 23.561 -6.671 -16.939 1.00 77.94 375 ILE A N 1
ATOM 2998 C CA . ILE A 1 375 ? 22.996 -6.254 -18.234 1.00 77.94 375 ILE A CA 1
ATOM 2999 C C . ILE A 1 375 ? 21.570 -5.727 -18.051 1.00 77.94 375 ILE A C 1
ATOM 3001 O O . ILE A 1 375 ? 21.254 -4.655 -18.560 1.00 77.94 375 ILE A O 1
ATOM 3005 N N . ILE A 1 376 ? 20.725 -6.440 -17.297 1.00 72.75 376 ILE A N 1
ATOM 3006 C CA . ILE A 1 376 ? 19.343 -6.018 -17.021 1.00 72.75 376 ILE A CA 1
ATOM 3007 C C . ILE A 1 376 ? 19.316 -4.641 -16.346 1.00 72.75 376 ILE A C 1
ATOM 3009 O O . ILE A 1 376 ? 18.552 -3.774 -16.768 1.00 72.75 376 ILE A O 1
ATOM 3013 N N . LEU A 1 377 ? 20.158 -4.433 -15.330 1.00 65.06 377 LEU A N 1
ATOM 3014 C CA . LEU A 1 377 ? 20.215 -3.179 -14.577 1.00 65.06 377 LEU A CA 1
ATOM 3015 C C . LEU A 1 377 ? 20.750 -2.014 -15.422 1.00 65.06 377 LEU A C 1
ATOM 3017 O O . LEU A 1 377 ? 20.137 -0.950 -15.443 1.00 65.06 377 LEU A O 1
ATOM 3021 N N . ASP A 1 378 ? 21.854 -2.217 -16.143 1.00 67.75 378 ASP A N 1
ATOM 3022 C CA . ASP A 1 378 ? 22.504 -1.160 -16.928 1.00 67.75 378 ASP A CA 1
ATOM 3023 C C . ASP A 1 378 ? 21.709 -0.785 -18.190 1.00 67.75 378 ASP A C 1
ATOM 3025 O O . ASP A 1 378 ? 21.755 0.362 -18.632 1.00 67.75 378 ASP A O 1
ATOM 3029 N N . CYS A 1 379 ? 20.996 -1.744 -18.790 1.00 64.25 379 CYS A N 1
ATOM 3030 C CA . CYS A 1 379 ? 20.319 -1.565 -20.078 1.00 64.25 379 CYS A CA 1
ATOM 3031 C C . CYS A 1 379 ? 18.807 -1.313 -19.950 1.00 64.25 379 CYS A C 1
ATOM 3033 O O . CYS A 1 379 ? 18.132 -1.156 -20.972 1.00 64.25 379 CYS A O 1
ATOM 3035 N N . GLY A 1 380 ? 18.273 -1.286 -18.722 1.00 59.84 380 GLY A N 1
ATOM 3036 C CA . GLY A 1 380 ? 16.837 -1.149 -18.461 1.00 59.84 380 GLY A CA 1
ATOM 3037 C C . GLY A 1 380 ? 16.015 -2.351 -18.944 1.00 59.84 380 GLY A C 1
ATOM 3038 O O . GLY A 1 380 ? 14.874 -2.179 -19.363 1.00 59.84 380 GLY A O 1
ATOM 3039 N N . GLY A 1 381 ? 16.604 -3.552 -18.934 1.00 70.88 381 GLY A N 1
ATOM 3040 C CA . GLY A 1 381 ? 16.015 -4.795 -19.447 1.00 70.88 381 GLY A CA 1
ATOM 3041 C C . GLY A 1 381 ? 16.898 -5.525 -20.468 1.00 70.88 381 GLY A C 1
ATOM 3042 O O . GLY A 1 381 ? 17.860 -4.974 -21.000 1.00 70.88 381 GLY A O 1
ATOM 3043 N N . LEU A 1 382 ? 16.564 -6.787 -20.765 1.00 80.00 382 LEU A N 1
ATOM 3044 C CA . LEU A 1 382 ? 17.280 -7.604 -21.765 1.00 80.00 382 LEU A CA 1
ATOM 3045 C C . LEU A 1 382 ? 16.933 -7.217 -23.214 1.00 80.00 382 LEU A C 1
ATOM 3047 O O . LEU A 1 382 ? 17.692 -7.531 -24.127 1.00 80.00 382 LEU A O 1
ATOM 3051 N N . THR A 1 383 ? 15.815 -6.520 -23.431 1.00 79.50 383 THR A N 1
ATOM 3052 C CA . THR A 1 383 ? 15.288 -6.156 -24.756 1.00 79.50 383 THR A CA 1
ATOM 3053 C C . THR A 1 383 ? 16.280 -5.350 -25.600 1.00 79.50 383 THR A C 1
ATOM 3055 O O . THR A 1 383 ? 16.556 -5.708 -26.740 1.00 79.50 383 THR A O 1
ATOM 3058 N N . SER A 1 384 ? 16.858 -4.279 -25.050 1.00 77.56 384 SER A N 1
ATOM 3059 C CA . SER A 1 384 ? 17.764 -3.379 -25.782 1.00 77.56 384 SER A CA 1
ATOM 3060 C C . SER A 1 384 ? 19.079 -4.063 -26.169 1.00 77.56 384 SER A C 1
ATOM 3062 O O . SER A 1 384 ? 19.553 -3.919 -27.297 1.00 77.56 384 SER A O 1
ATOM 3064 N N . TRP A 1 385 ? 19.639 -4.863 -25.260 1.00 84.88 385 TRP A N 1
ATOM 3065 C CA . TRP A 1 385 ? 20.847 -5.643 -25.512 1.00 84.88 385 TRP A CA 1
ATOM 3066 C C . TRP A 1 385 ? 20.611 -6.750 -26.547 1.00 84.88 385 TRP A C 1
ATOM 3068 O O . TRP A 1 385 ? 21.379 -6.859 -27.504 1.00 84.88 385 TRP A O 1
ATOM 3078 N N . LEU A 1 386 ? 19.522 -7.519 -26.419 1.00 85.75 386 LEU A N 1
ATOM 3079 C CA . LEU A 1 386 ? 19.166 -8.560 -27.388 1.00 85.75 386 LEU A CA 1
ATOM 3080 C C . LEU A 1 386 ? 18.921 -7.970 -28.780 1.00 85.75 386 LEU A C 1
ATOM 3082 O O . LEU A 1 386 ? 19.416 -8.525 -29.757 1.00 85.75 386 LEU A O 1
ATOM 3086 N N . ALA A 1 387 ? 18.256 -6.816 -28.878 1.00 81.44 387 ALA A N 1
ATOM 3087 C CA . ALA A 1 387 ? 18.053 -6.124 -30.149 1.00 81.44 387 ALA A CA 1
ATOM 3088 C C . ALA A 1 387 ? 19.366 -5.680 -30.815 1.00 81.44 387 ALA A C 1
ATOM 3090 O O . ALA A 1 387 ? 19.498 -5.756 -32.035 1.00 81.44 387 ALA A O 1
ATOM 3091 N N . GLY A 1 388 ? 20.359 -5.249 -30.032 1.00 81.19 388 GLY A N 1
ATOM 3092 C CA . GLY A 1 388 ? 21.673 -4.861 -30.552 1.00 81.19 388 GLY A CA 1
ATOM 3093 C C . GLY A 1 388 ? 22.566 -6.045 -30.942 1.00 81.19 388 GLY A C 1
ATOM 3094 O O . GLY A 1 388 ? 23.360 -5.940 -31.881 1.00 81.19 388 GLY A O 1
ATOM 3095 N N . VAL A 1 389 ? 22.441 -7.171 -30.234 1.00 85.94 389 VAL A N 1
ATOM 3096 C CA . VAL A 1 389 ? 23.250 -8.384 -30.435 1.00 85.94 389 VAL A CA 1
ATOM 3097 C C . VAL A 1 389 ? 22.696 -9.281 -31.551 1.00 85.94 389 VAL A C 1
ATOM 3099 O O . VAL A 1 389 ? 23.477 -9.894 -32.286 1.00 85.94 389 VAL A O 1
ATOM 3102 N N . ALA A 1 390 ? 21.372 -9.331 -31.728 1.00 85.81 390 ALA A N 1
ATOM 3103 C CA . ALA A 1 390 ? 20.696 -10.228 -32.668 1.00 85.81 390 ALA A CA 1
ATOM 3104 C C . ALA A 1 390 ? 21.225 -10.181 -34.120 1.00 85.81 390 ALA A C 1
ATOM 3106 O O . ALA A 1 390 ? 21.457 -11.260 -34.674 1.00 85.81 390 ALA A O 1
ATOM 3107 N N . PRO A 1 391 ? 21.530 -9.010 -34.725 1.00 85.00 391 PRO A N 1
ATOM 3108 C CA . PRO A 1 391 ? 22.050 -8.948 -36.094 1.00 85.00 391 PRO A CA 1
ATOM 3109 C C . PRO A 1 391 ? 23.383 -9.686 -36.264 1.00 85.00 391 PRO A C 1
ATOM 3111 O O . PRO A 1 391 ? 23.594 -10.391 -37.250 1.00 85.00 391 PRO A O 1
ATOM 3114 N N . ARG A 1 392 ? 24.286 -9.578 -35.276 1.00 85.06 392 ARG A N 1
ATOM 3115 C CA . ARG A 1 392 ? 25.591 -10.260 -35.300 1.00 85.06 392 ARG A CA 1
ATOM 3116 C C . ARG A 1 392 ? 25.425 -11.772 -35.149 1.00 85.06 392 ARG A C 1
ATOM 3118 O O . ARG A 1 392 ? 26.141 -12.544 -35.791 1.00 85.06 392 ARG A O 1
ATOM 3125 N N . TYR A 1 393 ? 24.474 -12.201 -34.318 1.00 87.69 393 TYR A N 1
ATOM 3126 C CA . TYR A 1 393 ? 24.214 -13.624 -34.122 1.00 87.69 393 TYR A CA 1
ATOM 3127 C C . TYR A 1 393 ? 23.580 -14.268 -35.352 1.00 87.69 393 TYR A C 1
ATOM 3129 O O . TYR A 1 393 ? 24.037 -15.337 -35.756 1.00 87.69 393 TYR A O 1
ATOM 3137 N N . ALA A 1 394 ? 22.614 -13.597 -35.980 1.00 86.38 394 ALA A N 1
ATOM 3138 C CA . ALA A 1 394 ? 21.967 -14.072 -37.198 1.00 86.38 394 ALA A CA 1
ATOM 3139 C C . ALA A 1 394 ? 22.943 -14.162 -38.385 1.00 86.38 394 ALA A C 1
ATOM 3141 O O . ALA A 1 394 ? 22.988 -15.185 -39.064 1.00 86.38 394 ALA A O 1
ATOM 3142 N N . GLN A 1 395 ? 23.758 -13.124 -38.610 1.00 84.81 395 GLN A N 1
ATOM 3143 C CA . GLN A 1 395 ? 24.588 -13.018 -39.818 1.00 84.81 395 GLN A CA 1
ATOM 3144 C C . GLN A 1 395 ? 25.912 -13.787 -39.734 1.00 84.81 395 GLN A C 1
ATOM 3146 O O . GLN A 1 395 ? 26.357 -14.354 -40.729 1.00 84.81 395 GLN A O 1
ATOM 3151 N N . GLU A 1 396 ? 26.563 -13.810 -38.567 1.00 83.69 396 GLU A N 1
ATOM 3152 C CA . GLU A 1 396 ? 27.947 -14.291 -38.458 1.00 83.69 396 GLU A CA 1
ATOM 3153 C C . GLU A 1 396 ? 28.092 -15.489 -37.520 1.00 83.69 396 GLU A C 1
ATOM 3155 O O . GLU A 1 396 ? 28.748 -16.473 -37.863 1.00 83.69 396 GLU A O 1
ATOM 3160 N N . ILE A 1 397 ? 27.511 -15.423 -36.319 1.00 86.81 397 ILE A N 1
ATOM 3161 C CA . ILE A 1 397 ? 27.846 -16.370 -35.245 1.00 86.81 397 ILE A CA 1
ATOM 3162 C C . ILE A 1 397 ? 27.093 -17.693 -35.409 1.00 86.81 397 ILE A C 1
ATOM 3164 O O . ILE A 1 397 ? 27.716 -18.752 -35.302 1.00 86.81 397 ILE A O 1
ATOM 3168 N N . ILE A 1 398 ? 25.787 -17.664 -35.695 1.00 86.69 398 ILE A N 1
ATOM 3169 C CA . ILE A 1 398 ? 24.979 -18.882 -35.853 1.00 86.69 398 ILE A CA 1
ATOM 3170 C C . ILE A 1 398 ? 25.433 -19.694 -37.075 1.00 86.69 398 ILE A C 1
ATOM 3172 O O . ILE A 1 398 ? 25.752 -20.873 -36.881 1.00 86.69 398 ILE A O 1
ATOM 3176 N N . PRO A 1 399 ? 25.594 -19.114 -38.283 1.00 86.69 399 PRO A N 1
ATOM 3177 C CA . PRO A 1 399 ? 26.109 -19.857 -39.435 1.00 86.69 399 PRO A CA 1
ATOM 3178 C C . PRO A 1 399 ? 27.512 -20.429 -39.186 1.00 86.69 399 PRO A C 1
ATOM 3180 O O . PRO A 1 399 ? 27.787 -21.592 -39.480 1.00 86.69 399 PRO A O 1
ATOM 3183 N N . ARG A 1 400 ? 28.404 -19.653 -38.554 1.00 85.00 400 ARG A N 1
ATOM 3184 C CA . ARG A 1 400 ? 29.762 -20.111 -38.222 1.00 85.00 400 ARG A CA 1
ATOM 3185 C C . ARG A 1 400 ? 29.762 -21.233 -37.187 1.00 85.00 400 ARG A C 1
ATOM 3187 O O . ARG A 1 400 ? 30.568 -22.156 -37.298 1.00 85.00 400 ARG A O 1
ATOM 3194 N N . SER A 1 401 ? 28.854 -21.201 -36.212 1.00 86.25 401 SER A N 1
ATOM 3195 C CA . SER A 1 401 ? 28.736 -22.250 -35.194 1.00 86.25 401 SER A CA 1
ATOM 3196 C C . SER A 1 401 ? 28.440 -23.628 -35.795 1.00 86.25 401 SER A C 1
ATOM 3198 O O . SER A 1 401 ? 28.978 -24.621 -35.310 1.00 86.25 401 SER A O 1
ATOM 3200 N N . GLN A 1 402 ? 27.673 -23.688 -36.891 1.00 85.19 402 GLN A N 1
ATOM 3201 C CA . GLN A 1 402 ? 27.300 -24.933 -37.573 1.00 85.19 402 GLN A CA 1
ATOM 3202 C C . GLN A 1 402 ? 28.489 -25.609 -38.272 1.00 85.19 402 GLN A C 1
ATOM 3204 O O . GLN A 1 402 ? 28.493 -26.822 -38.453 1.00 85.19 402 GLN A O 1
ATOM 3209 N N . THR A 1 403 ? 29.530 -24.842 -38.610 1.00 84.19 403 THR A N 1
ATOM 3210 C CA . THR A 1 403 ? 30.772 -25.365 -39.209 1.00 84.19 403 THR A CA 1
ATOM 3211 C C . THR A 1 403 ? 31.777 -25.896 -38.180 1.00 84.19 403 THR A C 1
ATOM 3213 O O . THR A 1 403 ? 32.788 -26.497 -38.542 1.00 84.19 403 THR A O 1
ATOM 3216 N N . MET A 1 404 ? 31.521 -25.682 -36.885 1.00 82.38 404 MET A N 1
ATOM 3217 C CA . MET A 1 404 ? 32.422 -26.061 -35.797 1.00 82.38 404 MET A CA 1
ATOM 3218 C C . MET A 1 404 ? 32.122 -27.467 -35.269 1.00 82.38 404 MET A C 1
ATOM 3220 O O . MET A 1 404 ? 30.987 -27.931 -35.254 1.00 82.38 404 MET A O 1
ATOM 3224 N N . ARG A 1 405 ? 33.147 -28.126 -34.713 1.00 77.69 405 ARG A N 1
ATOM 3225 C CA . ARG A 1 405 ? 33.045 -29.487 -34.149 1.00 77.69 405 ARG A CA 1
ATOM 3226 C C . ARG A 1 405 ? 32.074 -29.603 -32.962 1.00 77.69 405 ARG A C 1
ATOM 3228 O O . ARG A 1 405 ? 31.577 -30.687 -32.682 1.00 77.69 405 ARG A O 1
ATOM 3235 N N . SER A 1 406 ? 31.832 -28.506 -32.243 1.00 81.94 406 SER A N 1
ATOM 3236 C CA . SER A 1 406 ? 30.874 -28.436 -31.132 1.00 81.94 406 SER A CA 1
ATOM 3237 C C . SER A 1 406 ? 30.164 -27.072 -31.122 1.00 81.94 406 SER A C 1
ATOM 3239 O O . SER A 1 406 ? 30.659 -26.141 -30.472 1.00 81.94 406 SER A O 1
ATOM 3241 N N . PRO A 1 407 ? 29.020 -26.942 -31.816 1.00 80.81 407 PRO A N 1
ATOM 3242 C CA . PRO A 1 407 ? 28.306 -25.671 -31.962 1.00 80.81 407 PRO A CA 1
ATOM 3243 C C . PRO A 1 407 ? 27.926 -25.028 -30.618 1.00 80.81 407 PRO A C 1
ATOM 3245 O O . PRO A 1 407 ? 28.194 -23.850 -30.396 1.00 80.81 407 PRO A O 1
ATOM 3248 N N . ALA A 1 408 ? 27.423 -25.820 -29.663 1.00 76.56 408 ALA A N 1
ATOM 3249 C CA . ALA A 1 408 ? 26.986 -25.331 -28.349 1.00 76.56 408 ALA A CA 1
ATOM 3250 C C . ALA A 1 408 ? 28.121 -24.723 -27.499 1.00 76.56 408 ALA A C 1
ATOM 3252 O O . ALA A 1 408 ? 27.940 -23.686 -26.864 1.00 76.56 408 ALA A O 1
ATOM 3253 N N . ARG A 1 409 ? 29.323 -25.322 -27.512 1.00 78.81 409 ARG A N 1
ATOM 3254 C CA . ARG A 1 409 ? 30.487 -24.767 -26.788 1.00 78.81 409 ARG A CA 1
ATOM 3255 C C . ARG A 1 409 ? 30.984 -23.469 -27.412 1.00 78.81 409 ARG A C 1
ATOM 3257 O O . ARG A 1 409 ? 31.414 -22.579 -26.686 1.00 78.81 409 ARG A O 1
ATOM 3264 N N . TYR A 1 410 ? 30.944 -23.379 -28.740 1.00 84.12 410 TYR A N 1
ATOM 3265 C CA . TYR A 1 410 ? 31.323 -22.166 -29.455 1.00 84.12 410 TYR A CA 1
ATOM 3266 C C . TYR A 1 410 ? 30.361 -21.019 -29.125 1.00 84.12 410 TYR A C 1
ATOM 3268 O O . TYR A 1 410 ? 30.817 -19.951 -28.727 1.00 84.12 410 TYR A O 1
ATOM 3276 N N . LEU A 1 411 ? 29.049 -21.272 -29.180 1.00 84.00 411 LEU A N 1
ATOM 3277 C CA . LEU A 1 411 ? 28.023 -20.285 -28.835 1.00 84.00 411 LEU A CA 1
ATOM 3278 C C . LEU A 1 411 ? 28.137 -19.810 -27.382 1.00 84.00 411 LEU A C 1
ATOM 3280 O O . LEU A 1 411 ? 28.130 -18.611 -27.143 1.00 84.00 411 LEU A O 1
ATOM 3284 N N . ASN A 1 412 ? 28.326 -20.720 -26.420 1.00 83.50 412 ASN A N 1
ATOM 3285 C CA . ASN A 1 412 ? 28.486 -20.343 -25.010 1.00 83.50 412 ASN A CA 1
ATOM 3286 C C . ASN A 1 412 ? 29.737 -19.474 -24.781 1.00 83.50 412 ASN A C 1
ATOM 3288 O O . ASN A 1 412 ? 29.689 -18.502 -24.032 1.00 83.50 412 ASN A O 1
ATOM 3292 N N . LYS A 1 413 ? 30.848 -19.790 -25.462 1.00 83.81 413 LYS A N 1
ATOM 3293 C CA . LYS A 1 413 ? 32.084 -19.002 -25.372 1.00 83.81 413 LYS A CA 1
ATOM 3294 C C . LYS A 1 413 ? 31.888 -17.581 -25.908 1.00 83.81 413 LYS A C 1
ATOM 3296 O O . LYS A 1 413 ? 32.218 -16.629 -25.209 1.00 83.81 413 LYS A O 1
ATOM 3301 N N . VAL A 1 414 ? 31.340 -17.450 -27.116 1.00 84.81 414 VAL A N 1
ATOM 3302 C CA . VAL A 1 414 ? 31.112 -16.144 -27.758 1.00 84.81 414 VAL A CA 1
ATOM 3303 C C . VAL A 1 414 ? 30.093 -15.319 -26.967 1.00 84.81 414 VAL A C 1
ATOM 3305 O O . VAL A 1 414 ? 30.316 -14.138 -26.730 1.00 84.81 414 VAL A O 1
ATOM 3308 N N . LEU A 1 415 ? 29.040 -15.958 -26.452 1.00 86.06 415 LEU A N 1
ATOM 3309 C CA . LEU A 1 415 ? 28.049 -15.310 -25.597 1.00 86.06 415 LEU A CA 1
ATOM 3310 C C . LEU A 1 415 ? 28.666 -14.732 -24.325 1.00 86.06 415 LEU A C 1
ATOM 3312 O O . LEU A 1 415 ? 28.358 -13.602 -23.966 1.00 86.06 415 LEU A O 1
ATOM 3316 N N . ARG A 1 416 ? 29.559 -15.463 -23.649 1.00 82.44 416 ARG A N 1
ATOM 3317 C CA . ARG A 1 416 ? 30.242 -14.946 -22.452 1.00 82.44 416 ARG A CA 1
ATOM 3318 C C . ARG A 1 416 ? 31.120 -13.733 -22.773 1.00 82.44 416 ARG A C 1
ATOM 3320 O O . ARG A 1 416 ? 31.111 -12.778 -22.004 1.00 82.44 416 ARG A O 1
ATOM 3327 N N . GLU A 1 417 ? 31.819 -13.749 -23.908 1.00 82.50 417 GLU A N 1
ATOM 3328 C CA . GLU A 1 417 ? 32.614 -12.607 -24.388 1.00 82.50 417 GLU A CA 1
ATOM 3329 C C . GLU A 1 417 ? 31.724 -11.391 -24.725 1.00 82.50 417 GLU A C 1
ATOM 3331 O O . GLU A 1 417 ? 32.081 -10.253 -24.414 1.00 82.50 417 GLU A O 1
ATOM 3336 N N . ASP A 1 418 ? 30.540 -11.614 -25.300 1.00 83.31 418 ASP A N 1
ATOM 3337 C CA . ASP A 1 418 ? 29.570 -10.555 -25.609 1.00 83.31 418 ASP A CA 1
ATOM 3338 C C . ASP A 1 418 ? 28.847 -10.025 -24.366 1.00 83.31 418 ASP A C 1
ATOM 3340 O O . ASP A 1 418 ? 28.541 -8.834 -24.297 1.00 83.31 418 ASP A O 1
ATOM 3344 N N . MET A 1 419 ? 28.621 -10.874 -23.361 1.00 80.62 419 MET A N 1
ATOM 3345 C CA . MET A 1 419 ? 28.124 -10.473 -22.043 1.00 80.62 419 MET A CA 1
ATOM 3346 C C . MET A 1 419 ? 29.155 -9.664 -21.257 1.00 80.62 419 MET A C 1
ATOM 3348 O O . MET A 1 419 ? 28.758 -8.866 -20.421 1.00 80.62 419 MET A O 1
ATOM 3352 N N . ASP A 1 420 ? 30.454 -9.839 -21.506 1.00 80.94 420 ASP A N 1
ATOM 3353 C CA . ASP A 1 420 ? 31.502 -8.995 -20.915 1.00 80.94 420 ASP A CA 1
ATOM 3354 C C . ASP A 1 420 ? 31.604 -7.631 -21.612 1.00 80.94 420 ASP A C 1
ATOM 3356 O O . ASP A 1 420 ? 31.939 -6.627 -20.985 1.00 80.94 420 ASP A O 1
ATOM 3360 N N . ASN A 1 421 ? 31.236 -7.574 -22.893 1.00 80.62 421 ASN A N 1
ATOM 3361 C CA . ASN A 1 421 ? 31.295 -6.374 -23.728 1.00 80.62 421 ASN A CA 1
ATOM 3362 C C . ASN A 1 421 ? 29.909 -5.806 -24.081 1.00 80.62 421 ASN A C 1
ATOM 3364 O O . ASN A 1 421 ? 29.756 -5.094 -25.076 1.00 80.62 421 ASN A O 1
ATOM 3368 N N . TYR A 1 422 ? 28.894 -6.090 -23.261 1.00 75.19 422 TYR A N 1
ATOM 3369 C CA . TYR A 1 422 ? 27.485 -5.793 -23.549 1.00 75.19 422 TYR A CA 1
ATOM 3370 C C . TYR A 1 422 ? 27.208 -4.321 -23.897 1.00 75.19 422 TYR A C 1
ATOM 3372 O O . TYR A 1 422 ? 26.318 -4.030 -24.696 1.00 75.19 422 TYR A O 1
ATOM 3380 N N . ARG A 1 423 ? 28.018 -3.390 -23.371 1.00 70.81 423 ARG A N 1
ATOM 3381 C CA . ARG A 1 423 ? 27.911 -1.943 -23.626 1.00 70.81 423 ARG A CA 1
ATOM 3382 C C . ARG A 1 423 ? 28.094 -1.546 -25.094 1.00 70.81 423 ARG A C 1
ATOM 3384 O O . ARG A 1 423 ? 27.554 -0.524 -25.508 1.00 70.81 423 ARG A O 1
ATOM 3391 N N . ILE A 1 424 ? 28.803 -2.346 -25.892 1.00 72.19 424 ILE A N 1
ATOM 3392 C CA . ILE A 1 424 ? 29.030 -2.075 -27.323 1.00 72.19 424 ILE A CA 1
ATOM 3393 C C . ILE A 1 424 ? 27.715 -2.161 -28.119 1.00 72.19 424 ILE A C 1
ATOM 3395 O O . ILE A 1 424 ? 27.543 -1.473 -29.125 1.00 72.19 424 ILE A O 1
ATOM 3399 N N . TYR A 1 425 ? 26.757 -2.959 -27.648 1.00 67.62 425 TYR A N 1
ATOM 3400 C CA . TYR A 1 425 ? 25.512 -3.245 -28.365 1.00 67.62 425 TYR A CA 1
ATOM 3401 C C . TYR A 1 425 ? 24.375 -2.260 -28.065 1.00 67.62 425 TYR A C 1
ATOM 3403 O O . TYR A 1 425 ? 23.333 -2.324 -28.708 1.00 67.62 425 TYR A O 1
ATOM 3411 N N . ILE A 1 426 ? 24.581 -1.312 -27.145 1.00 56.06 426 ILE A N 1
ATOM 3412 C CA . ILE A 1 426 ? 23.545 -0.370 -26.686 1.00 56.06 426 ILE A CA 1
ATOM 3413 C C . ILE A 1 426 ? 23.343 0.804 -27.675 1.00 56.06 426 ILE A C 1
ATOM 3415 O O . ILE A 1 426 ? 22.272 1.400 -27.720 1.00 56.06 426 ILE A O 1
ATOM 3419 N N . PHE A 1 427 ? 24.329 1.121 -28.527 1.00 43.56 427 PHE A N 1
ATOM 3420 C CA . PHE A 1 427 ? 24.335 2.344 -29.357 1.00 43.56 427 PHE A CA 1
ATOM 3421 C C . PHE A 1 427 ? 23.880 2.176 -30.819 1.00 43.56 427 PHE A C 1
ATOM 3423 O O . PHE A 1 427 ? 23.960 3.118 -31.607 1.00 43.56 427 PHE A O 1
ATOM 3430 N N . ARG A 1 428 ? 23.391 1.000 -31.230 1.00 38.59 428 ARG A N 1
ATOM 3431 C CA . ARG A 1 428 ? 23.126 0.697 -32.649 1.00 38.59 428 ARG A CA 1
ATOM 3432 C C . ARG A 1 428 ? 21.645 0.850 -33.038 1.00 38.59 428 ARG A C 1
ATOM 3434 O O . ARG A 1 428 ? 21.047 -0.087 -33.548 1.00 38.59 428 ARG A O 1
ATOM 3441 N N . LYS A 1 429 ? 21.045 2.034 -32.853 1.00 30.52 429 LYS A N 1
ATOM 3442 C CA . LYS A 1 429 ? 19.756 2.388 -33.495 1.00 30.52 429 LYS A CA 1
ATOM 3443 C C . LYS A 1 429 ? 19.811 3.786 -34.123 1.00 30.52 429 LYS A C 1
ATOM 3445 O O . LYS A 1 429 ? 19.271 4.755 -33.610 1.00 30.52 429 LYS A O 1
ATOM 3450 N N . ALA A 1 430 ? 20.470 3.862 -35.276 1.00 28.00 430 ALA A N 1
ATOM 3451 C CA . ALA A 1 430 ? 20.196 4.861 -36.302 1.00 28.00 430 ALA A CA 1
ATOM 3452 C C . ALA A 1 430 ? 20.269 4.152 -37.662 1.00 28.00 430 ALA A C 1
ATOM 3454 O O . ALA A 1 430 ? 21.343 3.723 -38.083 1.00 28.00 430 ALA A O 1
ATOM 3455 N N . LYS A 1 431 ? 19.131 3.990 -38.342 1.00 25.95 431 LYS A N 1
ATOM 3456 C CA . LYS A 1 431 ? 19.108 3.728 -39.786 1.00 25.95 431 LYS A CA 1
ATOM 3457 C C . LYS A 1 431 ? 18.069 4.637 -40.460 1.00 25.95 431 LYS A C 1
ATOM 3459 O O . LYS A 1 431 ? 17.057 4.940 -39.830 1.00 25.95 431 LYS A O 1
ATOM 3464 N N . PRO A 1 432 ? 18.368 5.118 -41.680 1.00 27.62 432 PRO A N 1
ATOM 3465 C CA . PRO A 1 432 ? 17.756 6.288 -42.299 1.00 27.62 432 PRO A CA 1
ATOM 3466 C C . PRO A 1 432 ? 16.416 5.962 -42.968 1.00 27.62 432 PRO A C 1
ATOM 3468 O O . PRO A 1 432 ? 16.155 4.818 -43.339 1.00 27.62 432 PRO A O 1
ATOM 3471 N N . ALA A 1 433 ? 15.585 6.994 -43.113 1.00 26.84 433 ALA A N 1
ATOM 3472 C CA . ALA A 1 433 ? 14.273 6.942 -43.746 1.00 26.84 433 ALA A CA 1
ATOM 3473 C C . ALA A 1 433 ? 14.361 6.522 -45.224 1.00 26.84 433 ALA A C 1
ATOM 3475 O O . ALA A 1 433 ? 15.200 7.029 -45.967 1.00 26.84 433 ALA A O 1
ATOM 3476 N N . ALA A 1 434 ? 13.473 5.614 -45.635 1.00 29.94 434 ALA A N 1
ATOM 3477 C CA . ALA A 1 434 ? 13.187 5.322 -47.035 1.00 29.94 434 ALA A CA 1
ATOM 3478 C C . ALA A 1 434 ? 12.068 6.255 -47.531 1.00 29.94 434 ALA A C 1
ATOM 3480 O O . ALA A 1 434 ? 11.090 6.485 -46.817 1.00 29.94 434 ALA A O 1
ATOM 3481 N N . GLU A 1 435 ? 12.247 6.802 -48.732 1.00 29.05 435 GLU A N 1
ATOM 3482 C CA . GLU A 1 435 ? 11.346 7.745 -49.406 1.00 29.05 435 GLU A CA 1
ATOM 3483 C C . GLU A 1 435 ? 9.956 7.141 -49.704 1.00 29.05 435 GLU A C 1
ATOM 3485 O O . GLU A 1 435 ? 9.853 5.938 -49.972 1.00 29.05 435 GLU A O 1
ATOM 3490 N N . PRO A 1 436 ? 8.877 7.950 -49.691 1.00 30.67 436 PRO A N 1
ATOM 3491 C CA . PRO A 1 436 ? 7.533 7.475 -49.994 1.00 30.67 436 PRO A CA 1
ATOM 3492 C C . PRO A 1 436 ? 7.294 7.392 -51.510 1.00 30.67 436 PRO A C 1
ATOM 3494 O O . PRO A 1 436 ? 7.619 8.313 -52.256 1.00 30.67 436 PRO A O 1
ATOM 3497 N N . LYS A 1 437 ? 6.675 6.292 -51.959 1.00 27.41 437 LYS A N 1
ATOM 3498 C CA . LYS A 1 437 ? 6.067 6.185 -53.293 1.00 27.41 437 LYS A CA 1
ATOM 3499 C C . LYS A 1 437 ? 4.693 6.858 -53.293 1.00 27.41 437 LYS A C 1
ATOM 3501 O O . LYS A 1 437 ? 3.881 6.586 -52.412 1.00 27.41 437 LYS A O 1
ATOM 3506 N N . GLU A 1 438 ? 4.469 7.702 -54.297 1.00 31.70 438 GLU A N 1
ATOM 3507 C CA . GLU A 1 438 ? 3.177 8.277 -54.679 1.00 31.70 438 GLU A CA 1
ATOM 3508 C C . GLU A 1 438 ? 2.170 7.193 -55.081 1.00 31.70 438 GLU A C 1
ATOM 3510 O O . GLU A 1 438 ? 2.492 6.304 -55.869 1.00 31.70 438 GLU A O 1
ATOM 3515 N N . GLU A 1 439 ? 0.928 7.340 -54.623 1.00 26.61 439 GLU A N 1
ATOM 3516 C CA . GLU A 1 439 ? -0.245 6.794 -55.302 1.00 26.61 439 GLU A CA 1
ATOM 3517 C C . GLU A 1 439 ? -1.310 7.897 -55.386 1.00 26.61 439 GLU A C 1
ATOM 3519 O O . GLU A 1 439 ? -1.835 8.380 -54.382 1.00 26.61 439 GLU A O 1
ATOM 3524 N N . LEU A 1 440 ? -1.543 8.337 -56.622 1.00 27.31 440 LEU A N 1
ATOM 3525 C CA . LEU A 1 440 ? -2.622 9.212 -57.067 1.00 27.31 440 LEU A CA 1
ATOM 3526 C C . LEU A 1 440 ? -3.948 8.441 -57.046 1.00 27.31 440 LEU A C 1
ATOM 3528 O O . LEU A 1 440 ? -3.965 7.295 -57.489 1.00 27.31 440 LEU A O 1
ATOM 3532 N N . LEU A 1 441 ? -5.051 9.094 -56.666 1.00 23.78 441 LEU A N 1
ATOM 3533 C CA . LEU A 1 441 ? -6.283 9.120 -57.472 1.00 23.78 441 LEU A CA 1
ATOM 3534 C C . LEU A 1 441 ? -7.314 10.112 -56.915 1.00 23.78 441 LEU A C 1
ATOM 3536 O O . LEU A 1 441 ? -7.415 10.355 -55.715 1.00 23.78 441 LEU A O 1
ATOM 3540 N N . GLU A 1 442 ? -8.005 10.719 -57.873 1.00 23.58 442 GLU A N 1
ATOM 3541 C CA . GLU A 1 442 ? -8.778 11.953 -57.826 1.00 23.58 442 GLU A CA 1
ATOM 3542 C C . GLU A 1 442 ? -10.208 11.786 -57.284 1.00 23.58 442 GLU A C 1
ATOM 3544 O O . GLU A 1 442 ? -10.732 10.687 -57.118 1.00 23.58 442 GLU A O 1
ATOM 3549 N N . ALA A 1 443 ? -10.815 12.940 -57.009 1.00 25.31 443 ALA A N 1
ATOM 3550 C CA . ALA A 1 443 ? -12.127 13.151 -56.419 1.00 25.31 443 ALA A CA 1
ATOM 3551 C C . ALA A 1 443 ? -13.316 12.787 -57.330 1.00 25.31 443 ALA A C 1
ATOM 3553 O O . ALA A 1 443 ? -13.264 12.974 -58.543 1.00 25.31 443 ALA A O 1
ATOM 3554 N N . GLU A 1 444 ? -14.448 12.440 -56.707 1.00 23.25 444 GLU A N 1
ATOM 3555 C CA . GLU A 1 444 ? -15.784 12.486 -57.317 1.00 23.25 444 GLU A CA 1
ATOM 3556 C C . GLU A 1 444 ? -16.768 13.264 -56.416 1.00 23.25 444 GLU A C 1
ATOM 3558 O O . GLU A 1 444 ? -16.817 13.075 -55.201 1.00 23.25 444 GLU A O 1
ATOM 3563 N N . TYR A 1 445 ? -17.534 14.167 -57.041 1.00 25.50 445 TYR A N 1
ATOM 3564 C CA . TYR A 1 445 ? -18.566 15.049 -56.469 1.00 25.50 445 TYR A CA 1
ATOM 3565 C C . TYR A 1 445 ? -19.982 14.554 -56.825 1.00 25.50 445 TYR A C 1
ATOM 3567 O O . TYR A 1 445 ? -20.179 14.157 -57.970 1.00 25.50 445 TYR A O 1
ATOM 3575 N N . HIS A 1 446 ? -20.973 14.735 -55.931 1.00 23.98 446 HIS A N 1
ATOM 3576 C CA . HIS A 1 446 ? -22.391 15.129 -56.196 1.00 23.98 446 HIS A CA 1
ATOM 3577 C C . HIS A 1 446 ? -23.139 15.264 -54.843 1.00 23.98 446 HIS A C 1
ATOM 3579 O O . HIS A 1 446 ? -23.132 14.317 -54.066 1.00 23.98 446 HIS A O 1
ATOM 3585 N N . VAL A 1 447 ? -23.532 16.447 -54.341 1.00 25.06 447 VAL A N 1
ATOM 3586 C CA . VAL A 1 447 ? -24.667 17.372 -54.635 1.00 25.06 447 VAL A CA 1
ATOM 3587 C C . VAL A 1 447 ? -26.075 16.860 -54.243 1.00 25.06 447 VAL A C 1
ATOM 3589 O O . VAL A 1 447 ? -26.661 16.045 -54.940 1.00 25.06 447 VAL A O 1
ATOM 3592 N N . MET A 1 448 ? -26.539 17.423 -53.111 1.00 28.75 448 MET A N 1
ATOM 3593 C CA . MET A 1 448 ? -27.869 17.851 -52.604 1.00 28.75 448 MET A CA 1
ATOM 3594 C C . MET A 1 448 ? -29.195 17.172 -53.004 1.00 28.75 448 MET A C 1
ATOM 3596 O O . MET A 1 448 ? -29.504 17.060 -54.180 1.00 28.75 448 MET A O 1
ATOM 3600 N N . ASP A 1 449 ? -30.047 16.953 -51.984 1.00 25.41 449 ASP A N 1
ATOM 3601 C CA . ASP A 1 449 ? -31.422 17.497 -51.912 1.00 25.41 449 ASP A CA 1
ATOM 3602 C C . ASP A 1 449 ? -31.935 17.575 -50.443 1.00 25.41 449 ASP A C 1
ATOM 3604 O O . ASP A 1 449 ? -31.743 16.657 -49.645 1.00 25.41 449 ASP A O 1
ATOM 3608 N N . GLU A 1 450 ? -32.573 18.700 -50.099 1.00 27.94 450 GLU A N 1
ATOM 3609 C CA . GLU A 1 450 ? -33.391 18.997 -48.892 1.00 27.94 450 GLU A CA 1
ATOM 3610 C C . GLU A 1 450 ? -34.904 18.929 -49.287 1.00 27.94 450 GLU A C 1
ATOM 3612 O O . GLU A 1 450 ? -35.143 18.723 -50.479 1.00 27.94 450 GLU A O 1
ATOM 3617 N N . PRO A 1 451 ? -35.960 19.138 -48.440 1.00 39.47 451 PRO A N 1
ATOM 3618 C CA . PRO A 1 451 ? -36.018 19.690 -47.065 1.00 39.47 451 PRO A CA 1
ATOM 3619 C C . PRO A 1 451 ? -37.038 19.013 -46.095 1.00 39.47 451 PRO A C 1
ATOM 3621 O O . PRO A 1 451 ? -37.974 18.350 -46.527 1.00 39.47 451 PRO A O 1
ATOM 3624 N N . VAL A 1 452 ? -36.973 19.315 -44.785 1.00 27.98 452 VAL A N 1
ATOM 3625 C CA . VAL A 1 452 ? -38.166 19.604 -43.940 1.00 27.98 452 VAL A CA 1
ATOM 3626 C C . VAL A 1 452 ? -37.770 20.607 -42.845 1.00 27.98 452 VAL A C 1
ATOM 3628 O O . VAL A 1 452 ? -36.940 20.314 -41.989 1.00 27.98 452 VAL A O 1
ATOM 3631 N N . GLN A 1 453 ? -38.402 21.785 -42.861 1.00 28.89 453 GLN A N 1
ATOM 3632 C CA . GLN A 1 453 ? -38.287 22.839 -41.847 1.00 28.89 453 GLN A CA 1
ATOM 3633 C C . GLN A 1 453 ? -39.081 22.508 -40.573 1.00 28.89 453 GLN A C 1
ATOM 3635 O O . GLN A 1 453 ? -40.294 22.312 -40.632 1.00 28.89 453 GLN A O 1
ATOM 3640 N N . GLN A 1 454 ? -38.428 22.601 -39.412 1.00 29.09 454 GLN A N 1
ATOM 3641 C CA . GLN A 1 454 ? -39.031 23.099 -38.171 1.00 29.09 454 GLN A CA 1
ATOM 3642 C C . GLN A 1 454 ? -38.081 24.120 -37.521 1.00 29.09 454 GLN A C 1
ATOM 3644 O O . GLN A 1 454 ? -36.864 24.054 -37.650 1.00 29.09 454 GLN A O 1
ATOM 3649 N N . THR A 1 455 ? -38.691 25.128 -36.915 1.00 30.33 455 THR A N 1
ATOM 3650 C CA . THR A 1 455 ? -38.217 26.491 -36.637 1.00 30.33 455 THR A CA 1
ATOM 3651 C C . THR A 1 455 ? -37.210 26.655 -35.480 1.00 30.33 455 THR A C 1
ATOM 3653 O O . THR A 1 455 ? -37.516 26.225 -34.375 1.00 30.33 455 THR A O 1
ATOM 3656 N N . MET A 1 456 ? -36.096 27.359 -35.774 1.00 32.62 456 MET A N 1
ATOM 3657 C CA . MET A 1 456 ? -35.174 28.244 -34.995 1.00 32.62 456 MET A CA 1
ATOM 3658 C C . MET A 1 456 ? -34.873 27.977 -33.495 1.00 32.62 456 MET A C 1
ATOM 3660 O O . MET A 1 456 ? -35.781 27.755 -32.699 1.00 32.62 456 MET A O 1
ATOM 3664 N N . PRO A 1 457 ? -33.596 28.114 -33.067 1.00 33.38 457 PRO A N 1
ATOM 3665 C CA . PRO A 1 457 ? -32.996 29.438 -32.804 1.00 33.38 457 PRO A CA 1
ATOM 3666 C C . PRO A 1 457 ? -31.774 29.738 -33.693 1.00 33.38 457 PRO A C 1
ATOM 3668 O O . PRO A 1 457 ? -31.160 28.824 -34.232 1.00 33.38 457 PRO A O 1
ATOM 3671 N N . GLU A 1 458 ? -31.445 31.023 -33.857 1.00 37.25 458 GLU A N 1
ATOM 3672 C CA . GLU A 1 458 ? -30.277 31.520 -34.606 1.00 37.25 458 GLU A CA 1
ATOM 3673 C C . GLU A 1 458 ? -28.974 30.774 -34.253 1.00 37.25 458 GLU A C 1
ATOM 3675 O O . GLU A 1 458 ? -28.603 30.739 -33.077 1.00 37.25 458 GLU A O 1
ATOM 3680 N N . PRO A 1 459 ? -28.238 30.222 -35.238 1.00 37.12 459 PRO A N 1
ATOM 3681 C CA . PRO A 1 459 ? -26.853 29.852 -35.026 1.00 37.12 459 PRO A CA 1
ATOM 3682 C C . PRO A 1 459 ? -26.002 31.125 -35.062 1.00 37.12 459 PRO A C 1
ATOM 3684 O O . PRO A 1 459 ? -25.969 31.838 -36.067 1.00 37.12 459 PRO A O 1
ATOM 3687 N N . GLU A 1 460 ? -25.291 31.399 -33.969 1.00 38.41 460 GLU A N 1
ATOM 3688 C CA . GLU A 1 460 ? -24.113 32.263 -34.030 1.00 38.41 460 GLU A CA 1
ATOM 3689 C C . GLU A 1 460 ? -23.183 31.741 -35.143 1.00 38.41 460 GLU A C 1
ATOM 3691 O O . GLU A 1 460 ? -23.061 30.520 -35.314 1.00 38.41 460 GLU A O 1
ATOM 3696 N N . PRO A 1 461 ? -22.555 32.623 -35.941 1.00 34.44 461 PRO A N 1
ATOM 3697 C CA . PRO A 1 461 ? -21.693 32.189 -37.033 1.00 34.44 461 PRO A CA 1
ATOM 3698 C C . PRO A 1 461 ? -20.595 31.258 -36.492 1.00 34.44 461 PRO A C 1
ATOM 3700 O O . PRO A 1 461 ? -20.053 31.528 -35.416 1.00 34.44 461 PRO A O 1
ATOM 3703 N N . PRO A 1 462 ? -20.250 30.165 -37.200 1.00 40.47 462 PRO A N 1
ATOM 3704 C CA . PRO A 1 462 ? -19.245 29.226 -36.723 1.00 40.47 462 PRO A CA 1
ATOM 3705 C C . PRO A 1 462 ? -17.920 29.966 -36.528 1.00 40.47 462 PRO A C 1
ATOM 3707 O O . PRO A 1 462 ? -17.354 30.504 -37.482 1.00 40.47 462 PRO A O 1
ATOM 3710 N N . LYS A 1 463 ? -17.429 30.008 -35.284 1.00 51.34 463 LYS A N 1
ATOM 3711 C CA . LYS A 1 463 ? -16.071 30.473 -34.993 1.00 51.34 463 LYS A CA 1
ATOM 3712 C C . LYS A 1 463 ? -15.102 29.571 -35.750 1.00 51.34 463 LYS A C 1
ATOM 3714 O O . LYS A 1 463 ? -15.077 28.362 -35.540 1.00 51.34 463 LYS A O 1
ATOM 3719 N N . VAL A 1 464 ? -14.324 30.156 -36.653 1.00 57.38 464 VAL A N 1
ATOM 3720 C CA . VAL A 1 464 ? -13.232 29.454 -37.328 1.00 57.38 464 VAL A CA 1
ATOM 3721 C C . VAL A 1 464 ? -12.121 29.257 -36.297 1.00 57.38 464 VAL A C 1
ATOM 3723 O O . VAL A 1 464 ? -11.382 30.186 -35.988 1.00 57.38 464 VAL A O 1
ATOM 3726 N N . GLU A 1 465 ? -12.041 28.063 -35.714 1.00 63.16 465 GLU A N 1
ATOM 3727 C CA . GLU A 1 465 ? -10.983 27.697 -34.770 1.00 63.16 465 GLU A CA 1
ATOM 3728 C C . GLU A 1 465 ? -9.683 27.398 -35.525 1.00 63.16 465 GLU A C 1
ATOM 3730 O O . GLU A 1 465 ? -9.634 26.516 -36.382 1.00 63.16 465 GLU A O 1
ATOM 3735 N N . LEU A 1 466 ? -8.622 28.145 -35.209 1.00 74.44 466 LEU A N 1
ATOM 3736 C CA . LEU A 1 466 ? -7.326 28.055 -35.893 1.00 74.44 466 LEU A CA 1
ATOM 3737 C C . LEU A 1 466 ? -6.528 26.813 -35.458 1.00 74.44 466 LEU A C 1
ATOM 3739 O O . LEU A 1 466 ? -5.802 26.233 -36.261 1.00 74.44 466 LEU A O 1
ATOM 3743 N N . ILE A 1 467 ? -6.712 26.361 -34.215 1.00 82.12 467 ILE A N 1
ATOM 3744 C CA . ILE A 1 467 ? -6.233 25.083 -33.681 1.00 82.12 467 ILE A CA 1
ATOM 3745 C C . ILE A 1 467 ? -7.455 24.241 -33.279 1.00 82.12 467 ILE A C 1
ATOM 3747 O O . ILE A 1 467 ? -8.161 24.627 -32.342 1.00 82.12 467 ILE A O 1
ATOM 3751 N N . PRO A 1 468 ? -7.694 23.085 -33.929 1.00 75.69 468 PRO A N 1
ATOM 3752 C CA . PRO A 1 468 ? -8.884 22.274 -33.678 1.00 75.69 468 PRO A CA 1
ATOM 3753 C C . PRO A 1 468 ? -8.887 21.569 -32.315 1.00 75.69 468 PRO A C 1
ATOM 3755 O O . PRO A 1 468 ? -7.928 20.884 -31.938 1.00 75.69 468 PRO A O 1
ATOM 3758 N N . GLU A 1 469 ? -10.036 21.581 -31.634 1.00 78.06 469 GLU A N 1
ATOM 3759 C CA . GLU A 1 469 ? -10.266 20.800 -30.407 1.00 78.06 469 GLU A CA 1
ATOM 3760 C C . GLU A 1 469 ? -10.260 19.272 -30.625 1.00 78.06 469 GLU A C 1
ATOM 3762 O O . GLU A 1 469 ? -10.184 18.489 -29.670 1.00 78.06 469 GLU A O 1
ATOM 3767 N N . THR A 1 470 ? -10.304 18.810 -31.875 1.00 76.19 470 THR A N 1
ATOM 3768 C CA . THR A 1 470 ? -10.384 17.387 -32.248 1.00 76.19 470 THR A CA 1
ATOM 3769 C C . THR A 1 470 ? -9.039 16.653 -32.201 1.00 76.19 470 THR A C 1
ATOM 3771 O O . THR A 1 470 ? -9.006 15.426 -32.296 1.00 76.19 470 THR A O 1
ATOM 3774 N N . ILE A 1 471 ? -7.917 17.360 -32.019 1.00 80.69 471 ILE A N 1
ATOM 3775 C CA . ILE A 1 471 ? -6.581 16.748 -32.016 1.00 80.69 471 ILE A CA 1
ATOM 3776 C C . ILE A 1 471 ? -6.313 16.000 -30.699 1.00 80.69 471 ILE A C 1
ATOM 3778 O O . ILE A 1 471 ? -6.214 16.594 -29.625 1.00 80.69 471 ILE A O 1
ATOM 3782 N N . VAL A 1 472 ? -6.116 14.679 -30.800 1.00 78.06 472 VAL A N 1
ATOM 3783 C CA . VAL A 1 472 ? -5.916 13.772 -29.648 1.00 78.06 472 VAL A CA 1
ATOM 3784 C C . VAL A 1 472 ? -4.460 13.317 -29.465 1.00 78.06 472 VAL A C 1
ATOM 3786 O O . VAL A 1 472 ? -4.070 12.878 -28.384 1.00 78.06 472 VAL A O 1
ATOM 3789 N N . LYS A 1 473 ? -3.610 13.411 -30.494 1.00 83.06 473 LYS A N 1
ATOM 3790 C CA . LYS A 1 473 ? -2.210 12.960 -30.422 1.00 83.06 473 LYS A CA 1
ATOM 3791 C C . LYS A 1 473 ? -1.254 14.141 -30.282 1.00 83.06 473 LYS A C 1
ATOM 3793 O O . LYS A 1 473 ? -1.311 15.099 -31.045 1.00 83.06 473 LYS A O 1
ATOM 3798 N N . ARG A 1 474 ? -0.278 14.016 -29.374 1.00 82.12 474 ARG A N 1
ATOM 3799 C CA . ARG A 1 474 ? 0.777 15.031 -29.154 1.00 82.12 474 ARG A CA 1
ATOM 3800 C C . ARG A 1 474 ? 1.613 15.324 -30.399 1.00 82.12 474 ARG A C 1
ATOM 3802 O O . ARG A 1 474 ? 2.055 16.450 -30.571 1.00 82.12 474 ARG A O 1
ATOM 3809 N N . GLN A 1 475 ? 1.858 14.323 -31.244 1.00 82.12 475 GLN A N 1
ATOM 3810 C CA . GLN A 1 475 ? 2.610 14.518 -32.488 1.00 82.12 475 GLN A CA 1
ATOM 3811 C C . GLN A 1 475 ? 1.824 15.355 -33.500 1.00 82.12 475 GLN A C 1
ATOM 3813 O O . GLN A 1 475 ? 2.410 16.207 -34.156 1.00 82.12 475 GLN A O 1
ATOM 3818 N N . ASP A 1 476 ? 0.509 15.157 -33.576 1.00 84.44 476 ASP A N 1
ATOM 3819 C CA . ASP A 1 476 ? -0.348 15.892 -34.506 1.00 84.44 476 ASP A CA 1
ATOM 3820 C C . ASP A 1 476 ? -0.587 17.326 -34.016 1.00 84.44 476 ASP A C 1
ATOM 3822 O O . ASP A 1 476 ? -0.536 18.253 -34.815 1.00 84.44 476 ASP A O 1
ATOM 3826 N N . MET A 1 477 ? -0.683 17.543 -32.697 1.00 85.94 477 MET A N 1
ATOM 3827 C CA . MET A 1 477 ? -0.744 18.898 -32.127 1.00 85.94 477 MET A CA 1
ATOM 3828 C C . MET A 1 477 ? 0.534 19.702 -32.398 1.00 85.94 477 MET A C 1
ATOM 3830 O O . MET A 1 477 ? 0.474 20.890 -32.694 1.00 85.94 477 MET A O 1
ATOM 3834 N N . ARG A 1 478 ? 1.705 19.053 -32.358 1.00 85.06 478 ARG A N 1
ATOM 3835 C CA . ARG A 1 478 ? 2.967 19.704 -32.745 1.00 85.06 478 ARG A CA 1
ATOM 3836 C C . ARG A 1 478 ? 2.982 20.069 -34.228 1.00 85.06 478 ARG A C 1
ATOM 3838 O O . ARG A 1 478 ? 3.393 21.164 -34.575 1.00 85.06 478 ARG A O 1
ATOM 3845 N N . LYS A 1 479 ? 2.492 19.194 -35.109 1.00 85.50 479 LYS A N 1
ATOM 3846 C CA . LYS A 1 479 ? 2.368 19.535 -36.536 1.00 85.50 479 LYS A CA 1
ATOM 3847 C C . LYS A 1 479 ? 1.448 20.735 -36.759 1.00 85.50 479 LYS A C 1
ATOM 3849 O O . LYS A 1 479 ? 1.727 21.531 -37.644 1.00 85.50 479 LYS A O 1
ATOM 3854 N N . GLU A 1 480 ? 0.399 20.879 -35.951 1.00 85.81 480 GLU A N 1
ATOM 3855 C CA . GLU A 1 480 ? -0.495 22.035 -36.032 1.00 85.81 480 GLU A CA 1
ATOM 3856 C C . GLU A 1 480 ? 0.182 23.319 -35.545 1.00 85.81 480 GLU A C 1
ATOM 3858 O O . GLU A 1 480 ? 0.153 24.329 -36.239 1.00 85.81 480 GLU A O 1
ATOM 3863 N N . PHE A 1 481 ? 0.890 23.265 -34.414 1.00 86.44 481 PHE A N 1
ATOM 3864 C CA . PHE A 1 481 ? 1.663 24.404 -33.908 1.00 86.44 481 PHE A CA 1
ATOM 3865 C C . PHE A 1 481 ? 2.733 24.854 -34.910 1.00 86.44 481 PHE A C 1
ATOM 3867 O O . PHE A 1 481 ? 2.937 26.050 -35.085 1.00 86.44 481 PHE A O 1
ATOM 3874 N N . ALA A 1 482 ? 3.377 23.915 -35.611 1.00 86.19 482 ALA A N 1
ATOM 3875 C CA . ALA A 1 482 ? 4.381 24.216 -36.633 1.00 86.19 482 ALA A CA 1
ATOM 3876 C C . ALA A 1 482 ? 3.834 25.030 -37.823 1.00 86.19 482 ALA A C 1
ATOM 3878 O O . ALA A 1 482 ? 4.608 25.674 -38.520 1.00 86.19 482 ALA A O 1
ATOM 3879 N N . LYS A 1 483 ? 2.513 25.046 -38.058 1.00 87.75 483 LYS A N 1
ATOM 3880 C CA . LYS A 1 483 ? 1.904 25.905 -39.091 1.00 87.75 483 LYS A CA 1
ATOM 3881 C C . LYS A 1 483 ? 1.846 27.376 -38.676 1.00 87.75 483 LYS A C 1
ATOM 3883 O O . LYS A 1 483 ? 1.793 28.246 -39.538 1.00 87.75 483 LYS A O 1
ATOM 3888 N N . PHE A 1 484 ? 1.840 27.642 -37.371 1.00 87.62 484 PHE A N 1
ATOM 3889 C CA . PHE A 1 484 ? 1.647 28.974 -36.793 1.00 87.62 484 PHE A CA 1
ATOM 3890 C C . PHE A 1 484 ? 2.889 29.497 -36.061 1.00 87.62 484 PHE A C 1
ATOM 3892 O O . PHE A 1 484 ? 2.833 30.576 -35.471 1.00 87.62 484 PHE A O 1
ATOM 3899 N N . VAL A 1 485 ? 4.000 28.757 -36.082 1.00 89.12 485 VAL A N 1
ATOM 3900 C CA . VAL A 1 485 ? 5.275 29.152 -35.475 1.00 89.12 485 VAL A CA 1
ATOM 3901 C C . VAL A 1 485 ? 6.359 29.186 -36.545 1.00 89.12 485 VAL A C 1
ATOM 3903 O O . VAL A 1 485 ? 6.567 28.213 -37.262 1.00 89.12 485 VAL A O 1
ATOM 3906 N N . ASP A 1 486 ? 7.072 30.306 -36.627 1.00 89.50 486 ASP A N 1
ATOM 3907 C CA . ASP A 1 486 ? 8.232 30.455 -37.505 1.00 89.50 486 ASP A CA 1
ATOM 3908 C C . ASP A 1 486 ? 9.503 29.976 -36.784 1.00 89.50 486 ASP A C 1
ATOM 3910 O O . ASP A 1 486 ? 10.239 30.758 -36.173 1.00 89.50 486 ASP A O 1
ATOM 3914 N N . ASP A 1 487 ? 9.742 28.663 -36.843 1.00 83.88 487 ASP A N 1
ATOM 3915 C CA . ASP A 1 487 ? 10.940 28.024 -36.281 1.00 83.88 487 ASP A CA 1
ATOM 3916 C C . ASP A 1 487 ? 12.231 28.619 -36.867 1.00 83.88 487 ASP A C 1
ATOM 3918 O O . ASP A 1 487 ? 13.207 28.837 -36.150 1.00 83.88 487 ASP A O 1
ATOM 3922 N N . GLY A 1 488 ? 12.234 28.943 -38.164 1.00 83.12 488 GLY A N 1
ATOM 3923 C CA . GLY A 1 488 ? 13.410 29.467 -38.857 1.00 83.12 488 GLY A CA 1
ATOM 3924 C C . GLY A 1 488 ? 13.793 30.882 -38.420 1.00 83.12 488 GLY A C 1
ATOM 3925 O O . GLY A 1 488 ? 14.981 31.222 -38.425 1.00 83.12 488 GLY A O 1
ATOM 3926 N N . TYR A 1 489 ? 12.812 31.705 -38.043 1.00 89.75 489 TYR A N 1
ATOM 3927 C CA . TYR A 1 489 ? 13.035 33.000 -37.405 1.00 89.75 489 TYR A CA 1
ATOM 3928 C C . TYR A 1 489 ? 13.591 32.820 -35.990 1.00 89.75 489 TYR A C 1
ATOM 3930 O O . TYR A 1 489 ? 14.690 33.303 -35.714 1.00 89.75 489 TYR A O 1
ATOM 3938 N N . LEU A 1 490 ? 12.895 32.066 -35.130 1.00 87.06 490 LEU A N 1
ATOM 3939 C CA . LEU A 1 490 ? 13.260 31.892 -33.717 1.00 87.06 490 LEU A CA 1
ATOM 3940 C C . LEU A 1 490 ? 14.636 31.241 -33.536 1.00 87.06 490 LEU A C 1
ATOM 3942 O O . LEU A 1 490 ? 15.406 31.640 -32.663 1.00 87.06 490 LEU A O 1
ATOM 3946 N N . GLU A 1 491 ? 15.004 30.285 -34.387 1.00 83.31 491 GLU A N 1
ATOM 3947 C CA . GLU A 1 491 ? 16.334 29.674 -34.346 1.00 83.31 491 GLU A CA 1
ATOM 3948 C C . GLU A 1 491 ? 17.466 30.670 -34.644 1.00 83.31 491 GLU A C 1
ATOM 3950 O O . GLU A 1 491 ? 18.589 30.469 -34.170 1.00 83.31 491 GLU A O 1
ATOM 3955 N N . LYS A 1 492 ? 17.192 31.748 -35.391 1.00 84.81 492 LYS A N 1
ATOM 3956 C CA . LYS A 1 492 ? 18.176 32.782 -35.747 1.00 84.81 492 LYS A CA 1
ATOM 3957 C C . LYS A 1 492 ? 18.229 33.932 -34.745 1.00 84.81 492 LYS A C 1
ATOM 3959 O O . LYS A 1 492 ? 19.311 34.479 -34.544 1.00 84.81 492 LYS A O 1
ATOM 3964 N N . THR A 1 493 ? 17.102 34.314 -34.146 1.00 84.00 493 THR A N 1
ATOM 3965 C CA . THR A 1 493 ? 17.029 35.428 -33.186 1.00 84.00 493 THR A CA 1
ATOM 3966 C C . THR A 1 493 ? 17.360 35.023 -31.752 1.00 84.00 493 THR A C 1
ATOM 3968 O O . THR A 1 493 ? 17.927 35.839 -31.028 1.00 84.00 493 THR A O 1
ATOM 3971 N N . LEU A 1 494 ? 17.060 33.787 -31.335 1.00 88.94 494 LEU A N 1
ATOM 3972 C CA . LEU A 1 494 ? 17.255 33.345 -29.950 1.00 88.94 494 LEU A CA 1
ATOM 3973 C C . LEU A 1 494 ? 18.697 32.894 -29.656 1.00 88.94 494 LEU A C 1
ATOM 3975 O O . LEU A 1 494 ? 19.337 32.182 -30.447 1.00 88.94 494 LEU A O 1
ATOM 3979 N N . THR A 1 495 ? 19.180 33.243 -28.459 1.00 89.19 495 THR A N 1
ATOM 3980 C CA . THR A 1 495 ? 20.458 32.754 -27.914 1.00 89.19 495 THR A CA 1
ATOM 3981 C C . THR A 1 495 ? 20.413 31.243 -27.645 1.00 89.19 495 THR A C 1
ATOM 3983 O O . THR A 1 495 ? 19.360 30.608 -27.702 1.00 89.19 495 THR A O 1
ATOM 3986 N N . SER A 1 496 ? 21.563 30.628 -27.345 1.00 83.62 496 SER A N 1
ATOM 3987 C CA . SER A 1 496 ? 21.634 29.183 -27.071 1.00 83.62 496 SER A CA 1
ATOM 3988 C C . SER A 1 496 ? 20.744 28.757 -25.891 1.00 83.62 496 SER A C 1
ATOM 3990 O O . SER A 1 496 ? 20.017 27.769 -26.009 1.00 83.62 496 SER A O 1
ATOM 3992 N N . GLY A 1 497 ? 20.763 29.504 -24.781 1.00 81.75 497 GLY A N 1
ATOM 3993 C CA . GLY A 1 497 ? 19.925 29.235 -23.610 1.00 81.75 497 GLY A CA 1
ATOM 3994 C C . GLY A 1 497 ? 18.432 29.469 -23.867 1.00 81.75 497 GLY A C 1
ATOM 3995 O O . GLY A 1 497 ? 17.597 28.643 -23.489 1.00 81.75 497 GLY A O 1
ATOM 3996 N N . GLN A 1 498 ? 18.086 30.517 -24.617 1.00 88.69 498 GLN A N 1
ATOM 3997 C CA . GLN A 1 498 ? 16.705 30.801 -25.026 1.00 88.69 498 GLN A CA 1
ATOM 3998 C C . GLN A 1 498 ? 16.157 29.759 -26.007 1.00 88.69 498 GLN A C 1
ATOM 4000 O O . GLN A 1 498 ? 14.995 29.374 -25.914 1.00 88.69 498 GLN A O 1
ATOM 4005 N N . ARG A 1 499 ? 16.986 29.242 -26.920 1.00 87.62 499 ARG A N 1
ATOM 4006 C CA . ARG A 1 499 ? 16.594 28.172 -27.850 1.00 87.62 499 ARG A CA 1
ATOM 4007 C C . ARG A 1 499 ? 16.315 26.861 -27.115 1.00 87.62 499 ARG A C 1
ATOM 4009 O O . ARG A 1 499 ? 15.355 26.162 -27.435 1.00 87.62 499 ARG A O 1
ATOM 4016 N N . GLY A 1 500 ? 17.120 26.550 -26.097 1.00 84.06 500 GLY A N 1
ATOM 4017 C CA . GLY A 1 500 ? 16.861 25.428 -25.194 1.00 84.06 500 GLY A CA 1
ATOM 4018 C C . GLY A 1 500 ? 15.506 25.558 -24.493 1.00 84.06 500 GLY A C 1
ATOM 4019 O O . GLY A 1 500 ? 14.718 24.609 -24.502 1.00 84.06 500 GLY A O 1
ATOM 4020 N N . ALA A 1 501 ? 15.209 26.750 -23.966 1.00 88.25 501 ALA A N 1
ATOM 4021 C CA . ALA A 1 501 ? 13.925 27.056 -23.342 1.00 88.25 501 ALA A CA 1
ATOM 4022 C C . ALA A 1 501 ? 12.761 26.948 -24.332 1.00 88.25 501 ALA A C 1
ATOM 4024 O O . ALA A 1 501 ? 11.771 26.279 -24.040 1.00 88.25 501 ALA A O 1
ATOM 4025 N N . TYR A 1 502 ? 12.907 27.527 -25.525 1.00 92.31 502 TYR A N 1
ATOM 4026 C CA . TYR A 1 502 ? 11.911 27.503 -26.593 1.00 92.31 502 TYR A CA 1
ATOM 4027 C C . TYR A 1 502 ? 11.440 26.081 -26.927 1.00 92.31 502 TYR A C 1
ATOM 4029 O O . TYR A 1 502 ? 10.239 25.807 -26.897 1.00 92.31 502 TYR A O 1
ATOM 4037 N N . HIS A 1 503 ? 12.361 25.145 -27.180 1.00 89.44 503 HIS A N 1
ATOM 4038 C CA . HIS A 1 503 ? 11.981 23.774 -27.534 1.00 89.44 503 HIS A CA 1
ATOM 4039 C C . HIS A 1 503 ? 11.222 23.056 -26.409 1.00 89.44 503 HIS A C 1
ATOM 4041 O O . HIS A 1 503 ? 10.351 22.222 -26.681 1.00 89.44 503 HIS A O 1
ATOM 4047 N N . GLU A 1 504 ? 11.533 23.370 -25.150 1.00 89.19 504 GLU A N 1
ATOM 4048 C CA . GLU A 1 504 ? 10.852 22.787 -23.995 1.00 89.19 504 GLU A CA 1
ATOM 4049 C C . GLU A 1 504 ? 9.476 23.429 -23.758 1.00 89.19 504 GLU A C 1
ATOM 4051 O O . GLU A 1 504 ? 8.505 22.709 -23.514 1.00 89.19 504 GLU A O 1
ATOM 4056 N N . ILE A 1 505 ? 9.356 24.749 -23.938 1.00 90.62 505 ILE A N 1
ATOM 4057 C CA . ILE A 1 505 ? 8.087 25.494 -23.916 1.00 90.62 505 ILE A CA 1
ATOM 4058 C C . ILE A 1 505 ? 7.142 24.953 -24.991 1.00 90.62 505 ILE A C 1
ATOM 4060 O O . ILE A 1 505 ? 6.021 24.538 -24.690 1.00 90.62 505 ILE A O 1
ATOM 4064 N N . TYR A 1 506 ? 7.621 24.863 -26.232 1.00 90.12 506 TYR A N 1
ATOM 4065 C CA . TYR A 1 506 ? 6.871 24.338 -27.368 1.00 90.12 506 TYR A CA 1
ATOM 4066 C C . TYR A 1 506 ? 6.362 22.914 -27.101 1.00 90.12 506 TYR A C 1
ATOM 4068 O O . TYR A 1 506 ? 5.186 22.591 -27.295 1.00 90.12 506 TYR A O 1
ATOM 4076 N N . ARG A 1 507 ? 7.243 22.045 -26.589 1.00 89.62 507 ARG A N 1
ATOM 4077 C CA . ARG A 1 507 ? 6.913 20.659 -26.241 1.00 89.62 507 ARG A CA 1
ATOM 4078 C C . ARG A 1 507 ? 5.839 20.576 -25.160 1.00 89.62 507 ARG A C 1
ATOM 4080 O O . ARG A 1 507 ? 4.961 19.711 -25.261 1.00 89.62 507 ARG A O 1
ATOM 4087 N N . HIS A 1 508 ? 5.950 21.413 -24.132 1.00 89.38 508 HIS A N 1
ATOM 4088 C CA . HIS A 1 508 ? 5.064 21.413 -22.978 1.00 89.38 508 HIS A CA 1
ATOM 4089 C C . HIS A 1 508 ? 3.673 21.953 -23.336 1.00 89.38 508 HIS A C 1
ATOM 4091 O O . HIS A 1 508 ? 2.673 21.294 -23.049 1.00 89.38 508 HIS A O 1
ATOM 4097 N N . LEU A 1 509 ? 3.594 23.079 -24.049 1.00 88.06 509 LEU A N 1
ATOM 4098 C CA . LEU A 1 509 ? 2.326 23.687 -24.468 1.00 88.06 509 LEU A CA 1
ATOM 4099 C C . LEU A 1 509 ? 1.543 22.798 -25.435 1.00 88.06 509 LEU A C 1
ATOM 4101 O O . LEU A 1 509 ? 0.353 22.552 -25.223 1.00 88.06 509 LEU A O 1
ATOM 4105 N N . ALA A 1 510 ? 2.220 22.203 -26.422 1.00 88.06 510 ALA A N 1
ATOM 4106 C CA . ALA A 1 510 ? 1.589 21.242 -27.323 1.00 88.06 510 ALA A CA 1
ATOM 4107 C C . ALA A 1 510 ? 1.053 20.003 -26.577 1.00 88.06 510 ALA A C 1
ATOM 4109 O O . ALA A 1 510 ? 0.092 19.377 -27.018 1.00 88.06 510 ALA A O 1
ATOM 4110 N N . ALA A 1 511 ? 1.649 19.625 -25.438 1.00 87.38 511 ALA A N 1
ATOM 4111 C CA . ALA A 1 511 ? 1.148 18.525 -24.616 1.00 87.38 511 ALA A CA 1
ATOM 4112 C C . ALA A 1 511 ? -0.076 18.915 -23.769 1.00 87.38 511 ALA A C 1
ATOM 4114 O O . ALA A 1 511 ? -0.909 18.047 -23.516 1.00 87.38 511 ALA A O 1
ATOM 4115 N N . ARG A 1 512 ? -0.196 20.186 -23.355 1.00 85.62 512 ARG A N 1
ATOM 4116 C CA . ARG A 1 512 ? -1.339 20.716 -22.587 1.00 85.62 512 ARG A CA 1
ATOM 4117 C C . ARG A 1 512 ? -2.578 20.990 -23.436 1.00 85.62 512 ARG A C 1
ATOM 4119 O O . ARG A 1 512 ? -3.686 20.941 -22.917 1.00 85.62 512 ARG A O 1
ATOM 4126 N N . CYS A 1 513 ? -2.402 21.189 -24.740 1.00 86.31 513 CYS A N 1
ATOM 4127 C CA . CYS A 1 513 ? -3.507 21.363 -25.687 1.00 86.31 513 CYS A CA 1
ATOM 4128 C C . CYS A 1 513 ? -4.138 20.025 -26.144 1.00 86.31 513 CYS A C 1
ATOM 4130 O O . CYS A 1 513 ? -5.123 20.004 -26.882 1.00 86.31 513 CYS A O 1
ATOM 4132 N N . VAL A 1 514 ? -3.611 18.885 -25.689 1.00 86.69 514 VAL A N 1
ATOM 4133 C CA . VAL A 1 514 ? -4.105 17.534 -26.005 1.00 86.69 514 VAL A CA 1
ATOM 4134 C C . VAL A 1 514 ? -4.863 16.962 -24.800 1.00 86.69 514 VAL A C 1
ATOM 4136 O O . VAL A 1 514 ? -4.472 17.252 -23.670 1.00 86.69 514 VAL A O 1
ATOM 4139 N N . PRO A 1 515 ? -5.919 16.142 -24.993 1.00 81.38 515 PRO A N 1
ATOM 4140 C CA . PRO A 1 515 ? -6.649 15.531 -23.887 1.00 81.38 515 PRO A CA 1
ATOM 4141 C C . PRO A 1 515 ? -5.728 14.797 -22.915 1.00 81.38 515 PRO A C 1
ATOM 4143 O O . PRO A 1 515 ? -4.864 14.009 -23.321 1.00 81.38 515 PRO A O 1
ATOM 4146 N N . SER A 1 516 ? -5.930 15.022 -21.618 1.00 76.50 516 SER A N 1
ATOM 4147 C CA . SER A 1 516 ? -5.283 14.201 -20.606 1.00 76.50 516 SER A CA 1
ATOM 4148 C C . SER A 1 516 ? -5.697 12.721 -20.745 1.00 76.50 516 SER A C 1
ATOM 4150 O O . SER A 1 516 ? -6.813 12.398 -21.157 1.00 76.50 516 SER A O 1
ATOM 4152 N N . PRO A 1 517 ? -4.833 11.766 -20.351 1.00 71.44 517 PRO A N 1
ATOM 4153 C CA . PRO A 1 517 ? -5.198 10.347 -20.350 1.00 71.44 517 PRO A CA 1
ATOM 4154 C C . PRO A 1 517 ? -6.445 10.037 -19.503 1.00 71.44 517 PRO A C 1
ATOM 4156 O O . PRO A 1 517 ? -7.124 9.043 -19.745 1.00 71.44 517 PRO A O 1
ATOM 4159 N N . SER A 1 518 ? -6.738 10.894 -18.516 1.00 62.50 518 SER A N 1
ATOM 4160 C CA . SER A 1 518 ? -7.934 10.827 -17.673 1.00 62.50 518 SER A CA 1
ATOM 4161 C C . SER A 1 518 ? -9.193 11.277 -18.423 1.00 62.50 518 SER A C 1
ATOM 4163 O O . SER A 1 518 ? -10.207 10.581 -18.371 1.00 62.50 518 SER A O 1
ATOM 4165 N N . SER A 1 519 ? -9.132 12.387 -19.174 1.00 66.31 519 SER A N 1
ATOM 4166 C CA . SER A 1 519 ? -10.275 12.874 -19.961 1.00 66.31 519 SER A CA 1
ATOM 4167 C C . SER A 1 519 ? -10.621 11.935 -21.120 1.00 66.31 519 SER A C 1
ATOM 4169 O O . SER A 1 519 ? -11.799 11.664 -21.342 1.00 66.31 519 SER A O 1
ATOM 4171 N N . LEU A 1 520 ? -9.622 11.320 -21.766 1.00 66.25 520 LEU A N 1
ATOM 4172 C CA . LEU A 1 520 ? -9.839 10.284 -22.792 1.00 66.25 520 LEU A CA 1
ATOM 4173 C C . LEU A 1 520 ? -10.497 9.013 -22.252 1.00 66.25 520 LEU A C 1
ATOM 4175 O O . LEU A 1 520 ? -11.255 8.365 -22.968 1.00 66.25 520 LEU A O 1
ATOM 4179 N N . ARG A 1 521 ? -10.192 8.637 -21.006 1.00 58.22 521 ARG A N 1
ATOM 4180 C CA . ARG A 1 521 ? -10.712 7.411 -20.386 1.00 58.22 521 ARG A CA 1
ATOM 4181 C C . ARG A 1 521 ? -12.130 7.588 -19.849 1.00 58.22 521 ARG A C 1
ATOM 4183 O O . ARG A 1 521 ? -12.926 6.662 -19.935 1.00 58.22 521 ARG A O 1
ATOM 4190 N N . ASN A 1 522 ? -12.428 8.761 -19.293 1.00 54.62 522 ASN A N 1
ATOM 4191 C CA . ASN A 1 522 ? -13.658 8.987 -18.535 1.00 54.62 522 ASN A CA 1
ATOM 4192 C C . ASN A 1 522 ? -14.696 9.835 -19.291 1.00 54.62 522 ASN A C 1
ATOM 4194 O O . ASN A 1 522 ? -15.781 10.065 -18.764 1.00 54.62 522 ASN A O 1
ATOM 4198 N N . GLY A 1 523 ? -14.370 10.344 -20.485 1.00 54.88 523 GLY A N 1
ATOM 4199 C CA . GLY A 1 523 ? -15.270 11.182 -21.286 1.00 54.88 523 GLY A CA 1
ATOM 4200 C C . GLY A 1 523 ? -15.589 12.552 -20.670 1.00 54.88 523 GLY A C 1
ATOM 4201 O O . GLY A 1 523 ? -16.516 13.220 -21.123 1.00 54.88 523 GLY A O 1
ATOM 4202 N N . LEU A 1 524 ? -14.852 12.980 -19.636 1.00 55.38 524 LEU A N 1
ATOM 4203 C CA . LEU A 1 524 ? -15.002 14.313 -19.047 1.00 55.38 524 LEU A CA 1
ATOM 4204 C C . LEU A 1 524 ? -14.404 15.381 -19.969 1.00 55.38 524 LEU A C 1
ATOM 4206 O O . LEU A 1 524 ? -13.310 15.200 -20.508 1.00 55.38 524 LEU A O 1
ATOM 4210 N N . LYS A 1 525 ? -15.092 16.524 -20.088 1.00 61.84 525 LYS A N 1
ATOM 4211 C CA . LYS A 1 525 ? -14.542 17.712 -20.749 1.00 61.84 525 LYS A CA 1
ATOM 4212 C C . LYS A 1 525 ? -13.325 18.207 -19.967 1.00 61.84 525 LYS A C 1
ATOM 4214 O O . LYS A 1 525 ? -13.395 18.445 -18.766 1.00 61.84 525 LYS A O 1
ATOM 4219 N N . ASP A 1 526 ? -12.203 18.333 -20.663 1.00 75.56 526 ASP A N 1
ATOM 4220 C CA . ASP A 1 526 ? -10.941 18.810 -20.105 1.00 75.56 526 ASP A CA 1
ATOM 4221 C C . ASP A 1 526 ? -10.944 20.349 -20.136 1.00 75.56 526 ASP A C 1
ATOM 4223 O O . ASP A 1 526 ? -10.431 20.963 -21.068 1.00 75.56 526 ASP A O 1
ATOM 4227 N N . GLU A 1 527 ? -11.624 20.975 -19.170 1.00 77.06 527 GLU A N 1
ATOM 4228 C CA . GLU A 1 527 ? -11.862 22.433 -19.142 1.00 77.06 527 GLU A CA 1
ATOM 4229 C C . GLU A 1 527 ? -10.561 23.243 -19.222 1.00 77.06 527 GLU A C 1
ATOM 4231 O O . GLU A 1 527 ? -10.487 24.238 -19.939 1.00 77.06 527 GLU A O 1
ATOM 4236 N N . MET A 1 528 ? -9.501 22.767 -18.561 1.00 73.62 528 MET A N 1
ATOM 4237 C CA . MET A 1 528 ? -8.182 23.398 -18.616 1.00 73.62 528 MET A CA 1
ATOM 4238 C C . MET A 1 528 ? -7.568 23.321 -20.014 1.00 73.62 528 MET A C 1
ATOM 4240 O O . MET A 1 528 ? -7.041 24.316 -20.503 1.00 73.62 528 MET A O 1
ATOM 4244 N N . ARG A 1 529 ? -7.658 22.169 -20.691 1.00 85.88 529 ARG A N 1
ATOM 4245 C CA . ARG A 1 529 ? -7.209 22.026 -22.086 1.00 85.88 529 ARG A CA 1
ATOM 4246 C C . ARG A 1 529 ? -7.953 22.987 -23.013 1.00 85.88 529 ARG A C 1
ATOM 4248 O O . ARG A 1 529 ? -7.317 23.627 -23.845 1.00 85.88 529 ARG A O 1
ATOM 4255 N N . LEU A 1 530 ? -9.278 23.070 -22.882 1.00 85.00 530 LEU A N 1
ATOM 4256 C CA . LEU A 1 530 ? -10.106 23.970 -23.692 1.00 85.00 530 LEU A CA 1
ATOM 4257 C C . LEU A 1 530 ? -9.705 25.431 -23.468 1.00 85.00 530 LEU A C 1
ATOM 4259 O O . LEU A 1 530 ? -9.604 26.198 -24.421 1.00 85.00 530 LEU A O 1
ATOM 4263 N N . HIS A 1 531 ? -9.380 25.794 -22.227 1.00 82.94 531 HIS A N 1
ATOM 4264 C CA . HIS A 1 531 ? -8.884 27.125 -21.909 1.00 82.94 531 HIS A CA 1
ATOM 4265 C C . HIS A 1 531 ? -7.517 27.416 -22.555 1.00 82.94 531 HIS A C 1
ATOM 4267 O O . HIS A 1 531 ? -7.354 28.468 -23.167 1.00 82.94 531 HIS A O 1
ATOM 4273 N N . TYR A 1 532 ? -6.571 26.467 -22.528 1.00 86.25 532 TYR A N 1
ATOM 4274 C CA . TYR A 1 532 ? -5.295 26.608 -23.245 1.00 86.25 532 TYR A CA 1
ATOM 4275 C C . TYR A 1 532 ? -5.484 26.758 -24.760 1.00 86.25 532 TYR A C 1
ATOM 4277 O O . TYR A 1 532 ? -4.843 27.612 -25.370 1.00 86.25 532 TYR A O 1
ATOM 4285 N N . LEU A 1 533 ? -6.369 25.964 -25.370 1.00 88.06 533 LEU A N 1
ATOM 4286 C CA . LEU A 1 533 ? -6.682 26.060 -26.800 1.00 88.06 533 LEU A CA 1
ATOM 4287 C C . LEU A 1 533 ? -7.284 27.423 -27.161 1.00 88.06 533 LEU A C 1
ATOM 4289 O O . LEU A 1 533 ? -6.856 28.034 -28.139 1.00 88.06 533 LEU A O 1
ATOM 4293 N N . ALA A 1 534 ? -8.208 27.931 -26.342 1.00 86.12 534 ALA A N 1
ATOM 4294 C CA . ALA A 1 534 ? -8.788 29.259 -26.518 1.00 86.12 534 ALA A CA 1
ATOM 4295 C C . ALA A 1 534 ? -7.719 30.363 -26.457 1.00 86.12 534 ALA A C 1
ATOM 4297 O O . ALA A 1 534 ? -7.674 31.214 -27.343 1.00 86.12 534 ALA A O 1
ATOM 4298 N N . CYS A 1 535 ? -6.809 30.307 -25.479 1.00 86.38 535 CYS A N 1
ATOM 4299 C CA . CYS A 1 535 ? -5.708 31.264 -25.351 1.00 86.38 535 CYS A CA 1
ATOM 4300 C C . CYS A 1 535 ? -4.735 31.215 -26.542 1.00 86.38 535 CYS A C 1
ATOM 4302 O O . CYS A 1 535 ? -4.269 32.257 -26.996 1.00 86.38 535 CYS A O 1
ATOM 4304 N N . MET A 1 536 ? -4.421 30.030 -27.081 1.00 91.69 536 MET A N 1
ATOM 4305 C CA . MET A 1 536 ? -3.567 29.931 -28.274 1.00 91.69 536 MET A CA 1
ATOM 4306 C C . MET A 1 536 ? -4.274 30.481 -29.519 1.00 91.69 536 MET A C 1
ATOM 4308 O O . MET A 1 536 ? -3.664 31.225 -30.285 1.00 91.69 536 MET A O 1
ATOM 4312 N N . ASN A 1 537 ? -5.561 30.170 -29.699 1.00 89.44 537 ASN A N 1
ATOM 4313 C CA . ASN A 1 537 ? -6.361 30.697 -30.805 1.00 89.44 537 ASN A CA 1
ATOM 4314 C C . ASN A 1 537 ? -6.470 32.229 -30.754 1.00 89.44 537 ASN A C 1
ATOM 4316 O O . ASN A 1 537 ? -6.318 32.869 -31.789 1.00 89.44 537 ASN A O 1
ATOM 4320 N N . GLU A 1 538 ? -6.625 32.820 -29.566 1.00 87.81 538 GLU A N 1
ATOM 4321 C CA . GLU A 1 538 ? -6.660 34.277 -29.365 1.00 87.81 538 GLU A CA 1
ATOM 4322 C C . GLU A 1 538 ? -5.360 34.966 -29.825 1.00 87.81 538 GLU A C 1
ATOM 4324 O O . GLU A 1 538 ? -5.377 36.033 -30.442 1.00 87.81 538 GLU A O 1
ATOM 4329 N N . VAL A 1 539 ? -4.205 34.345 -29.569 1.00 87.62 539 VAL A N 1
ATOM 4330 C CA . VAL A 1 539 ? -2.904 34.872 -30.014 1.00 87.62 539 VAL A CA 1
ATOM 4331 C C . VAL A 1 539 ? -2.779 34.813 -31.529 1.00 87.62 539 VAL A C 1
ATOM 4333 O O . VAL A 1 539 ? -2.327 35.783 -32.137 1.00 87.62 539 VAL A O 1
ATOM 4336 N N . ILE A 1 540 ? -3.188 33.702 -32.146 1.00 88.19 540 ILE A N 1
ATOM 4337 C CA . ILE A 1 540 ? -3.131 33.553 -33.604 1.00 88.19 540 ILE A CA 1
ATOM 4338 C C . ILE A 1 540 ? -4.113 34.522 -34.269 1.00 88.19 540 ILE A C 1
ATOM 4340 O O . ILE A 1 540 ? -3.759 35.145 -35.263 1.00 88.19 540 ILE A O 1
ATOM 4344 N N . GLU A 1 541 ? -5.300 34.725 -33.701 1.00 85.94 541 GLU A N 1
ATOM 4345 C CA . GLU A 1 541 ? -6.273 35.698 -34.205 1.00 85.94 541 GLU A CA 1
ATOM 4346 C C . GLU A 1 541 ? -5.710 37.129 -34.174 1.00 85.94 541 GLU A C 1
ATOM 4348 O O . GLU A 1 541 ? -5.859 37.883 -35.135 1.00 85.94 541 GLU A O 1
ATOM 4353 N N . LYS A 1 542 ? -4.999 37.497 -33.101 1.00 84.50 542 LYS A N 1
ATOM 4354 C CA . LYS A 1 542 ? -4.469 38.854 -32.915 1.00 84.50 542 LYS A CA 1
ATOM 4355 C C . LYS A 1 542 ? -3.155 39.131 -33.652 1.00 84.50 542 LYS A C 1
ATOM 4357 O O . LYS A 1 542 ? -2.949 40.248 -34.124 1.00 84.50 542 LYS A O 1
ATOM 4362 N N . TYR A 1 543 ? -2.248 38.158 -33.712 1.00 82.88 543 TYR A N 1
ATOM 4363 C CA . TYR A 1 543 ? -0.883 38.334 -34.232 1.00 82.88 543 TYR A CA 1
ATOM 4364 C C . TYR A 1 543 ? -0.599 37.519 -35.502 1.00 82.88 543 TYR A C 1
ATOM 4366 O O . TYR A 1 543 ? 0.508 37.584 -36.037 1.00 82.88 543 TYR A O 1
ATOM 4374 N N . GLY A 1 544 ? -1.558 36.721 -35.976 1.00 82.44 544 GLY A N 1
ATOM 4375 C CA . GLY A 1 544 ? -1.406 35.830 -37.131 1.00 82.44 544 GLY A CA 1
ATOM 4376 C C . GLY A 1 544 ? -0.455 34.648 -36.904 1.00 82.44 544 GLY A C 1
ATOM 4377 O O . GLY A 1 544 ? -0.249 33.851 -37.815 1.00 82.44 544 GLY A O 1
ATOM 4378 N N . SER A 1 545 ? 0.160 34.536 -35.722 1.00 89.62 545 SER A N 1
ATOM 4379 C CA . SER A 1 545 ? 1.160 33.517 -35.391 1.00 89.62 545 SER A CA 1
ATOM 4380 C C . SER A 1 545 ? 1.330 33.367 -33.876 1.00 89.62 545 SER A C 1
ATOM 4382 O O . SER A 1 545 ? 1.067 34.295 -33.113 1.00 89.62 545 SER A O 1
ATOM 4384 N N . LEU A 1 546 ? 1.819 32.204 -33.441 1.00 90.44 546 LEU A N 1
ATOM 4385 C CA . LEU A 1 546 ? 2.249 31.934 -32.064 1.00 90.44 546 LEU A CA 1
ATOM 4386 C C . LEU A 1 546 ? 3.704 32.357 -31.806 1.00 90.44 546 LEU A C 1
ATOM 4388 O O . LEU A 1 546 ? 4.141 32.374 -30.654 1.00 90.44 546 LEU A O 1
ATOM 4392 N N . THR A 1 547 ? 4.450 32.716 -32.854 1.00 91.38 547 THR A N 1
ATOM 4393 C CA . THR A 1 547 ? 5.860 33.130 -32.785 1.00 91.38 547 THR A CA 1
ATOM 4394 C C . THR A 1 547 ? 6.127 34.196 -31.710 1.00 91.38 547 THR A C 1
ATOM 4396 O O . THR A 1 547 ? 7.033 33.977 -30.909 1.00 91.38 547 THR A O 1
ATOM 4399 N N . PRO A 1 548 ? 5.333 35.283 -31.580 1.00 88.25 548 PRO A N 1
ATOM 4400 C CA . PRO A 1 548 ? 5.593 36.319 -30.576 1.00 88.25 548 PRO A CA 1
ATOM 4401 C C . PRO A 1 548 ? 5.437 35.824 -29.134 1.00 88.25 548 PRO A C 1
ATOM 4403 O O . PRO A 1 548 ? 6.148 36.282 -28.242 1.00 88.25 548 PRO A O 1
ATOM 4406 N N . LEU A 1 549 ? 4.522 34.877 -28.893 1.00 90.81 549 LEU A N 1
ATOM 4407 C CA . LEU A 1 549 ? 4.343 34.269 -27.574 1.00 90.81 549 LEU A CA 1
ATOM 4408 C C . LEU A 1 549 ? 5.537 33.382 -27.217 1.00 90.81 549 LEU A C 1
ATOM 4410 O O . LEU A 1 549 ? 6.074 33.475 -26.115 1.00 90.81 549 LEU A O 1
ATOM 4414 N N . MET A 1 550 ? 5.956 32.540 -28.163 1.00 92.19 550 MET A N 1
ATOM 4415 C CA . MET A 1 550 ? 7.095 31.641 -27.985 1.00 92.19 550 MET A CA 1
ATOM 4416 C C . MET A 1 550 ? 8.388 32.421 -27.741 1.00 92.19 550 MET A C 1
ATOM 4418 O O . MET A 1 550 ? 9.178 32.049 -26.877 1.00 92.19 550 MET A O 1
ATOM 4422 N N . GLU A 1 551 ? 8.573 33.531 -28.454 1.00 90.31 551 GLU A N 1
ATOM 4423 C CA . GLU A 1 551 ? 9.712 34.430 -28.290 1.00 90.31 551 GLU A CA 1
ATOM 4424 C C . GLU A 1 551 ? 9.715 35.109 -26.912 1.00 90.31 551 GLU A C 1
ATOM 4426 O O . GLU A 1 551 ? 10.730 35.085 -26.215 1.00 90.31 551 GLU A O 1
ATOM 4431 N N . ALA A 1 552 ? 8.571 35.652 -26.480 1.00 89.38 552 ALA A N 1
ATOM 4432 C CA . ALA A 1 552 ? 8.431 36.302 -25.178 1.00 89.38 552 ALA A CA 1
ATOM 4433 C C . ALA A 1 552 ? 8.712 35.338 -24.014 1.00 89.38 552 ALA A C 1
ATOM 4435 O O . ALA A 1 552 ? 9.446 35.669 -23.081 1.00 89.38 552 ALA A O 1
ATOM 4436 N N . MET A 1 553 ? 8.183 34.114 -24.089 1.00 90.06 553 MET A N 1
ATOM 4437 C CA . MET A 1 553 ? 8.426 33.094 -23.068 1.00 90.06 553 MET A CA 1
ATOM 4438 C C . MET A 1 553 ? 9.878 32.605 -23.084 1.00 90.06 553 MET A C 1
ATOM 4440 O O . MET A 1 553 ? 10.456 32.402 -22.020 1.00 90.06 553 MET A O 1
ATOM 4444 N N . ALA A 1 554 ? 10.495 32.451 -24.261 1.00 91.06 554 ALA A N 1
ATOM 4445 C CA . ALA A 1 554 ? 11.900 32.061 -24.375 1.00 91.06 554 ALA A CA 1
ATOM 4446 C C . ALA A 1 554 ? 12.854 33.122 -23.799 1.00 91.06 554 ALA A C 1
ATOM 4448 O O . ALA A 1 554 ? 13.883 32.767 -23.229 1.00 91.06 554 ALA A O 1
ATOM 4449 N N . HIS A 1 555 ? 12.504 34.407 -23.904 1.00 88.38 555 HIS A N 1
ATOM 4450 C CA . HIS A 1 555 ? 13.260 35.506 -23.302 1.00 88.38 555 HIS A CA 1
ATOM 4451 C C . HIS A 1 555 ? 13.156 35.539 -21.775 1.00 88.38 555 HIS A C 1
ATOM 4453 O O . HIS A 1 555 ? 14.167 35.722 -21.097 1.00 88.38 555 HIS A O 1
ATOM 4459 N N . GLU A 1 556 ? 11.956 35.341 -21.224 1.00 85.44 556 GLU A N 1
ATOM 4460 C CA . GLU A 1 556 ? 11.745 35.298 -19.771 1.00 85.44 556 GLU A CA 1
ATOM 4461 C C . GLU A 1 556 ? 12.413 34.067 -19.135 1.00 85.44 556 GLU A C 1
ATOM 4463 O O . GLU A 1 556 ? 12.997 34.153 -18.050 1.00 85.44 556 GLU A O 1
ATOM 4468 N N . LEU A 1 557 ? 12.345 32.927 -19.825 1.00 87.94 557 LEU A N 1
ATOM 4469 C CA . LEU A 1 557 ? 12.760 31.616 -19.334 1.00 87.94 557 LEU A CA 1
ATOM 4470 C C . LEU A 1 557 ? 14.079 31.118 -19.937 1.00 87.94 557 LEU A C 1
ATOM 4472 O O . LEU A 1 557 ? 14.294 29.909 -20.015 1.00 87.94 557 LEU A O 1
ATOM 4476 N N . ASP A 1 558 ? 14.971 32.028 -20.333 1.00 88.62 558 ASP A N 1
ATOM 4477 C CA . ASP A 1 558 ? 16.310 31.686 -20.821 1.00 88.62 558 ASP A CA 1
ATOM 4478 C C . ASP A 1 558 ? 16.989 30.692 -19.865 1.00 88.62 558 ASP A C 1
ATOM 4480 O O . ASP A 1 558 ? 17.208 31.007 -18.692 1.00 88.62 558 ASP A O 1
ATOM 4484 N N . PHE A 1 559 ? 17.322 29.491 -20.351 1.00 86.06 559 PHE A N 1
ATOM 4485 C CA . PHE A 1 559 ? 17.910 28.433 -19.530 1.00 86.06 559 PHE A CA 1
ATOM 4486 C C . PHE A 1 559 ? 19.164 28.897 -18.789 1.00 86.06 559 PHE A C 1
ATOM 4488 O O . PHE A 1 559 ? 19.305 28.620 -17.594 1.00 86.06 559 PHE A O 1
ATOM 4495 N N . ASP A 1 560 ? 20.045 29.645 -19.449 1.00 80.06 560 ASP A N 1
ATOM 4496 C CA . ASP A 1 560 ? 21.326 30.031 -18.859 1.00 80.06 560 ASP A CA 1
ATOM 4497 C C . ASP A 1 560 ? 21.121 30.955 -17.642 1.00 80.06 560 ASP A C 1
ATOM 4499 O O . ASP A 1 560 ? 21.860 30.893 -16.655 1.00 80.06 560 ASP A O 1
ATOM 4503 N N . VAL A 1 561 ? 20.059 31.767 -17.663 1.00 84.69 561 VAL A N 1
ATOM 4504 C CA . VAL A 1 561 ? 19.702 32.702 -16.587 1.00 84.69 561 VAL A CA 1
ATOM 4505 C C . VAL A 1 561 ? 18.781 32.051 -15.553 1.00 84.69 561 VAL A C 1
ATOM 4507 O O . VAL A 1 561 ? 18.963 32.243 -14.346 1.00 84.69 561 VAL A O 1
ATOM 4510 N N . PHE A 1 562 ? 17.792 31.284 -16.006 1.00 87.00 562 PHE A N 1
ATOM 4511 C CA . PHE A 1 562 ? 16.754 30.685 -15.176 1.00 87.00 562 PHE A CA 1
ATOM 4512 C C . PHE A 1 562 ? 17.339 29.665 -14.200 1.00 87.00 562 PHE A C 1
ATOM 4514 O O . PHE A 1 562 ? 17.139 29.787 -12.989 1.00 87.00 562 PHE A O 1
ATOM 4521 N N . TRP A 1 563 ? 18.128 28.704 -14.692 1.00 84.25 563 TRP A N 1
ATOM 4522 C CA . TRP A 1 563 ? 18.715 27.662 -13.844 1.00 84.25 563 TRP A CA 1
ATOM 4523 C C . TRP A 1 563 ? 19.725 28.243 -12.851 1.00 84.25 563 TRP A C 1
ATOM 4525 O O . TRP A 1 563 ? 19.773 27.817 -11.697 1.00 84.25 563 TRP A O 1
ATOM 4535 N N . ALA A 1 564 ? 20.473 29.275 -13.255 1.00 83.62 564 ALA A N 1
ATOM 4536 C CA . ALA A 1 564 ? 21.404 29.979 -12.378 1.00 83.62 564 ALA A CA 1
ATOM 4537 C C . ALA A 1 564 ? 20.698 30.762 -11.255 1.00 83.62 564 ALA A C 1
ATOM 4539 O O . ALA A 1 564 ? 21.233 30.850 -10.148 1.00 83.62 564 ALA A O 1
ATOM 4540 N N . LYS A 1 565 ? 19.510 31.328 -11.514 1.00 79.88 565 LYS A N 1
ATOM 4541 C CA . LYS A 1 565 ? 18.675 31.980 -10.490 1.00 79.88 565 LYS A CA 1
ATOM 4542 C C . LYS A 1 565 ? 18.016 30.954 -9.571 1.00 79.88 565 LYS A C 1
ATOM 4544 O O . LYS A 1 565 ? 18.114 31.091 -8.357 1.00 79.88 565 LYS A O 1
ATOM 4549 N N . ALA A 1 566 ? 17.425 29.904 -10.135 1.00 81.25 566 ALA A N 1
ATOM 4550 C CA . ALA A 1 566 ? 16.742 28.865 -9.371 1.00 81.25 566 ALA A CA 1
ATOM 4551 C C . ALA A 1 566 ? 17.695 28.082 -8.453 1.00 81.25 566 ALA A C 1
ATOM 4553 O O . ALA A 1 566 ? 17.329 27.756 -7.333 1.00 81.25 566 ALA A O 1
ATOM 4554 N N . ALA A 1 567 ? 18.940 27.838 -8.879 1.00 78.56 567 ALA A N 1
ATOM 4555 C CA . ALA A 1 567 ? 19.951 27.182 -8.046 1.00 78.56 567 ALA A CA 1
ATOM 4556 C C . ALA A 1 567 ? 20.448 28.050 -6.872 1.00 78.56 567 ALA A C 1
ATOM 4558 O O . ALA A 1 567 ? 21.014 27.520 -5.917 1.00 78.56 567 ALA A O 1
ATOM 4559 N N . LYS A 1 568 ? 20.277 29.378 -6.945 1.00 78.94 568 LYS A N 1
ATOM 4560 C CA . LYS A 1 568 ? 20.669 30.325 -5.887 1.00 78.94 568 LYS A CA 1
ATOM 4561 C C . LYS A 1 568 ? 19.541 30.620 -4.898 1.00 78.94 568 LYS A C 1
ATOM 4563 O O . LYS A 1 568 ? 19.818 31.198 -3.850 1.00 78.94 568 LYS A O 1
ATOM 4568 N N . ASP A 1 569 ? 18.303 30.259 -5.223 1.00 75.25 569 ASP A N 1
ATOM 4569 C CA . ASP A 1 569 ? 17.144 30.507 -4.371 1.00 75.25 569 ASP A CA 1
ATOM 4570 C C . ASP A 1 569 ? 16.920 29.325 -3.405 1.00 75.25 569 ASP A C 1
ATOM 4572 O O . ASP A 1 569 ? 16.575 28.226 -3.848 1.00 75.25 569 ASP A O 1
ATOM 4576 N N . PRO A 1 570 ? 17.087 29.516 -2.081 1.00 70.06 570 PRO A N 1
ATOM 4577 C CA . PRO A 1 570 ? 16.916 28.448 -1.096 1.00 70.06 570 PRO A CA 1
ATOM 4578 C C . PRO A 1 570 ? 15.469 27.942 -0.978 1.00 70.06 570 PRO A C 1
ATOM 4580 O O . PRO A 1 570 ? 15.245 26.906 -0.354 1.00 70.06 570 PRO A O 1
ATOM 4583 N N . ASN A 1 571 ? 14.488 28.637 -1.563 1.00 65.56 571 ASN A N 1
ATOM 4584 C CA . ASN A 1 571 ? 13.083 28.228 -1.544 1.00 65.56 571 ASN A CA 1
ATOM 4585 C C . ASN A 1 571 ? 12.697 27.322 -2.728 1.00 65.56 571 ASN A C 1
ATOM 4587 O O . ASN A 1 571 ? 11.590 26.776 -2.748 1.00 65.56 571 ASN A O 1
ATOM 4591 N N . VAL A 1 572 ? 13.583 27.130 -3.715 1.00 72.38 572 VAL A N 1
ATOM 4592 C CA . VAL A 1 572 ? 13.286 26.357 -4.930 1.00 72.38 572 VAL A CA 1
ATOM 4593 C C . VAL A 1 572 ? 13.861 24.940 -4.832 1.00 72.38 572 VAL A C 1
ATOM 4595 O O . VAL A 1 572 ? 14.991 24.665 -5.219 1.00 72.38 572 VAL A O 1
ATOM 4598 N N . ASN A 1 573 ? 13.036 23.997 -4.369 1.00 71.38 573 ASN A N 1
ATOM 4599 C CA . ASN A 1 573 ? 13.416 22.578 -4.253 1.00 71.38 573 ASN A CA 1
ATOM 4600 C C . ASN A 1 573 ? 13.266 21.778 -5.562 1.00 71.38 573 ASN A C 1
ATOM 4602 O O . ASN A 1 573 ? 13.854 20.708 -5.706 1.00 71.38 573 ASN A O 1
ATOM 4606 N N . ASN A 1 574 ? 12.460 22.267 -6.512 1.00 81.50 574 ASN A N 1
ATOM 4607 C CA . ASN A 1 574 ? 12.257 21.637 -7.819 1.00 81.50 574 ASN A CA 1
ATOM 4608 C C . ASN A 1 574 ? 12.253 22.692 -8.941 1.00 81.50 574 ASN A C 1
ATOM 4610 O O . ASN A 1 574 ? 11.182 23.150 -9.351 1.00 81.50 574 ASN A O 1
ATOM 4614 N N . PRO A 1 575 ? 13.433 23.063 -9.463 1.00 75.62 575 PRO A N 1
ATOM 4615 C CA . PRO A 1 575 ? 13.543 24.093 -10.493 1.00 75.62 575 PRO A CA 1
ATOM 4616 C C . PRO A 1 575 ? 12.832 23.738 -11.812 1.00 75.62 575 PRO A C 1
ATOM 4618 O O . PRO A 1 575 ? 12.278 24.621 -12.458 1.00 75.62 575 PRO A O 1
ATOM 4621 N N . MET A 1 576 ? 12.754 22.451 -12.179 1.00 80.75 576 MET A N 1
ATOM 4622 C CA . MET A 1 576 ? 12.015 22.011 -13.374 1.00 80.75 576 MET A CA 1
ATOM 4623 C C . MET A 1 576 ? 10.493 22.115 -13.183 1.00 80.75 576 MET A C 1
ATOM 4625 O O . MET A 1 576 ? 9.767 22.485 -14.099 1.00 80.75 576 MET A O 1
ATOM 4629 N N . GLY A 1 577 ? 9.995 21.824 -11.978 1.00 78.06 577 GLY A N 1
ATOM 4630 C CA . GLY A 1 577 ? 8.582 22.033 -11.644 1.00 78.06 577 GLY A CA 1
ATOM 4631 C C . GLY A 1 577 ? 8.192 23.512 -11.673 1.00 78.06 577 GLY A C 1
ATOM 4632 O O . GLY A 1 577 ? 7.140 23.853 -12.205 1.00 78.06 577 GLY A O 1
ATOM 4633 N N . LEU A 1 578 ? 9.067 24.385 -11.161 1.00 79.62 578 LEU A N 1
ATOM 4634 C CA . LEU A 1 578 ? 8.892 25.837 -11.234 1.00 79.62 578 LEU A CA 1
ATOM 4635 C C . LEU A 1 578 ? 8.883 26.332 -12.688 1.00 79.62 578 LEU A C 1
ATOM 4637 O O . LEU A 1 578 ? 8.042 27.148 -13.048 1.00 79.62 578 LEU A O 1
ATOM 4641 N N . PHE A 1 579 ? 9.770 25.795 -13.528 1.00 84.94 579 PHE A N 1
ATOM 4642 C CA . PHE A 1 579 ? 9.832 26.112 -14.954 1.00 84.94 579 PHE A CA 1
ATOM 4643 C C . PHE A 1 579 ? 8.500 25.830 -15.667 1.00 84.94 579 PHE A C 1
ATOM 4645 O O . PHE A 1 579 ? 7.947 26.714 -16.318 1.00 84.94 579 PHE A O 1
ATOM 4652 N N . TYR A 1 580 ? 7.931 24.633 -15.487 1.00 86.00 580 TYR A N 1
ATOM 4653 C CA . TYR A 1 580 ? 6.640 24.290 -16.093 1.00 86.00 580 TYR A CA 1
ATOM 4654 C C . TYR A 1 580 ? 5.470 25.093 -15.515 1.00 86.00 580 TYR A C 1
ATOM 4656 O O . TYR A 1 580 ? 4.589 25.496 -16.269 1.00 86.00 580 TYR A O 1
ATOM 4664 N N . HIS A 1 581 ? 5.485 25.401 -14.215 1.00 81.19 581 HIS A N 1
ATOM 4665 C CA . HIS A 1 581 ? 4.462 26.255 -13.608 1.00 81.19 581 HIS A CA 1
ATOM 4666 C C . HIS A 1 581 ? 4.431 27.654 -14.243 1.00 81.19 581 HIS A C 1
ATOM 4668 O O . HIS A 1 581 ? 3.357 28.170 -14.541 1.00 81.19 581 HIS A O 1
ATOM 4674 N N . ILE A 1 582 ? 5.597 28.260 -14.490 1.00 81.06 582 ILE A N 1
ATOM 4675 C CA . ILE A 1 582 ? 5.676 29.582 -15.130 1.00 81.06 582 ILE A CA 1
ATOM 4676 C C . ILE A 1 582 ? 5.183 29.507 -16.581 1.00 81.06 582 ILE A C 1
ATOM 4678 O O . ILE A 1 582 ? 4.443 30.385 -17.017 1.00 81.06 582 ILE A O 1
ATOM 4682 N N . ILE A 1 583 ? 5.514 28.438 -17.316 1.00 88.25 583 ILE A N 1
ATOM 4683 C CA . ILE A 1 583 ? 4.978 28.205 -18.670 1.00 88.25 583 ILE A CA 1
ATOM 4684 C C . ILE A 1 583 ? 3.449 28.159 -18.653 1.00 88.25 583 ILE A C 1
ATOM 4686 O O . ILE A 1 583 ? 2.801 28.796 -19.481 1.00 88.25 583 ILE A O 1
ATOM 4690 N N . GLU A 1 584 ? 2.879 27.411 -17.711 1.00 85.44 584 GLU A N 1
ATOM 4691 C CA . GLU A 1 584 ? 1.435 27.255 -17.560 1.00 85.44 584 GLU A CA 1
ATOM 4692 C C . GLU A 1 584 ? 0.748 28.580 -17.224 1.00 85.44 584 GLU A C 1
ATOM 4694 O O . GLU A 1 584 ? -0.272 28.891 -17.831 1.00 85.44 584 GLU A O 1
ATOM 4699 N N . GLU A 1 585 ? 1.316 29.379 -16.321 1.00 81.00 585 GLU A N 1
ATOM 4700 C CA . GLU A 1 585 ? 0.792 30.697 -15.946 1.00 81.00 585 GLU A CA 1
ATOM 4701 C C . GLU A 1 585 ? 0.830 31.687 -17.123 1.00 81.00 585 GLU A C 1
ATOM 4703 O O . GLU A 1 585 ? -0.149 32.383 -17.396 1.00 81.00 585 GLU A O 1
ATOM 4708 N N . ARG A 1 586 ? 1.946 31.728 -17.861 1.00 82.94 586 ARG A N 1
ATOM 4709 C CA . ARG A 1 586 ? 2.140 32.642 -18.998 1.00 82.94 586 ARG A CA 1
ATOM 4710 C C . ARG A 1 586 ? 1.278 32.275 -20.201 1.00 82.94 586 ARG A C 1
ATOM 4712 O O . ARG A 1 586 ? 0.761 33.162 -20.874 1.00 82.94 586 ARG A O 1
ATOM 4719 N N . ALA A 1 587 ? 1.054 30.985 -20.436 1.00 84.62 587 ALA A N 1
ATOM 4720 C CA . ALA A 1 587 ? 0.187 30.523 -21.515 1.00 84.62 587 ALA A CA 1
ATOM 4721 C C . ALA A 1 587 ? -1.310 30.745 -21.251 1.00 84.62 587 ALA A C 1
ATOM 4723 O O . ALA A 1 587 ? -2.077 30.798 -22.209 1.00 84.62 587 ALA A O 1
ATOM 4724 N N . LEU A 1 588 ? -1.718 30.916 -19.987 1.00 84.06 588 LEU A N 1
ATOM 4725 C CA . LEU A 1 588 ? -3.083 31.313 -19.610 1.00 84.06 588 LEU A CA 1
ATOM 4726 C C . LEU A 1 588 ? -3.319 32.832 -19.708 1.00 84.06 588 LEU A C 1
ATOM 4728 O O . LEU A 1 588 ? -4.462 33.277 -19.696 1.00 84.06 588 LEU A O 1
ATOM 4732 N N . ASN A 1 589 ? -2.257 33.638 -19.834 1.00 84.75 589 ASN A N 1
ATOM 4733 C CA . ASN A 1 589 ? -2.338 35.072 -20.128 1.00 84.75 589 ASN A CA 1
ATOM 4734 C C . ASN A 1 589 ? -1.337 35.464 -21.234 1.00 84.75 589 ASN A C 1
ATOM 4736 O O . ASN A 1 589 ? -0.340 36.161 -20.983 1.00 84.75 589 ASN A O 1
ATOM 4740 N N . PRO A 1 590 ? -1.560 35.004 -22.475 1.00 83.56 590 PRO A N 1
ATOM 4741 C CA . PRO A 1 590 ? -0.543 35.097 -23.510 1.00 83.56 590 PRO A CA 1
ATOM 4742 C C . PRO A 1 590 ? -0.366 36.523 -24.049 1.00 83.56 590 PRO A C 1
ATOM 4744 O O . PRO A 1 590 ? 0.761 36.949 -24.293 1.00 83.56 590 PRO A O 1
ATOM 4747 N N . ILE A 1 591 ? -1.444 37.310 -24.167 1.00 82.12 591 ILE A N 1
ATOM 4748 C CA . ILE A 1 591 ? -1.359 38.710 -24.615 1.00 82.12 591 ILE A CA 1
ATOM 4749 C C . ILE A 1 591 ? -0.568 39.552 -23.610 1.00 82.12 591 ILE A C 1
ATOM 4751 O O . ILE A 1 591 ? 0.314 40.312 -24.010 1.00 82.12 591 ILE A O 1
ATOM 4755 N N . GLY A 1 592 ? -0.851 39.406 -22.310 1.00 77.81 592 GLY A N 1
ATOM 4756 C CA . GLY A 1 592 ? -0.117 40.117 -21.263 1.00 77.81 592 GLY A CA 1
ATOM 4757 C C . GLY A 1 592 ? 1.371 39.765 -21.264 1.00 77.81 592 GLY A C 1
ATOM 4758 O O . GLY A 1 592 ? 2.211 40.653 -21.126 1.00 77.81 592 GLY A O 1
ATOM 4759 N N . THR A 1 593 ? 1.698 38.492 -21.499 1.00 84.81 593 THR A N 1
ATOM 4760 C CA . THR A 1 593 ? 3.082 38.007 -21.604 1.00 84.81 593 THR A CA 1
ATOM 4761 C C . THR A 1 593 ? 3.828 38.661 -22.770 1.00 84.81 593 THR A C 1
ATOM 4763 O O . THR A 1 593 ? 4.907 39.219 -22.569 1.00 84.81 593 THR A O 1
ATOM 4766 N N . ILE A 1 594 ? 3.230 38.678 -23.967 1.00 84.44 594 ILE A N 1
ATOM 4767 C CA . ILE A 1 594 ? 3.820 39.317 -25.157 1.00 84.44 594 ILE A CA 1
ATOM 4768 C C . ILE A 1 594 ? 4.023 40.819 -24.924 1.00 84.44 594 ILE A C 1
ATOM 4770 O O . ILE A 1 594 ? 5.093 41.357 -25.203 1.00 84.44 594 ILE A O 1
ATOM 4774 N N . MET A 1 595 ? 3.009 41.510 -24.394 1.00 79.94 595 MET A N 1
ATOM 4775 C CA . MET A 1 595 ? 3.083 42.955 -24.157 1.00 79.94 595 MET A CA 1
ATOM 4776 C C . MET A 1 595 ? 4.146 43.319 -23.115 1.00 79.94 595 MET A C 1
ATOM 4778 O O . MET A 1 595 ? 4.832 44.329 -23.267 1.00 79.94 595 MET A O 1
ATOM 4782 N N . ASN A 1 596 ? 4.306 42.503 -22.070 1.00 78.69 596 ASN A N 1
ATOM 4783 C CA . ASN A 1 596 ? 5.314 42.729 -21.040 1.00 78.69 596 ASN A CA 1
ATOM 4784 C C . ASN A 1 596 ? 6.738 42.559 -21.593 1.00 78.69 596 ASN A C 1
ATOM 4786 O O . ASN A 1 596 ? 7.584 43.422 -21.363 1.00 78.69 596 ASN A O 1
ATOM 4790 N N . ASP A 1 597 ? 6.993 41.507 -22.374 1.00 83.94 597 ASP A N 1
ATOM 4791 C CA . ASP A 1 597 ? 8.289 41.314 -23.036 1.00 83.94 597 ASP A CA 1
ATOM 4792 C C . ASP A 1 597 ? 8.596 42.457 -24.020 1.00 83.94 597 ASP A C 1
ATOM 4794 O O . ASP A 1 597 ? 9.668 43.062 -23.959 1.00 83.94 597 ASP A O 1
ATOM 4798 N N . GLN A 1 598 ? 7.628 42.864 -24.848 1.00 82.25 598 GLN A N 1
ATOM 4799 C CA . GLN A 1 598 ? 7.788 44.016 -25.744 1.00 82.25 598 GLN A CA 1
ATOM 4800 C C . GLN A 1 598 ? 8.126 45.307 -24.980 1.00 82.25 598 GLN A C 1
ATOM 4802 O O . GLN A 1 598 ? 9.036 46.039 -25.377 1.00 82.25 598 GLN A O 1
ATOM 4807 N N . ALA A 1 599 ? 7.452 45.570 -23.857 1.00 79.00 599 ALA A N 1
ATOM 4808 C CA . ALA A 1 599 ? 7.736 46.724 -23.006 1.00 79.00 599 ALA A CA 1
ATOM 4809 C C . ALA A 1 599 ? 9.127 46.642 -22.351 1.00 79.00 599 ALA A C 1
ATOM 4811 O O . ALA A 1 599 ? 9.826 47.654 -22.249 1.00 79.00 599 ALA A O 1
ATOM 4812 N N . GLN A 1 600 ? 9.568 45.453 -21.927 1.00 77.69 600 GLN A N 1
ATOM 4813 C CA . GLN A 1 600 ? 10.913 45.253 -21.381 1.00 77.69 600 GLN A CA 1
ATOM 4814 C C . GLN A 1 600 ? 11.995 45.484 -22.438 1.00 77.69 600 GLN A C 1
ATOM 4816 O O . GLN A 1 600 ? 12.967 46.191 -22.167 1.00 77.69 600 GLN A O 1
ATOM 4821 N N . ARG A 1 601 ? 11.808 44.984 -23.662 1.00 77.50 601 ARG A N 1
ATOM 4822 C CA . ARG A 1 601 ? 12.737 45.222 -24.777 1.00 77.50 601 ARG A CA 1
ATOM 4823 C C . ARG A 1 601 ? 12.814 46.694 -25.160 1.00 77.50 601 ARG A C 1
ATOM 4825 O O . ARG A 1 601 ? 13.908 47.197 -25.393 1.00 77.50 601 ARG A O 1
ATOM 4832 N N . GLN A 1 602 ? 11.683 47.401 -25.175 1.00 75.38 602 GLN A N 1
ATOM 4833 C CA . GLN A 1 602 ? 11.660 48.848 -25.412 1.00 75.38 602 GLN A CA 1
ATOM 4834 C C . GLN A 1 602 ? 12.440 49.611 -24.334 1.00 75.38 602 GLN A C 1
ATOM 4836 O O . GLN A 1 602 ? 13.220 50.498 -24.672 1.00 75.38 602 GLN A O 1
ATOM 4841 N N . LYS A 1 603 ? 12.316 49.222 -23.057 1.00 75.31 603 LYS A N 1
ATOM 4842 C CA . LYS A 1 603 ? 13.103 49.804 -21.956 1.00 75.31 603 LYS A CA 1
ATOM 4843 C C . LYS A 1 603 ? 14.602 49.528 -22.092 1.00 75.31 603 LYS A C 1
ATOM 4845 O O . LYS A 1 603 ? 15.403 50.431 -21.872 1.00 75.31 603 LYS A O 1
ATOM 4850 N N . VAL A 1 604 ? 14.996 48.308 -22.462 1.00 74.81 604 VAL A N 1
ATOM 4851 C CA . VAL A 1 604 ? 16.412 47.953 -22.677 1.00 74.81 604 VAL A CA 1
ATOM 4852 C C . VAL A 1 604 ? 16.984 48.714 -23.878 1.00 74.81 604 VAL A C 1
ATOM 4854 O O . VAL A 1 604 ? 18.041 49.326 -23.758 1.00 74.81 604 VAL A O 1
ATOM 4857 N N . ALA A 1 605 ? 16.246 48.784 -24.988 1.00 70.19 605 ALA A N 1
ATOM 4858 C CA . ALA A 1 605 ? 16.649 49.519 -26.185 1.00 70.19 605 ALA A CA 1
ATOM 4859 C C . ALA A 1 605 ? 16.729 51.044 -25.961 1.00 70.19 605 ALA A C 1
ATOM 4861 O O . ALA A 1 605 ? 17.618 51.694 -26.512 1.00 70.19 605 ALA A O 1
ATOM 4862 N N . ALA A 1 606 ? 15.843 51.624 -25.141 1.00 66.94 606 ALA A N 1
ATOM 4863 C CA . ALA A 1 606 ? 15.907 53.034 -24.739 1.00 66.94 606 ALA A CA 1
ATOM 4864 C C . ALA A 1 606 ? 17.137 53.321 -23.856 1.00 66.94 606 ALA A C 1
ATOM 4866 O O . ALA A 1 606 ? 17.832 54.322 -24.042 1.00 66.94 606 ALA A O 1
ATOM 4867 N N . LYS A 1 607 ? 17.465 52.387 -22.953 1.00 61.47 607 LYS A N 1
ATOM 4868 C CA . LYS A 1 607 ? 18.637 52.461 -22.072 1.00 61.47 607 LYS A CA 1
ATOM 4869 C C . LYS A 1 607 ? 19.960 52.334 -22.837 1.00 61.47 607 LYS A C 1
ATOM 4871 O O . LYS A 1 607 ? 20.926 53.009 -22.488 1.00 61.47 607 LYS A O 1
ATOM 4876 N N . GLU A 1 608 ? 20.000 51.528 -23.898 1.00 59.25 608 GLU A N 1
ATOM 4877 C CA . GLU A 1 608 ? 21.159 51.390 -24.797 1.00 59.25 608 GLU A CA 1
ATOM 4878 C C . GLU A 1 608 ? 21.318 52.569 -25.773 1.00 59.25 608 GLU A C 1
ATOM 4880 O O . GLU A 1 608 ? 22.441 52.914 -26.138 1.00 59.25 608 GLU A O 1
ATOM 4885 N N . LYS A 1 609 ? 20.223 53.245 -26.152 1.00 54.62 609 LYS A N 1
ATOM 4886 C CA . LYS A 1 609 ? 20.250 54.467 -26.980 1.00 54.62 609 LYS A CA 1
ATOM 4887 C C . LYS A 1 609 ? 20.596 55.749 -26.212 1.00 54.62 609 LYS A C 1
ATOM 4889 O O . LYS A 1 609 ? 20.698 56.808 -26.827 1.00 54.62 609 LYS A O 1
ATOM 4894 N N . GLY A 1 610 ? 20.821 55.671 -24.900 1.00 49.38 610 GLY A N 1
ATOM 4895 C CA . GLY A 1 610 ? 21.241 56.818 -24.094 1.00 49.38 610 GLY A CA 1
ATOM 4896 C C . GLY A 1 610 ? 20.163 57.892 -23.913 1.00 49.38 610 GLY A C 1
ATOM 4897 O O . GLY A 1 610 ? 20.499 59.041 -23.621 1.00 49.38 610 GLY A O 1
ATOM 4898 N N . GLU A 1 611 ? 18.880 57.553 -24.052 1.00 46.09 611 GLU A N 1
ATOM 4899 C CA . GLU A 1 611 ? 17.806 58.446 -23.618 1.00 46.09 611 GLU A CA 1
ATOM 4900 C C . GLU A 1 611 ? 17.695 58.365 -22.093 1.00 46.09 611 GLU A C 1
ATOM 4902 O O . GLU A 1 611 ? 17.261 57.367 -21.522 1.00 46.09 611 GLU A O 1
ATOM 4907 N N . LYS A 1 612 ? 18.153 59.421 -21.409 1.00 40.75 612 LYS A N 1
ATOM 4908 C CA . LYS A 1 612 ? 17.880 59.608 -19.982 1.00 40.75 612 LYS A CA 1
ATOM 4909 C C . LYS A 1 612 ? 16.370 59.718 -19.793 1.00 40.75 612 LYS A C 1
ATOM 4911 O O . LYS A 1 612 ? 15.769 60.662 -20.307 1.00 40.75 612 LYS A O 1
ATOM 4916 N N . ASP A 1 613 ? 15.804 58.813 -19.000 1.00 36.50 613 ASP A N 1
ATOM 4917 C CA . ASP A 1 613 ? 14.454 58.922 -18.454 1.00 36.50 613 ASP A CA 1
ATOM 4918 C C . ASP A 1 613 ? 14.269 60.305 -17.807 1.00 36.50 613 ASP A C 1
ATOM 4920 O O . ASP A 1 613 ? 14.743 60.581 -16.704 1.00 36.50 613 ASP A O 1
ATOM 4924 N N . LYS A 1 614 ? 13.570 61.204 -18.506 1.00 39.25 614 LYS A N 1
ATOM 4925 C CA . LYS A 1 614 ? 12.889 62.349 -17.897 1.00 39.25 614 LYS A CA 1
ATOM 4926 C C . LYS A 1 614 ? 11.572 61.846 -17.310 1.00 39.25 614 LYS A C 1
ATOM 4928 O O . LYS A 1 614 ? 10.506 62.169 -17.812 1.00 39.25 614 LYS A O 1
ATOM 4933 N N . TRP A 1 615 ? 11.643 61.028 -16.271 1.00 41.19 615 TRP A N 1
ATOM 4934 C CA . TRP A 1 615 ? 10.542 60.868 -15.327 1.00 41.19 615 TRP A CA 1
ATOM 4935 C C . TRP A 1 615 ? 11.110 60.294 -14.032 1.00 41.19 615 TRP A C 1
ATOM 4937 O O . TRP A 1 615 ? 11.837 59.308 -14.071 1.00 41.19 615 TRP A O 1
ATOM 4947 N N . HIS A 1 616 ? 10.778 60.933 -12.910 1.00 35.69 616 HIS A N 1
ATOM 4948 C CA . HIS A 1 616 ? 11.336 60.763 -11.558 1.00 35.69 616 HIS A CA 1
ATOM 4949 C C . HIS A 1 616 ? 12.541 61.645 -11.216 1.00 35.69 616 HIS A C 1
ATOM 4951 O O . HIS A 1 616 ? 13.642 61.170 -10.956 1.00 35.69 616 HIS A O 1
ATOM 4957 N N . ASN A 1 617 ? 12.277 62.948 -11.103 1.00 33.34 617 ASN A N 1
ATOM 4958 C CA . ASN A 1 617 ? 12.755 63.692 -9.940 1.00 33.34 617 ASN A CA 1
ATOM 4959 C C . ASN A 1 617 ? 11.781 64.832 -9.599 1.00 33.34 617 ASN A C 1
ATOM 4961 O O . ASN A 1 617 ? 12.138 66.000 -9.650 1.00 33.34 617 ASN A O 1
ATOM 4965 N N . GLU A 1 618 ? 10.535 64.479 -9.286 1.00 32.59 618 GLU A N 1
ATOM 4966 C CA . GLU A 1 618 ? 9.728 65.286 -8.370 1.00 32.59 618 GLU A CA 1
ATOM 4967 C C . GLU A 1 618 ? 9.557 64.429 -7.121 1.00 32.59 618 GLU A C 1
ATOM 4969 O O . GLU A 1 618 ? 9.024 63.316 -7.151 1.00 32.59 618 GLU A O 1
ATOM 4974 N N . SER A 1 619 ? 10.219 64.897 -6.070 1.00 32.47 619 SER A N 1
ATOM 4975 C CA . SER A 1 619 ? 10.359 64.235 -4.790 1.00 32.47 619 SER A CA 1
ATOM 4976 C C . SER A 1 619 ? 9.016 64.235 -4.075 1.00 32.47 619 SER A C 1
ATOM 4978 O O . SER A 1 619 ? 8.379 65.269 -3.916 1.00 32.47 619 SER A O 1
ATOM 4980 N N . TRP A 1 620 ? 8.643 63.074 -3.551 1.00 32.41 620 TRP A N 1
ATOM 4981 C CA . TRP A 1 620 ? 7.546 62.858 -2.604 1.00 32.41 620 TRP A CA 1
ATOM 4982 C C . TRP A 1 620 ? 7.702 63.615 -1.261 1.00 32.41 620 TRP A C 1
ATOM 4984 O O . TRP A 1 620 ? 6.963 63.340 -0.320 1.00 32.41 620 TRP A O 1
ATOM 4994 N N . MET A 1 621 ? 8.659 64.545 -1.147 1.00 32.75 621 MET A N 1
ATOM 4995 C CA . MET A 1 621 ? 8.856 65.408 0.024 1.00 32.75 621 MET A CA 1
ATOM 4996 C C . MET A 1 621 ? 8.139 66.763 -0.074 1.00 32.75 621 MET A C 1
ATOM 4998 O O . MET A 1 621 ? 7.913 67.362 0.968 1.00 32.75 621 MET A O 1
ATOM 5002 N N . ASP A 1 622 ? 7.680 67.194 -1.256 1.00 41.50 622 ASP A N 1
ATOM 5003 C CA . ASP A 1 622 ? 6.962 68.478 -1.410 1.00 41.50 622 ASP A CA 1
ATOM 5004 C C . ASP A 1 622 ? 5.448 68.378 -1.108 1.00 41.50 622 ASP A C 1
ATOM 5006 O O . ASP A 1 622 ? 4.702 69.334 -1.288 1.00 41.50 622 ASP A O 1
ATOM 5010 N N . ALA A 1 623 ? 4.966 67.217 -0.646 1.00 39.78 623 ALA A N 1
ATOM 5011 C CA . ALA A 1 623 ? 3.551 66.973 -0.327 1.00 39.78 623 ALA A CA 1
ATOM 5012 C C . ALA A 1 623 ? 3.244 66.940 1.187 1.00 39.78 623 ALA A C 1
ATOM 5014 O O . ALA A 1 623 ? 2.137 66.570 1.572 1.00 39.78 623 ALA A O 1
ATOM 5015 N N . PHE A 1 624 ? 4.217 67.290 2.040 1.00 36.91 624 PHE A N 1
ATOM 5016 C CA . PHE A 1 624 ? 4.092 67.279 3.507 1.00 36.91 624 PHE A CA 1
ATOM 5017 C C . PHE A 1 624 ? 4.593 68.566 4.194 1.00 36.91 624 PHE A C 1
ATOM 5019 O O . PHE A 1 624 ? 4.917 68.539 5.379 1.00 36.91 624 PHE A O 1
ATOM 5026 N N . GLU A 1 625 ? 4.613 69.702 3.494 1.00 36.22 625 GLU A N 1
ATOM 5027 C CA . GLU A 1 625 ? 4.556 71.010 4.161 1.00 36.22 625 GLU A CA 1
ATOM 5028 C C . GLU A 1 625 ? 3.096 71.471 4.165 1.00 36.22 625 GLU A C 1
ATOM 5030 O O . GLU A 1 625 ? 2.562 71.957 3.171 1.00 36.22 625 GLU A O 1
ATOM 5035 N N . GLU A 1 626 ? 2.425 71.194 5.285 1.00 36.88 626 GLU A N 1
ATOM 5036 C CA . GLU A 1 626 ? 1.105 71.721 5.614 1.00 36.88 626 GLU A CA 1
ATOM 5037 C C . GLU A 1 626 ? 1.143 73.254 5.667 1.00 36.88 626 GLU A C 1
ATOM 5039 O O . GLU A 1 626 ? 2.044 73.846 6.265 1.00 36.88 626 GLU A O 1
ATOM 5044 N N . ASP A 1 627 ? 0.112 73.873 5.087 1.00 36.53 627 ASP A N 1
ATOM 5045 C CA . ASP A 1 627 ? -0.279 75.259 5.322 1.00 36.53 627 ASP A CA 1
ATOM 5046 C C . ASP A 1 627 ? -0.356 75.540 6.835 1.00 36.53 627 ASP A C 1
ATOM 5048 O O . ASP A 1 627 ? -1.337 75.200 7.502 1.00 36.53 627 ASP A O 1
ATOM 5052 N N . ILE A 1 628 ? 0.667 76.202 7.377 1.00 39.66 628 ILE A N 1
ATOM 5053 C CA . ILE A 1 628 ? 0.532 77.015 8.585 1.00 39.66 628 ILE A CA 1
ATOM 5054 C C . ILE A 1 628 ? 0.208 78.429 8.093 1.00 39.66 628 ILE A C 1
ATOM 5056 O O . ILE A 1 628 ? 1.095 79.095 7.554 1.00 39.66 628 ILE A O 1
ATOM 5060 N N . PRO A 1 629 ? -1.038 78.911 8.234 1.00 38.25 629 PRO A N 1
ATOM 5061 C CA . PRO A 1 629 ? -1.315 80.323 8.061 1.00 38.25 629 PRO A CA 1
ATOM 5062 C C . PRO A 1 629 ? -0.766 81.033 9.297 1.00 38.25 629 PRO A C 1
ATOM 5064 O O . PRO A 1 629 ? -1.262 80.796 10.398 1.00 38.25 629 PRO A O 1
ATOM 5067 N N . ASP A 1 630 ? 0.257 81.869 9.124 1.00 34.19 630 ASP A N 1
ATOM 5068 C CA . ASP A 1 630 ? 0.583 82.861 10.143 1.00 34.19 630 ASP A CA 1
ATOM 5069 C C . ASP A 1 630 ? 0.078 84.228 9.701 1.00 34.19 630 ASP A C 1
ATOM 5071 O O . ASP A 1 630 ? 0.336 84.712 8.591 1.00 34.19 630 ASP A O 1
ATOM 5075 N N . ASP A 1 631 ? -0.723 84.773 10.601 1.00 36.38 631 ASP A N 1
ATOM 5076 C CA . ASP A 1 631 ? -1.268 86.105 10.576 1.00 36.38 631 ASP A CA 1
ATOM 5077 C C . ASP A 1 631 ? -0.130 87.142 10.613 1.00 36.38 631 ASP A C 1
ATOM 5079 O O . ASP A 1 631 ? 0.931 86.955 11.195 1.00 36.38 631 ASP A O 1
ATOM 5083 N N . SER A 1 632 ? -0.410 88.247 9.933 1.00 38.72 632 SER A N 1
ATOM 5084 C CA . SER A 1 632 ? 0.060 89.623 10.127 1.00 38.72 632 SER A CA 1
ATOM 5085 C C . SER A 1 632 ? 1.075 89.994 11.236 1.00 38.72 632 SER A C 1
ATOM 5087 O O . SER A 1 632 ? 0.944 89.580 12.381 1.00 38.72 632 SER A O 1
ATOM 5089 N N . GLU A 1 633 ? 1.862 91.032 10.893 1.00 39.75 633 GLU A N 1
ATOM 5090 C CA . GLU A 1 633 ? 2.537 92.050 11.745 1.00 39.75 633 GLU A CA 1
ATOM 5091 C C . GLU A 1 633 ? 4.050 91.862 11.994 1.00 39.75 633 GLU A C 1
ATOM 5093 O O . GLU A 1 633 ? 4.463 91.200 12.938 1.00 39.75 633 GLU A O 1
ATOM 5098 N N . GLU A 1 634 ? 4.909 92.451 11.146 1.00 36.53 634 GLU A N 1
ATOM 5099 C CA . GLU A 1 634 ? 5.590 93.767 11.298 1.00 36.53 634 GLU A CA 1
ATOM 5100 C C . GLU A 1 634 ? 6.637 93.996 10.189 1.00 36.53 634 GLU A C 1
ATOM 5102 O O . GLU A 1 634 ? 7.411 93.062 9.871 1.00 36.53 634 GLU A O 1
#

Sequence (634 aa):
MAASKQKKDDPFVVTFEERGDQTIVRKSNDLVQMTRNNLTLSQQRLMLHIFSMIKPEDTDLPSYELSIYDFIKMTGMDPHSGALYKQVRKNIEELANAPIQWIKNNGTSTVETFRWIDKVRIDEGRARMTITLDPVLKPHLVQLKTLYTTMDVTYTMLMRSTYSIRIYELCKSYQSLYLKKKAAGEPLVWNLSMLYEQLSYTANRWSDFRRLALEKAKAEINEKTDVIFNYDVYEKKGQKVLSLVVTIDPVDDAAAQANLDSINSTVRKKSKKKGRPTVAIEDSLLDDPSVITFDYVSAPETTIPYSFGRHRTELREEIVVKARMDQLRAEITPEELHAVEVIIDVLADACCTIQAGDGEQDGGNKTVFGKMNAIILDCGGLTSWLAGVAPRYAQEIIPRSQTMRSPARYLNKVLREDMDNYRIYIFRKAKPAAEPKEELLEAEYHVMDEPVQQTMPEPEPPKVELIPETIVKRQDMRKEFAKFVDDGYLEKTLTSGQRGAYHEIYRHLAARCVPSPSSLRNGLKDEMRLHYLACMNEVIEKYGSLTPLMEAMAHELDFDVFWAKAAKDPNVNNPMGLFYHIIEERALNPIGTIMNDQAQRQKVAAKEKGEKDKWHNESWMDAFEEDIPDDSEE

Radius of gyration: 34.95 Å; chains: 1; bounding box: 86×123×93 Å